Protein AF-0000000067003344 (afdb_homodimer)

Nearest PDB structures (foldseek):
  9b94-assembly1_A  TM=2.337E-01  e=9.274E+00  Homo sapiens

Structure (mmCIF, N/CA/C/O backbone):
data_AF-0000000067003344-model_v1
#
loop_
_entity.id
_entity.type
_entity.pdbx_description
1 polymer 'BTB domain-containing protein'
#
loop_
_atom_site.group_PDB
_atom_site.id
_atom_site.type_symbol
_atom_site.label_atom_id
_atom_site.label_alt_id
_atom_site.label_comp_id
_atom_site.label_asym_id
_atom_site.label_entity_id
_atom_site.label_seq_id
_atom_site.pdbx_PDB_ins_code
_atom_site.Cartn_x
_atom_site.Cartn_y
_atom_site.Cartn_z
_atom_site.occupancy
_atom_site.B_iso_or_equiv
_atom_site.auth_seq_id
_atom_site.auth_comp_id
_atom_site.auth_asym_id
_atom_site.auth_atom_id
_atom_site.pdbx_PDB_model_num
ATOM 1 N N . MET A 1 1 ? -31.719 34.531 49.625 1 26.67 1 MET A N 1
ATOM 2 C CA . MET A 1 1 ? -30.469 35.062 49.125 1 26.67 1 MET A CA 1
ATOM 3 C C . MET A 1 1 ? -30.703 36.25 48.219 1 26.67 1 MET A C 1
ATOM 5 O O . MET A 1 1 ? -31.469 36.188 47.25 1 26.67 1 MET A O 1
ATOM 9 N N . GLU A 1 2 ? -30.688 37.406 48.656 1 32.84 2 GLU A N 1
ATOM 10 C CA . GLU A 1 2 ? -31.078 38.656 48.062 1 32.84 2 GLU A CA 1
ATOM 11 C C . GLU A 1 2 ? -30.266 38.938 46.781 1 32.84 2 GLU A C 1
ATOM 13 O O . GLU A 1 2 ? -29.031 38.875 46.812 1 32.84 2 GLU A O 1
ATOM 18 N N . ASN A 1 3 ? -30.703 38.625 45.625 1 39.97 3 ASN A N 1
ATOM 19 C CA . ASN A 1 3 ? -30.141 39 44.312 1 39.97 3 ASN A CA 1
ATOM 20 C C . ASN A 1 3 ? -29.562 40.406 44.344 1 39.97 3 ASN A C 1
ATOM 22 O O . ASN A 1 3 ? -30.312 41.375 44.5 1 39.97 3 ASN A O 1
ATOM 26 N N . VAL A 1 4 ? -28.484 40.656 45 1 44.31 4 VAL A N 1
ATOM 27 C CA . VAL A 1 4 ? -27.844 41.969 45.031 1 44.31 4 VAL A CA 1
ATOM 28 C C . VAL A 1 4 ? -27.734 42.531 43.625 1 44.31 4 VAL A C 1
ATOM 30 O O . VAL A 1 4 ? -27.062 41.969 42.781 1 44.31 4 VAL A O 1
ATOM 33 N N . LEU A 1 5 ? -28.797 43.25 43.125 1 54.25 5 LEU A N 1
ATOM 34 C CA . LEU A 1 5 ? -28.859 44.031 41.906 1 54.25 5 LEU A CA 1
ATOM 35 C C . LEU A 1 5 ? -27.828 45.156 41.938 1 54.25 5 LEU A C 1
ATOM 37 O O . LEU A 1 5 ? -27.844 46 42.812 1 54.25 5 LEU A O 1
ATOM 41 N N . VAL A 1 6 ? -26.625 44.969 41.562 1 64.06 6 VAL A N 1
ATOM 42 C CA . VAL A 1 6 ? -25.688 46.062 41.375 1 64.06 6 VAL A CA 1
ATOM 43 C C . VAL A 1 6 ? -26.109 46.906 40.188 1 64.06 6 VAL A C 1
ATOM 45 O O . VAL A 1 6 ? -26.578 46.375 39.188 1 64.06 6 VAL A O 1
ATOM 48 N N . ASN A 1 7 ? -26.375 48.219 40.375 1 76.81 7 ASN A N 1
ATOM 49 C CA . ASN A 1 7 ? -26.859 49.125 39.344 1 76.81 7 ASN A CA 1
ATOM 50 C C . ASN A 1 7 ? -25.797 50.125 38.906 1 76.81 7 ASN A C 1
ATOM 52 O O . ASN A 1 7 ? -25.078 50.656 39.75 1 76.81 7 ASN A O 1
ATOM 56 N N . THR A 1 8 ? -25.531 50.156 37.656 1 87.19 8 THR A N 1
ATOM 57 C CA . THR A 1 8 ? -24.672 51.219 37.062 1 87.19 8 THR A CA 1
ATOM 58 C C . THR A 1 8 ? -25.469 52.156 36.219 1 87.19 8 THR A C 1
ATOM 60 O O . THR A 1 8 ? -26.312 51.719 35.406 1 87.19 8 THR A O 1
ATOM 63 N N . ILE A 1 9 ? -25.266 53.5 36.4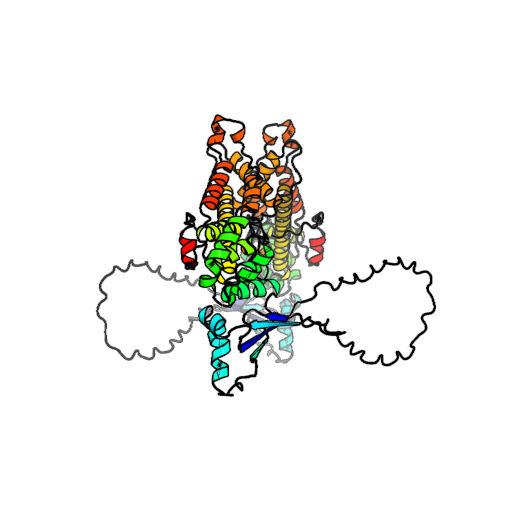38 1 92.5 9 ILE A N 1
ATOM 64 C CA . ILE A 1 9 ? -25.984 54.5 35.688 1 92.5 9 ILE A CA 1
ATOM 65 C C . ILE A 1 9 ? -25.016 55.219 34.719 1 92.5 9 ILE A C 1
ATOM 67 O O . ILE A 1 9 ? -24.109 55.906 35.188 1 92.5 9 ILE A O 1
ATOM 71 N N . TYR A 1 10 ? -25.281 55.094 33.5 1 94.19 10 TYR A N 1
ATOM 72 C CA . TYR A 1 10 ? -24.469 55.781 32.5 1 94.19 10 TYR A CA 1
ATOM 73 C C . TYR A 1 10 ? -25.156 57.062 32 1 94.19 10 TYR A C 1
ATOM 75 O O . TYR A 1 10 ? -24.5 58.031 31.656 1 94.19 10 TYR A O 1
ATOM 83 N N . ASP A 1 11 ? -26.406 56.969 31.922 1 92.62 11 ASP A N 1
ATOM 84 C CA . ASP A 1 11 ? -27.25 58.125 31.625 1 92.62 11 ASP A CA 1
ATOM 85 C C . ASP A 1 11 ? -28.406 58.219 32.625 1 92.62 11 ASP A C 1
ATOM 87 O O . ASP A 1 11 ? -29.344 57.406 32.594 1 92.62 11 ASP A O 1
ATOM 91 N N . PRO A 1 12 ? -28.281 59.156 33.5 1 90.5 12 PRO A N 1
ATOM 92 C CA . PRO A 1 12 ? -29.328 59.281 34.5 1 90.5 12 PRO A CA 1
ATOM 93 C C . PRO A 1 12 ? -30.719 59.469 33.906 1 90.5 12 PRO A C 1
ATOM 95 O O . PRO A 1 12 ? -31.719 59.094 34.531 1 90.5 12 PRO A O 1
ATOM 98 N N . SER A 1 13 ? -30.703 60.031 32.75 1 90.38 13 SER A N 1
ATOM 99 C CA . SER A 1 13 ? -31.969 60.219 32.094 1 90.38 13 SER A CA 1
ATOM 100 C C . SER A 1 13 ? -32.219 59.125 31.047 1 90.38 13 SER A C 1
ATOM 102 O O . SER A 1 13 ? -33.094 59.25 30.203 1 90.38 13 SER A O 1
ATOM 104 N N . GLY A 1 14 ? -31.5 58.094 31.219 1 91.94 14 GLY A N 1
ATOM 105 C CA . GLY A 1 14 ? -31.609 57 30.25 1 91.94 14 GLY A CA 1
ATOM 106 C C . GLY A 1 14 ? -32.969 56.375 30.219 1 91.94 14 GLY A C 1
ATOM 107 O O . GLY A 1 14 ? -33.688 56.312 31.234 1 91.94 14 GLY A O 1
ATOM 108 N N . ASP A 1 15 ? -33.344 55.75 29.016 1 92.56 15 ASP A N 1
ATOM 109 C CA . ASP A 1 15 ? -34.656 55.188 28.812 1 92.56 15 ASP A CA 1
ATOM 110 C C . ASP A 1 15 ? -34.594 53.656 28.656 1 92.56 15 ASP A C 1
ATOM 112 O O . ASP A 1 15 ? -35.625 53 28.453 1 92.56 15 ASP A O 1
ATOM 116 N N . VAL A 1 16 ? -33.438 53.188 28.844 1 93.44 16 VAL A N 1
ATOM 117 C CA . VAL A 1 16 ? -33.281 51.75 28.688 1 93.44 16 VAL A CA 1
ATOM 118 C C . VAL A 1 16 ? -32.5 51.188 29.891 1 93.44 16 VAL A C 1
ATOM 120 O O . VAL A 1 16 ? -31.578 51.812 30.391 1 93.44 16 VAL A O 1
ATOM 123 N N . LEU A 1 17 ? -32.938 50.094 30.312 1 93.62 17 LEU A N 1
ATOM 124 C CA . LEU A 1 17 ? -32.219 49.312 31.328 1 93.62 17 LEU A CA 1
ATOM 125 C C . LEU A 1 17 ? -31.688 48.031 30.75 1 93.62 17 LEU A C 1
ATOM 127 O O . LEU A 1 17 ? -32.469 47.094 30.5 1 93.62 17 LEU A O 1
ATOM 131 N N . LEU A 1 18 ? -30.391 47.969 30.594 1 93.81 18 LEU A N 1
ATOM 132 C CA . LEU A 1 18 ? -29.766 46.719 30.141 1 93.81 18 LEU A CA 1
ATOM 133 C C . LEU A 1 18 ? -29.516 45.781 31.328 1 93.81 18 LEU A C 1
ATOM 135 O O . LEU A 1 18 ? -29 46.188 32.344 1 93.81 18 LEU A O 1
ATOM 139 N N . VAL A 1 19 ? -29.938 44.562 31.109 1 93.25 19 VAL A N 1
ATOM 140 C CA . VAL A 1 19 ? -29.781 43.594 32.156 1 93.25 19 VAL A CA 1
ATOM 141 C C . VAL A 1 19 ? -28.703 42.562 31.781 1 93.25 19 VAL A C 1
ATOM 143 O O . VAL A 1 19 ? -28.875 41.844 30.797 1 93.25 19 VAL A O 1
ATOM 146 N N . LEU A 1 20 ? -27.656 42.594 32.594 1 92.56 20 LEU A N 1
ATOM 147 C CA . LEU A 1 20 ? -26.516 41.719 32.344 1 92.56 20 LEU A CA 1
ATOM 148 C C . LEU A 1 20 ? -26.375 40.656 33.438 1 92.56 20 LEU A C 1
ATOM 150 O O . LEU A 1 20 ? -26.906 40.844 34.531 1 92.56 20 LEU A O 1
ATOM 154 N N . SER A 1 21 ? -25.781 39.5 33.031 1 86.62 21 SER A N 1
ATOM 155 C CA . SER A 1 21 ? -25.609 38.438 33.969 1 86.62 21 SER A CA 1
ATOM 156 C C . SER A 1 21 ? -24.141 38.094 34.188 1 86.62 21 SER A C 1
ATOM 158 O O . SER A 1 21 ? -23.344 38.188 33.25 1 86.62 21 SER A O 1
ATOM 160 N N . LYS A 1 22 ? -23.703 38.062 35.406 1 77.88 22 LYS A N 1
ATOM 161 C CA . LYS A 1 22 ? -22.359 37.562 35.719 1 77.88 22 LYS A CA 1
ATOM 162 C C . LYS A 1 22 ? -22.406 36.094 36.125 1 77.88 22 LYS A C 1
ATOM 164 O O . LYS A 1 22 ? -23.141 35.75 37.031 1 77.88 22 LYS A O 1
ATOM 169 N N . LYS A 1 23 ? -21.844 35.25 35.281 1 61.12 23 LYS A N 1
ATOM 170 C CA . LYS A 1 23 ? -21.766 33.844 35.719 1 61.12 23 LYS A CA 1
ATOM 171 C C . LYS A 1 23 ? -20.75 33.688 36.844 1 61.12 23 LYS A C 1
ATOM 173 O O . LYS A 1 23 ? -19.656 34.25 36.781 1 61.12 23 LYS A O 1
ATOM 178 N N . ASP A 1 24 ? -21.203 33.562 38.156 1 52.09 24 ASP A N 1
ATOM 179 C CA . ASP A 1 24 ? -20.297 33.312 39.281 1 52.09 24 ASP A CA 1
ATOM 180 C C . ASP A 1 24 ? -19.438 32.062 39 1 52.09 24 ASP A C 1
ATOM 182 O O . ASP A 1 24 ? -19.969 30.938 38.938 1 52.09 24 ASP A O 1
ATOM 186 N N . ASP A 1 25 ? -18.453 32.25 38.375 1 50.78 25 ASP A N 1
ATOM 187 C CA . ASP A 1 25 ? -17.562 31.109 38.25 1 50.78 25 ASP A CA 1
ATOM 188 C C . ASP A 1 25 ? -17.047 30.656 39.625 1 50.78 25 ASP A C 1
ATOM 190 O O . ASP A 1 25 ? -16.141 29.844 39.719 1 50.78 25 ASP A O 1
ATOM 194 N N . SER A 1 26 ? -17.453 31.25 40.812 1 41.69 26 SER A N 1
ATOM 195 C CA . SER A 1 26 ? -16.797 30.75 42 1 41.69 26 SER A CA 1
ATOM 196 C C . SER A 1 26 ? -17.312 29.359 42.375 1 41.69 26 SER A C 1
ATOM 198 O O . SER A 1 26 ? -17.109 28.891 43.5 1 41.69 26 SER A O 1
ATOM 200 N N . ALA A 1 27 ? -18.297 28.766 41.688 1 42.06 27 ALA A N 1
ATOM 201 C CA . ALA A 1 27 ? -18.5 27.484 42.344 1 42.06 27 ALA A CA 1
ATOM 202 C C . ALA A 1 27 ? -17.219 26.641 42.312 1 42.06 27 ALA A C 1
ATOM 204 O O . ALA A 1 27 ? -16.641 26.438 41.25 1 42.06 27 ALA A O 1
ATOM 205 N N . PRO A 1 28 ? -16.469 26.438 43.531 1 33.03 28 PRO A N 1
ATOM 206 C CA . PRO A 1 28 ? -15.414 25.422 43.5 1 33.03 28 PRO A CA 1
ATOM 207 C C . PRO A 1 28 ? -15.852 24.125 42.812 1 33.03 28 PRO A C 1
ATOM 209 O O . PRO A 1 28 ? -17.016 23.719 42.938 1 33.03 28 PRO A O 1
ATOM 212 N N . ALA A 1 29 ? -15.391 23.812 41.719 1 38.28 29 ALA A N 1
ATOM 213 C CA . ALA A 1 29 ? -15.555 22.406 41.344 1 38.28 29 ALA A CA 1
ATOM 214 C C . ALA A 1 29 ? -15.414 21.5 42.562 1 38.28 29 ALA A C 1
ATOM 216 O O . ALA A 1 29 ? -14.375 21.5 43.219 1 38.28 29 ALA A O 1
ATOM 217 N N . THR A 1 30 ? -16.438 21.234 43.438 1 34.09 30 THR A N 1
ATOM 218 C CA . THR A 1 30 ? -16.297 20.094 44.344 1 34.09 30 THR A CA 1
ATOM 219 C C . THR A 1 30 ? -15.672 18.906 43.625 1 34.09 30 THR A C 1
ATOM 221 O O . THR A 1 30 ? -16.219 18.391 42.656 1 34.09 30 THR A O 1
ATOM 224 N N . ASN A 1 31 ? -14.336 18.891 43.656 1 33.19 31 ASN A N 1
ATOM 225 C CA . ASN A 1 31 ? -13.656 17.656 43.281 1 33.19 31 ASN A CA 1
ATOM 226 C C . ASN A 1 31 ? -14.297 16.438 43.938 1 33.19 31 ASN A C 1
ATOM 228 O O . ASN A 1 31 ? -14.461 16.406 45.156 1 33.19 31 ASN A O 1
ATOM 232 N N . PRO A 1 32 ? -15.164 15.781 43.25 1 35.28 32 PRO A N 1
ATOM 233 C CA . PRO A 1 32 ? -15.602 14.562 43.938 1 35.28 32 PRO A CA 1
ATOM 234 C C . PRO A 1 32 ? -14.445 13.82 44.594 1 35.28 32 PRO A C 1
ATOM 236 O O . PRO A 1 32 ? -13.297 13.93 44.156 1 35.28 32 PRO A O 1
ATOM 239 N N . PRO A 1 33 ? -14.477 13.664 45.906 1 33 33 PRO A N 1
ATOM 240 C CA . PRO A 1 33 ? -13.422 12.891 46.562 1 33 33 PRO A CA 1
ATOM 241 C C . PRO A 1 33 ? -12.984 11.68 45.75 1 33 33 PRO A C 1
ATOM 243 O O . PRO A 1 33 ? -13.766 11.141 44.938 1 33 33 PRO A O 1
ATOM 246 N N . GLY A 1 34 ? -11.727 11.695 45.406 1 26.52 34 GLY A N 1
ATOM 247 C CA . GLY A 1 34 ? -11.016 10.578 44.812 1 26.52 34 GLY A CA 1
ATOM 248 C C . GLY A 1 34 ? -11.375 9.234 45.438 1 26.52 34 GLY A C 1
ATOM 249 O O . GLY A 1 34 ? -11.258 9.055 46.625 1 26.52 34 GLY A O 1
ATOM 250 N N . LYS A 1 35 ? -12.375 8.586 44.875 1 27.47 35 LYS A N 1
ATOM 251 C CA . LYS A 1 35 ? -12.688 7.207 45.25 1 27.47 35 LYS A CA 1
ATOM 252 C C . LYS A 1 35 ? -11.414 6.383 45.438 1 27.47 35 LYS A C 1
ATOM 254 O O . LYS A 1 35 ? -10.594 6.277 44.5 1 27.47 35 LYS A O 1
ATOM 259 N N . VAL A 1 36 ? -10.742 6.398 46.656 1 24.78 36 VAL A N 1
ATOM 260 C CA . VAL A 1 36 ? -9.773 5.391 47.062 1 24.78 36 VAL A CA 1
ATOM 261 C C . VAL A 1 36 ? -10.227 4.012 46.594 1 24.78 36 VAL A C 1
ATOM 263 O O . VAL A 1 36 ? -11.391 3.648 46.75 1 24.78 36 VAL A O 1
ATOM 266 N N . ASN A 1 37 ? -9.531 3.588 45.531 1 25.06 37 ASN A N 1
ATOM 267 C CA . ASN A 1 37 ? -9.656 2.221 45.031 1 25.06 37 ASN A CA 1
ATOM 268 C C . ASN A 1 37 ? -9.422 1.2 46.156 1 25.06 37 ASN A C 1
ATOM 270 O O . ASN A 1 37 ? -8.312 1.093 46.688 1 25.06 37 ASN A O 1
ATOM 274 N N . LYS A 1 38 ? -10.25 1.185 47.25 1 23.97 38 LYS A N 1
ATOM 275 C CA . LYS A 1 38 ? -10.102 0.069 48.156 1 23.97 38 LYS A CA 1
ATOM 276 C C . LYS A 1 38 ? -9.828 -1.234 47.438 1 23.97 38 LYS A C 1
ATOM 278 O O . LYS A 1 38 ? -10.523 -1.575 46.469 1 23.97 38 LYS A O 1
ATOM 283 N N . VAL A 1 39 ? -8.555 -1.602 47.406 1 27.44 39 VAL A N 1
ATOM 284 C CA . VAL A 1 39 ? -8.07 -2.969 47.219 1 27.44 39 VAL A CA 1
ATOM 285 C C . VAL A 1 39 ? -8.938 -3.928 48.031 1 27.44 39 VAL A C 1
ATOM 287 O O . VAL A 1 39 ? -8.914 -3.914 49.281 1 27.44 39 VAL A O 1
ATOM 290 N N . SER A 1 40 ? -10.344 -3.939 47.688 1 26.12 40 SER A N 1
ATOM 291 C CA . SER A 1 40 ? -11.188 -4.859 48.469 1 26.12 40 SER A CA 1
ATOM 292 C C . SER A 1 40 ? -10.547 -6.242 48.562 1 26.12 40 SER A C 1
ATOM 294 O O . SER A 1 40 ? -10.195 -6.844 47.531 1 26.12 40 SER A O 1
ATOM 296 N N . GLN A 1 41 ? -9.547 -6.34 49.469 1 25.22 41 GLN A N 1
ATOM 297 C CA . GLN A 1 41 ? -9.289 -7.684 50 1 25.22 41 GLN A CA 1
ATOM 298 C C . GLN A 1 41 ? -10.586 -8.484 50.094 1 25.22 41 GLN A C 1
ATOM 300 O O . GLN A 1 41 ? -11.539 -8.039 50.75 1 25.22 41 GLN A O 1
ATOM 305 N N . ASN A 1 42 ? -10.906 -9.219 49.031 1 26.42 42 ASN A N 1
ATOM 306 C CA . ASN A 1 42 ? -12.109 -10.039 48.906 1 26.42 42 ASN A CA 1
ATOM 307 C C . ASN A 1 42 ? -12.305 -10.914 50.156 1 26.42 42 ASN A C 1
ATOM 309 O O . ASN A 1 42 ? -12.539 -12.117 50.031 1 26.42 42 ASN A O 1
ATOM 313 N N . ASP A 1 43 ? -11.789 -10.5 51.281 1 24.45 43 ASP A N 1
ATOM 314 C CA . ASP A 1 43 ? -12.07 -11.617 52.188 1 24.45 43 ASP A CA 1
ATOM 315 C C . ASP A 1 43 ? -13.57 -11.906 52.25 1 24.45 43 ASP A C 1
ATOM 317 O O . ASP A 1 43 ? -13.977 -13.039 52.5 1 24.45 43 ASP A O 1
ATOM 321 N N . GLU A 1 44 ? -14.391 -10.633 52.406 1 24.67 44 GLU A N 1
ATOM 322 C CA . GLU A 1 44 ? -15.312 -11.133 53.438 1 24.67 44 GLU A CA 1
ATOM 323 C C . GLU A 1 44 ? -15.969 -12.438 52.969 1 24.67 44 GLU A C 1
ATOM 325 O O . GLU A 1 44 ? -16.188 -13.336 53.812 1 24.67 44 GLU A O 1
ATOM 330 N N . HIS A 1 45 ? -16.25 -12.539 52.094 1 23.03 45 HIS A N 1
ATOM 331 C CA . HIS A 1 45 ? -16.562 -11.125 52.281 1 23.03 45 HIS A CA 1
ATOM 332 C C . HIS A 1 45 ? -18.062 -10.891 52.312 1 23.03 45 HIS A C 1
ATOM 334 O O . HIS A 1 45 ? -18.781 -11.305 51.375 1 23.03 45 HIS A O 1
ATOM 340 N N . GLU A 1 46 ? -18.719 -10.32 53.219 1 22.27 46 GLU A N 1
ATOM 341 C CA . GLU A 1 46 ? -19.891 -10.508 54.062 1 22.27 46 GLU A CA 1
ATOM 342 C C . GLU A 1 46 ? -21.109 -10.891 53.219 1 22.27 46 GLU A C 1
ATOM 344 O O . GLU A 1 46 ? -21.062 -10.844 52 1 22.27 46 GLU A O 1
ATOM 349 N N . GLU A 1 47 ? -22.266 -10.492 53.688 1 23.3 47 GLU A N 1
ATOM 350 C CA . GLU A 1 47 ? -23.594 -10.781 54.188 1 23.3 47 GLU A CA 1
ATOM 351 C C . GLU A 1 47 ? -24.656 -10.508 53.156 1 23.3 47 GLU A C 1
ATOM 353 O O . GLU A 1 47 ? -25.234 -9.414 53.094 1 23.3 47 GLU A O 1
ATOM 358 N N . LEU A 1 48 ? -24.531 -11 51.938 1 23.72 48 LEU A N 1
ATOM 359 C CA . LEU A 1 48 ? -25.141 -10.273 50.812 1 23.72 48 LEU A CA 1
ATOM 360 C C . LEU A 1 48 ? -26.672 -10.266 50.969 1 23.72 48 LEU A C 1
ATOM 362 O O . LEU A 1 48 ? -27.297 -11.32 50.906 1 23.72 48 LEU A O 1
ATOM 366 N N . GLY A 1 49 ? -27.078 -9.461 52 1 20.84 49 GLY A N 1
ATOM 367 C CA . GLY A 1 49 ? -28.469 -9.219 52.375 1 20.84 49 GLY A CA 1
ATOM 368 C C . GLY A 1 49 ? -29.344 -8.906 51.156 1 20.84 49 GLY A C 1
ATOM 369 O O . GLY A 1 49 ? -28.984 -8.086 50.312 1 20.84 49 GLY A O 1
ATOM 370 N N . VAL A 1 50 ? -29.891 -9.945 50.719 1 23.33 50 VAL A N 1
ATOM 371 C CA . VAL A 1 50 ? -30.719 -10.016 49.531 1 23.33 50 VAL A CA 1
ATOM 372 C C . VAL A 1 50 ? -31.531 -8.734 49.375 1 23.33 50 VAL A C 1
ATOM 374 O O . VAL A 1 50 ? -31.609 -7.934 50.312 1 23.33 50 VAL A O 1
ATOM 377 N N . ASP A 1 51 ? -32.656 -8.836 48.906 1 24.02 51 ASP A N 1
ATOM 378 C CA . ASP A 1 51 ? -33.438 -8.203 47.875 1 24.02 51 ASP A CA 1
ATOM 379 C C . ASP A 1 51 ? -34.25 -7.027 48.406 1 24.02 51 ASP A C 1
ATOM 381 O O . ASP A 1 51 ? -35.438 -7.148 48.656 1 24.02 51 ASP A O 1
ATOM 385 N N . ASP A 1 52 ? -33.594 -6.359 49.5 1 24.5 52 ASP A N 1
ATOM 386 C CA . ASP A 1 52 ? -34.594 -5.477 50.094 1 24.5 52 ASP A CA 1
ATOM 387 C C . ASP A 1 52 ? -35.25 -4.594 49.031 1 24.5 52 ASP A C 1
ATOM 389 O O . ASP A 1 52 ? -34.625 -4.281 48 1 24.5 52 ASP A O 1
ATOM 393 N N . PRO A 1 53 ? -36.594 -4.516 49.125 1 28.75 53 PRO A N 1
ATOM 394 C CA . PRO A 1 53 ? -37.5 -3.781 48.25 1 28.75 53 PRO A CA 1
ATOM 395 C C . PRO A 1 53 ? -37.062 -2.348 48 1 28.75 53 PRO A C 1
ATOM 397 O O . PRO A 1 53 ? -36.844 -1.583 48.938 1 28.75 53 PRO A O 1
ATOM 400 N N . GLN A 1 54 ? -36 -2.305 47.156 1 24.64 54 GLN A N 1
ATOM 401 C CA . GLN A 1 54 ? -35.438 -0.971 47 1 24.64 54 GLN A CA 1
ATOM 402 C C . GLN A 1 54 ? -36.531 0.081 46.844 1 24.64 54 GLN A C 1
ATOM 404 O O . GLN A 1 54 ? -37.438 -0.065 46.031 1 24.64 54 GLN A O 1
ATOM 409 N N . PRO A 1 55 ? -36.75 0.751 48.031 1 27.36 55 PRO A N 1
ATOM 410 C CA . PRO A 1 55 ? -37.781 1.786 48.031 1 27.36 55 PRO A CA 1
ATOM 411 C C . PRO A 1 55 ? -37.688 2.703 46.812 1 27.36 55 PRO A C 1
ATOM 413 O O . PRO A 1 55 ? -36.625 2.809 46.188 1 27.36 55 PRO A O 1
ATOM 416 N N . THR A 1 56 ? -38.812 2.924 46.188 1 26.78 56 THR A N 1
ATOM 417 C CA . THR A 1 56 ? -39.125 3.832 45.094 1 26.78 56 THR A CA 1
ATOM 418 C C . THR A 1 56 ? -38.438 5.184 45.281 1 26.78 56 THR A C 1
ATOM 420 O O . THR A 1 56 ? -38.719 5.895 46.25 1 26.78 56 THR A O 1
ATOM 423 N N . GLN A 1 57 ? -37.062 5.117 45.219 1 27.52 57 GLN A N 1
ATOM 424 C CA . GLN A 1 57 ? -36.469 6.422 45.5 1 27.52 57 GLN A CA 1
ATOM 425 C C . GLN A 1 57 ? -37.188 7.523 44.75 1 27.52 57 GLN A C 1
ATOM 427 O O . GLN A 1 57 ? -37.531 7.359 43.562 1 27.52 57 GLN A O 1
ATOM 432 N N . PRO A 1 58 ? -37.875 8.352 45.531 1 29.34 58 PRO A N 1
ATOM 433 C CA . PRO A 1 58 ? -38.562 9.492 44.906 1 29.34 58 PRO A CA 1
ATOM 434 C C . PRO A 1 58 ? -37.656 10.227 43.906 1 29.34 58 PRO A C 1
ATOM 436 O O . PRO A 1 58 ? -36.438 10.156 43.969 1 29.34 58 PRO A O 1
ATOM 439 N N . ASP A 1 59 ? -38.156 10.305 42.688 1 28.62 59 ASP A N 1
ATOM 440 C CA . ASP A 1 59 ? -37.656 11.156 41.594 1 28.62 59 ASP A CA 1
ATOM 441 C C . ASP A 1 59 ? -37.031 12.438 42.125 1 28.62 59 ASP A C 1
ATOM 443 O O . ASP A 1 59 ? -37.719 13.312 42.625 1 28.62 59 ASP A O 1
ATOM 447 N N . ALA A 1 60 ? -35.938 12.242 42.969 1 30.64 60 ALA A N 1
ATOM 448 C CA . ALA A 1 60 ? -35.281 13.469 43.438 1 30.64 60 ALA A CA 1
ATOM 449 C C . ALA A 1 60 ? -35.062 14.43 42.25 1 30.64 60 ALA A C 1
ATOM 451 O O . ALA A 1 60 ? -34.219 14.203 41.406 1 30.64 60 ALA A O 1
ATOM 452 N N . SER A 1 61 ? -36.156 14.875 41.719 1 30.78 61 SER A N 1
ATOM 453 C CA . SER A 1 61 ? -36.031 16.078 40.906 1 30.78 61 SER A CA 1
ATOM 454 C C . SER A 1 61 ? -35.062 17.078 41.531 1 30.78 61 SER A C 1
ATOM 456 O O . SER A 1 61 ? -35.406 17.781 42.469 1 30.78 61 SER A O 1
ATOM 458 N N . ASN A 1 62 ? -33.875 16.594 41.906 1 33.78 62 ASN A N 1
ATOM 459 C CA . ASN A 1 62 ? -32.938 17.641 42.375 1 33.78 62 ASN A CA 1
ATOM 460 C C . ASN A 1 62 ? -33.062 18.906 41.531 1 33.78 62 ASN A C 1
ATOM 462 O O . ASN A 1 62 ? -32.812 18.875 40.344 1 33.78 62 ASN A O 1
ATOM 466 N N . PRO A 1 63 ? -33.844 19.75 41.875 1 35.25 63 PRO A N 1
ATOM 467 C CA . PRO A 1 63 ? -33.812 21.047 41.188 1 35.25 63 PRO A CA 1
ATOM 468 C C . PRO A 1 63 ? -32.375 21.531 40.969 1 35.25 63 PRO A C 1
ATOM 470 O O . PRO A 1 63 ? -31.547 21.469 41.875 1 35.25 63 PRO A O 1
ATOM 473 N N . GLN A 1 64 ? -31.703 21.078 39.938 1 35.97 64 GLN A N 1
ATOM 474 C CA . GLN A 1 64 ? -30.516 21.828 39.531 1 35.97 64 GLN A CA 1
ATOM 475 C C . GLN A 1 64 ? -30.562 23.25 40.094 1 35.97 64 GLN A C 1
ATOM 477 O O . GLN A 1 64 ? -31.484 24.016 39.75 1 35.97 64 GLN A O 1
ATOM 482 N N . THR A 1 65 ? -30.391 23.406 41.344 1 38.44 65 THR A N 1
ATOM 483 C CA . THR A 1 65 ? -30.203 24.734 41.875 1 38.44 65 THR A CA 1
ATOM 484 C C . THR A 1 65 ? -29.484 25.641 40.875 1 38.44 65 THR A C 1
ATOM 486 O O . THR A 1 65 ? -28.344 25.375 40.531 1 38.44 65 THR A O 1
ATOM 489 N N . SER A 1 66 ? -30.156 26.156 39.875 1 43.19 66 SER A N 1
ATOM 490 C CA . SER A 1 66 ? -29.688 27.25 39.031 1 43.19 66 SER A CA 1
ATOM 491 C C . SER A 1 66 ? -28.844 28.234 39.844 1 43.19 66 SER A C 1
ATOM 493 O O . SER A 1 66 ? -29.266 28.75 40.875 1 43.19 66 SER A O 1
ATOM 495 N N . GLN A 1 67 ? -27.625 28 40.125 1 48.88 67 GLN A N 1
ATOM 496 C CA . GLN A 1 67 ? -26.75 28.984 40.75 1 48.88 67 GLN A CA 1
ATOM 497 C C . GLN A 1 67 ? -27.25 30.406 40.5 1 48.88 67 GLN A C 1
ATOM 499 O O . GLN A 1 67 ? -27.703 30.719 39.375 1 48.88 67 GLN A O 1
ATOM 504 N N . PRO A 1 68 ? -27.641 31.094 41.438 1 54.56 68 PRO A N 1
ATOM 505 C CA . PRO A 1 68 ? -28.203 32.438 41.312 1 54.56 68 PRO A CA 1
ATOM 506 C C . PRO A 1 68 ? -27.344 33.344 40.438 1 54.56 68 PRO A C 1
ATOM 508 O O . PRO A 1 68 ? -26.125 33.406 40.594 1 54.56 68 PRO A O 1
ATOM 511 N N . VAL A 1 69 ? -27.562 33.469 39.219 1 63.06 69 VAL A N 1
ATOM 512 C CA . VAL A 1 69 ? -27 34.469 38.281 1 63.06 69 VAL A CA 1
ATOM 513 C C . VAL A 1 69 ? -27.281 35.875 38.781 1 63.06 69 VAL A C 1
ATOM 515 O O . VAL A 1 69 ? -28.438 36.219 39.062 1 63.06 69 VAL A O 1
ATOM 518 N N . LYS A 1 70 ? -26.141 36.438 39.375 1 76.25 70 LYS A N 1
ATOM 519 C CA . LYS A 1 70 ? -26.312 37.844 39.781 1 76.25 70 LYS A CA 1
ATOM 520 C C . LYS A 1 70 ? -26.531 38.75 38.594 1 76.25 70 LYS A C 1
ATOM 522 O O . LYS A 1 70 ? -25.781 38.656 37.625 1 76.25 70 LYS A O 1
ATOM 527 N N . GLU A 1 71 ? -27.719 39.375 38.562 1 84.12 71 GLU A N 1
ATOM 528 C CA . GLU A 1 71 ? -28.062 40.281 37.5 1 84.12 71 GLU A CA 1
ATOM 529 C C . GLU A 1 71 ? -27.5 41.688 37.75 1 84.12 71 GLU A C 1
ATOM 531 O O . GLU A 1 71 ? -27.438 42.125 38.906 1 84.12 71 GLU A O 1
ATOM 536 N N . HIS A 1 72 ? -26.969 42.312 36.75 1 91.19 72 HIS A N 1
ATOM 537 C CA . HIS A 1 72 ? -26.484 43.688 36.781 1 91.19 72 HIS A CA 1
ATOM 538 C C . HIS A 1 72 ? -27.266 44.562 35.812 1 91.19 72 HIS A C 1
ATOM 540 O O . HIS A 1 72 ? -27.391 44.25 34.625 1 91.19 72 HIS A O 1
ATOM 546 N N . GLU A 1 73 ? -27.828 45.594 36.406 1 92.62 73 GLU A N 1
ATOM 547 C CA . GLU A 1 73 ? -28.625 46.5 35.562 1 92.62 73 GLU A CA 1
ATOM 548 C C . GLU A 1 73 ? -27.875 47.781 35.219 1 92.62 73 GLU A C 1
ATOM 550 O O . GLU A 1 73 ? -27.219 48.375 36.094 1 92.62 73 GLU A O 1
ATOM 555 N N . CYS A 1 74 ? -27.953 48.156 34 1 94.62 74 CYS A N 1
ATOM 556 C CA . CYS A 1 74 ? -27.312 49.375 33.531 1 94.62 74 CYS A CA 1
ATOM 557 C C . CYS A 1 74 ? -28.344 50.312 32.875 1 94.62 74 CYS A C 1
ATOM 559 O O . CYS A 1 74 ? -29 49.938 31.922 1 94.62 74 CYS A O 1
ATOM 561 N N . ARG A 1 75 ? -28.453 51.438 33.469 1 94.69 75 ARG A N 1
ATOM 562 C CA . ARG A 1 75 ? -29.328 52.438 32.844 1 94.69 75 ARG A CA 1
ATOM 563 C C . ARG A 1 75 ? -28.594 53.219 31.75 1 94.69 75 ARG A C 1
ATOM 565 O O . ARG A 1 75 ? -27.562 53.844 32.031 1 94.69 75 ARG A O 1
ATOM 572 N N . VAL A 1 76 ? -29.203 53.188 30.562 1 95.88 76 VAL A N 1
ATOM 573 C CA . VAL A 1 76 ? -28.484 53.719 29.406 1 95.88 76 VAL A CA 1
ATOM 574 C C . VAL A 1 76 ? -29.453 54.5 28.516 1 95.88 76 VAL A C 1
ATOM 576 O O . VAL A 1 76 ? -30.672 54.438 28.703 1 95.88 76 VAL A O 1
ATOM 579 N N . SER A 1 77 ? -28.812 55.281 27.594 1 95 77 SER A N 1
ATOM 580 C CA . SER A 1 77 ? -29.562 56.062 26.609 1 95 77 SER A CA 1
ATOM 581 C C . SER A 1 77 ? -29.766 55.25 25.328 1 95 77 SER A C 1
ATOM 583 O O . SER A 1 77 ? -28.812 54.844 24.672 1 95 77 SER A O 1
ATOM 585 N N . SER A 1 78 ? -31.016 55.094 24.969 1 94.31 78 SER A N 1
ATOM 586 C CA . SER A 1 78 ? -31.312 54.406 23.703 1 94.31 78 SER A CA 1
ATOM 587 C C . SER A 1 78 ? -30.719 55.188 22.531 1 94.31 78 SER A C 1
ATOM 589 O O . SER A 1 78 ? -30.281 54.594 21.547 1 94.31 78 SER A O 1
ATOM 591 N N . ARG A 1 79 ? -30.656 56.438 22.641 1 94.62 79 ARG A N 1
ATOM 592 C CA . ARG A 1 79 ? -30.109 57.281 21.578 1 94.62 79 ARG A CA 1
ATOM 593 C C . ARG A 1 79 ? -28.625 57.031 21.391 1 94.62 79 ARG A C 1
ATOM 595 O O . ARG A 1 79 ? -28.156 56.875 20.266 1 94.62 79 ARG A O 1
ATOM 602 N N . ASN A 1 80 ? -27.875 57.062 22.5 1 96.31 80 ASN A N 1
ATOM 603 C CA . ASN A 1 80 ? -26.438 56.781 22.438 1 96.31 80 ASN A CA 1
ATOM 604 C C . ASN A 1 80 ? -26.141 55.406 21.875 1 96.31 80 ASN A C 1
ATOM 606 O O . ASN A 1 80 ? -25.25 55.25 21.031 1 96.31 80 ASN A O 1
ATOM 610 N N . LEU A 1 81 ? -26.938 54.5 22.312 1 96.56 81 LEU A N 1
ATOM 611 C CA . LEU A 1 81 ? -26.75 53.125 21.844 1 96.56 81 LEU A CA 1
ATOM 612 C C . LEU A 1 81 ? -27.016 53.031 20.344 1 96.56 81 LEU A C 1
ATOM 614 O O . LEU A 1 81 ? -26.203 52.469 19.609 1 96.56 81 LEU A O 1
ATOM 618 N N . ALA A 1 82 ? -28.109 53.594 19.906 1 95.19 82 ALA A N 1
ATOM 619 C CA . ALA A 1 82 ? -28.531 53.5 18.516 1 95.19 82 ALA A CA 1
ATOM 620 C C . ALA A 1 82 ? -27.562 54.25 17.609 1 95.19 82 ALA A C 1
ATOM 622 O O . ALA A 1 82 ? -27.328 53.844 16.469 1 95.19 82 ALA A O 1
ATOM 623 N N . LEU A 1 83 ? -27.016 55.281 18.078 1 95.75 83 LEU A N 1
ATOM 624 C CA . LEU A 1 83 ? -26.062 56.062 17.281 1 95.75 83 LEU A CA 1
ATOM 625 C C . LEU A 1 83 ? -24.75 55.281 17.109 1 95.75 83 LEU A C 1
ATOM 627 O O . LEU A 1 83 ? -24.125 55.344 16.062 1 95.75 83 LEU A O 1
ATOM 631 N N . ALA A 1 84 ? -24.344 54.625 18.156 1 96.56 84 ALA A N 1
ATOM 632 C CA . ALA A 1 84 ? -23.047 53.938 18.188 1 96.56 84 ALA A CA 1
ATOM 633 C C . ALA A 1 84 ? -23.125 52.594 17.453 1 96.56 84 ALA A C 1
ATOM 635 O O . ALA A 1 84 ? -22.109 52.125 16.922 1 96.56 84 ALA A O 1
ATOM 636 N N . SER A 1 85 ? -24.297 51.938 17.375 1 97.06 85 SER A N 1
ATOM 637 C CA . SER A 1 85 ? -24.406 50.562 16.906 1 97.06 85 SER A CA 1
ATOM 638 C C . SER A 1 85 ? -25.656 50.375 16.078 1 97.06 85 SER A C 1
ATOM 640 O O . SER A 1 85 ? -26.781 50.562 16.562 1 97.06 85 SER A O 1
ATOM 642 N N . PRO A 1 86 ? -25.5 49.938 14.82 1 96.06 86 PRO A N 1
ATOM 643 C CA . PRO A 1 86 ? -26.703 49.562 14.039 1 96.06 86 PRO A CA 1
ATOM 644 C C . PRO A 1 86 ? -27.469 48.406 14.648 1 96.06 86 PRO A C 1
ATOM 646 O O . PRO A 1 86 ? -28.703 48.344 14.5 1 96.06 86 PRO A O 1
ATOM 649 N N . VAL A 1 87 ? -26.766 47.562 15.352 1 95.81 87 VAL A N 1
ATOM 650 C CA . VAL A 1 87 ? -27.406 46.438 15.984 1 95.81 87 VAL A CA 1
ATOM 651 C C . VAL A 1 87 ? -28.281 46.875 17.141 1 95.81 87 VAL A C 1
ATOM 653 O O . VAL A 1 87 ? -29.438 46.469 17.266 1 95.81 87 VAL A O 1
ATOM 656 N N . PHE A 1 88 ? -27.75 47.719 17.969 1 94.5 88 PHE A N 1
ATOM 657 C CA . PHE A 1 88 ? -28.547 48.312 19.047 1 94.5 88 PHE A CA 1
ATOM 658 C C . PHE A 1 88 ? -29.719 49.094 18.484 1 94.5 88 PHE A C 1
ATOM 660 O O . PHE A 1 88 ? -30.812 49.062 19.047 1 94.5 88 PHE A O 1
ATOM 667 N N . ARG A 1 89 ? -29.438 49.781 17.406 1 94.75 89 ARG A N 1
ATOM 668 C CA . ARG A 1 89 ? -30.516 50.531 16.766 1 94.75 89 ARG A CA 1
ATOM 669 C C . ARG A 1 89 ? -31.656 49.625 16.359 1 94.75 89 ARG A C 1
ATOM 671 O O . ARG A 1 89 ? -32.812 49.906 16.641 1 94.75 89 ARG A O 1
ATOM 678 N N . ALA A 1 90 ? -31.328 48.562 15.758 1 93.12 90 ALA A N 1
ATOM 679 C CA . ALA A 1 90 ? -32.344 47.625 15.305 1 93.12 90 ALA A CA 1
ATOM 680 C C . ALA A 1 90 ? -33.062 46.969 16.484 1 93.12 90 ALA A C 1
ATOM 682 O O . ALA A 1 90 ? -34.281 46.75 16.438 1 93.12 90 ALA A O 1
ATOM 683 N N . MET A 1 91 ? -32.344 46.656 17.531 1 90.94 91 MET A N 1
ATOM 684 C CA . MET A 1 91 ? -32.875 46 18.703 1 90.94 91 MET A CA 1
ATOM 685 C C . MET A 1 91 ? -33.875 46.906 19.422 1 90.94 91 MET A C 1
ATOM 687 O O . MET A 1 91 ? -34.875 46.438 19.984 1 90.94 91 MET A O 1
ATOM 691 N N . LEU A 1 92 ? -33.656 48.188 19.328 1 88.44 92 LEU A N 1
ATOM 692 C CA . LEU A 1 92 ? -34.438 49.125 20.125 1 88.44 92 LEU A CA 1
ATOM 693 C C . LEU A 1 92 ? -35.562 49.75 19.281 1 88.44 92 LEU A C 1
ATOM 695 O O . LEU A 1 92 ? -36.531 50.281 19.828 1 88.44 92 LEU A O 1
ATOM 699 N N . ASP A 1 93 ? -35.375 49.75 17.875 1 78.06 93 ASP A N 1
ATOM 700 C CA . ASP A 1 93 ? -36.375 50.281 16.969 1 78.06 93 ASP A CA 1
ATOM 701 C C . ASP A 1 93 ? -37.531 49.281 16.812 1 78.06 93 ASP A C 1
ATOM 703 O O . ASP A 1 93 ? -38.688 49.688 16.609 1 78.06 93 ASP A O 1
ATOM 707 N N . GLY A 1 94 ? -37.344 47.969 16.469 1 60.03 94 GLY A N 1
ATOM 708 C CA . GLY A 1 94 ? -38.406 47.031 16.172 1 60.03 94 GLY A CA 1
ATOM 709 C C . GLY A 1 94 ? -39.5 47.031 17.219 1 60.03 94 GLY A C 1
ATOM 710 O O . GLY A 1 94 ? -40.656 46.75 16.922 1 60.03 94 GLY A O 1
ATOM 711 N N . GLY A 1 95 ? -39.156 47.062 18.469 1 50.84 95 GLY A N 1
ATOM 712 C CA . GLY A 1 95 ? -40.219 47.094 19.438 1 50.84 95 GLY A CA 1
ATOM 713 C C . GLY A 1 95 ? -41 48.375 19.438 1 50.84 95 GLY A C 1
ATOM 714 O O . GLY A 1 95 ? -41.938 48.531 20.234 1 50.84 95 GLY A O 1
ATOM 715 N N . PHE A 1 96 ? -40.406 49.312 18.75 1 45.22 96 PHE A N 1
ATOM 716 C CA . PHE A 1 96 ? -41.125 50.594 18.75 1 45.22 96 PHE A CA 1
ATOM 717 C C . PHE A 1 96 ? -42.375 50.469 17.891 1 45.22 96 PHE A C 1
ATOM 719 O O . PHE A 1 96 ? -43.188 51.438 17.812 1 45.22 96 PHE A O 1
ATOM 726 N N . GLN A 1 97 ? -42.5 49.531 17.094 1 41.47 97 GLN A N 1
ATOM 727 C CA . GLN A 1 97 ? -43.812 49.625 16.438 1 41.47 97 GLN A CA 1
ATOM 728 C C . GLN A 1 97 ? -44.938 49.656 17.453 1 41.47 97 GLN A C 1
ATOM 730 O O . GLN A 1 97 ? -46 50.188 17.172 1 41.47 97 GLN A O 1
ATOM 735 N N . GLU A 1 98 ? -45.094 48.531 18.234 1 37.66 98 GLU A N 1
ATOM 736 C CA . GLU A 1 98 ? -46.25 48.781 19.094 1 37.66 98 GLU A CA 1
ATOM 737 C C . GLU A 1 98 ? -46.031 50.031 19.953 1 37.66 98 GLU A C 1
ATOM 739 O O . GLU A 1 98 ? -45.031 50.125 20.672 1 37.66 98 GLU A O 1
ATOM 744 N N . GLY A 1 99 ? -46.125 51.219 19.438 1 39.22 99 GLY A N 1
ATOM 745 C CA . GLY A 1 99 ? -46.312 52.5 20.109 1 39.22 99 GLY A CA 1
ATOM 746 C C . GLY A 1 99 ? -46.594 52.375 21.594 1 39.22 99 GLY A C 1
ATOM 747 O O . GLY A 1 99 ? -47.719 52.656 22.047 1 39.22 99 GLY A O 1
ATOM 748 N N . VAL A 1 100 ? -46.406 51.25 22.047 1 39.22 100 VAL A N 1
ATOM 749 C CA . VAL A 1 100 ? -46.688 51.375 23.484 1 39.22 100 VAL A CA 1
ATOM 750 C C . VAL A 1 100 ? -45.938 52.594 24.031 1 39.22 100 VAL A C 1
ATOM 752 O O . VAL A 1 100 ? -44.719 52.656 23.953 1 39.22 100 VAL A O 1
ATOM 755 N N . GLU A 1 101 ? -46.438 53.781 23.734 1 41.19 101 GLU A N 1
ATOM 756 C CA . GLU A 1 101 ? -46.094 54.938 24.562 1 41.19 101 GLU A CA 1
ATOM 757 C C . GLU A 1 101 ? -45.438 54.469 25.859 1 41.19 101 GLU A C 1
ATOM 759 O O . GLU A 1 101 ? -46.062 53.875 26.719 1 41.19 101 GLU A O 1
ATOM 764 N N . LEU A 1 102 ? -44.219 53.906 25.859 1 43.22 102 LEU A N 1
ATOM 765 C CA . LEU A 1 102 ? -43.594 53.875 27.172 1 43.22 102 LEU A CA 1
ATOM 766 C C . LEU A 1 102 ? -44.094 55.062 28.016 1 43.22 102 LEU A C 1
ATOM 768 O O . LEU A 1 102 ? -44.031 56.219 27.562 1 43.22 102 LEU A O 1
ATOM 772 N N . SER A 1 103 ? -45.062 54.938 28.594 1 45.34 103 SER A N 1
ATOM 773 C CA . SER A 1 103 ? -45.375 56.062 29.484 1 45.34 103 SER A CA 1
ATOM 774 C C . SER A 1 103 ? -44.125 56.781 29.922 1 45.34 103 SER A C 1
ATOM 776 O O . SER A 1 103 ? -43.062 56.156 30.141 1 45.34 103 SER A O 1
ATOM 778 N N . ARG A 1 104 ? -43.812 58.062 29.516 1 50.56 104 ARG A N 1
ATOM 779 C CA . ARG A 1 104 ? -42.75 59 29.797 1 50.56 104 ARG A CA 1
ATOM 780 C C . ARG A 1 104 ? -41.906 58.562 30.984 1 50.56 104 ARG A C 1
ATOM 782 O O . ARG A 1 104 ? -40.719 58.906 31.094 1 50.56 104 ARG A O 1
ATOM 789 N N . GLY A 1 105 ? -42.375 57.469 31.766 1 59.06 105 GLY A N 1
ATOM 790 C CA . GLY A 1 105 ? -41.719 57.094 33 1 59.06 105 GLY A CA 1
ATOM 791 C C . GLY A 1 105 ? -41.219 55.656 32.969 1 59.06 105 GLY A C 1
ATOM 792 O O . GLY A 1 105 ? -40.469 55.25 33.875 1 59.06 105 GLY A O 1
ATOM 793 N N . GLN A 1 106 ? -41.531 54.844 31.969 1 72.25 106 GLN A N 1
ATOM 794 C CA . GLN A 1 106 ? -41.188 53.438 32.156 1 72.25 106 GLN A CA 1
ATOM 795 C C . GLN A 1 106 ? -39.938 53.031 31.375 1 72.25 106 GLN A C 1
ATOM 797 O O . GLN A 1 106 ? -39.812 53.375 30.188 1 72.25 106 GLN A O 1
ATOM 802 N N . LEU A 1 107 ? -38.875 52.594 32 1 84.44 107 LEU A N 1
ATOM 803 C CA . LEU A 1 107 ? -37.625 52.094 31.453 1 84.44 107 LEU A CA 1
ATOM 804 C C . LEU A 1 107 ? -37.812 50.812 30.688 1 84.44 107 LEU A C 1
ATOM 806 O O . LEU A 1 107 ? -38.531 49.906 31.125 1 84.44 107 LEU A O 1
ATOM 810 N N . LYS A 1 108 ? -37.406 50.75 29.391 1 88.5 108 LYS A N 1
ATOM 811 C CA . LYS A 1 108 ? -37.375 49.5 28.625 1 88.5 108 LYS A CA 1
ATOM 812 C C . LYS A 1 108 ? -36.281 48.594 29.156 1 88.5 108 LYS A C 1
ATOM 814 O O . LYS A 1 108 ? -35.094 48.969 29.219 1 88.5 108 LYS A O 1
ATOM 819 N N . ARG A 1 109 ? -36.625 47.406 29.484 1 89.62 109 ARG A N 1
ATOM 820 C CA . ARG A 1 109 ? -35.688 46.438 29.984 1 89.62 109 ARG A CA 1
ATOM 821 C C . ARG A 1 109 ? -35.219 45.5 28.875 1 89.62 109 ARG A C 1
ATOM 823 O O . ARG A 1 109 ? -36.031 44.906 28.172 1 89.62 109 ARG A O 1
ATOM 830 N N . VAL A 1 110 ? -33.969 45.406 28.609 1 91.75 110 VAL A N 1
ATOM 831 C CA . VAL A 1 110 ? -33.406 44.594 27.562 1 91.75 110 VAL A CA 1
ATOM 832 C C . VAL A 1 110 ? -32.406 43.594 28.172 1 91.75 110 VAL A C 1
ATOM 834 O O . VAL A 1 110 ? -31.312 44 28.594 1 91.75 110 VAL A O 1
ATOM 837 N N . PRO A 1 111 ? -32.656 42.375 28.188 1 92.25 111 PRO A N 1
ATOM 838 C CA . PRO A 1 111 ? -31.719 41.375 28.719 1 92.25 111 PRO A CA 1
ATOM 839 C C . PRO A 1 111 ? -30.609 41 27.719 1 92.25 111 PRO A C 1
ATOM 841 O O . PRO A 1 111 ? -30.875 40.844 26.531 1 92.25 111 PRO A O 1
ATOM 844 N N . LEU A 1 112 ? -29.422 40.969 28.156 1 92.75 112 LEU A N 1
ATOM 845 C CA . LEU A 1 112 ? -28.25 40.5 27.391 1 92.75 112 LEU A CA 1
ATOM 846 C C . LEU A 1 112 ? -27.469 39.469 28.156 1 92.75 112 LEU A C 1
ATOM 848 O O . LEU A 1 112 ? -26.312 39.688 28.531 1 92.75 112 LEU A O 1
ATOM 852 N N . PRO A 1 113 ? -27.922 38.281 28.219 1 90 113 PRO A N 1
ATOM 853 C CA . PRO A 1 113 ? -27.359 37.281 29.109 1 90 113 PRO A CA 1
ATOM 854 C C . PRO A 1 113 ? -26.031 36.719 28.609 1 90 113 PRO A C 1
ATOM 856 O O . PRO A 1 113 ? -25.219 36.25 29.391 1 90 113 PRO A O 1
ATOM 859 N N . ASP A 1 114 ? -25.703 36.781 27.375 1 90.06 114 ASP A N 1
ATOM 860 C CA . ASP A 1 114 ? -24.547 36.125 26.797 1 90.06 114 ASP A CA 1
ATOM 861 C C . ASP A 1 114 ? -23.328 37.031 26.781 1 90.06 114 ASP A C 1
ATOM 863 O O . ASP A 1 114 ? -22.219 36.594 26.484 1 90.06 114 ASP A O 1
ATOM 867 N N . ASP A 1 115 ? -23.578 38.312 27.125 1 94.56 115 ASP A N 1
ATOM 868 C CA . ASP A 1 115 ? -22.5 39.281 27 1 94.56 115 ASP A CA 1
ATOM 869 C C . ASP A 1 115 ? -21.672 39.375 28.297 1 94.56 115 ASP A C 1
ATOM 871 O O . ASP A 1 115 ? -22.234 39.344 29.391 1 94.56 115 ASP A O 1
ATOM 875 N N . ASN A 1 116 ? -20.375 39.375 28.156 1 94.88 116 ASN A N 1
ATOM 876 C CA . ASN A 1 116 ? -19.5 39.531 29.312 1 94.88 116 ASN A CA 1
ATOM 877 C C . ASN A 1 116 ? -19.75 40.844 30.047 1 94.88 116 ASN A C 1
ATOM 879 O O . ASN A 1 116 ? -19.688 41.906 29.438 1 94.88 116 ASN A O 1
ATOM 883 N N . LEU A 1 117 ? -19.938 40.781 31.297 1 95.06 117 LEU A N 1
ATOM 884 C CA . LEU A 1 117 ? -20.328 41.938 32.094 1 95.06 117 LEU A CA 1
ATOM 885 C C . LEU A 1 117 ? -19.234 43 32.125 1 95.06 117 LEU A C 1
ATOM 887 O O . LEU A 1 117 ? -19.484 44.156 31.797 1 95.06 117 LEU A O 1
ATOM 891 N N . ASP A 1 118 ? -18.062 42.562 32.469 1 95.19 118 ASP A N 1
ATOM 892 C CA . ASP A 1 118 ? -16.953 43.531 32.594 1 95.19 118 ASP A CA 1
ATOM 893 C C . ASP A 1 118 ? -16.672 44.219 31.281 1 95.19 118 ASP A C 1
ATOM 895 O O . ASP A 1 118 ? -16.453 45.438 31.25 1 95.19 118 ASP A O 1
ATOM 899 N N . ALA A 1 119 ? -16.719 43.531 30.203 1 97.5 119 ALA A N 1
ATOM 900 C CA . ALA A 1 119 ? -16.516 44.094 28.875 1 97.5 119 ALA A CA 1
ATOM 901 C C . ALA A 1 119 ? -17.641 45.062 28.5 1 97.5 119 ALA A C 1
ATOM 903 O O . ALA A 1 119 ? -17.375 46.156 27.984 1 97.5 119 ALA A O 1
ATOM 904 N N . MET A 1 120 ? -18.797 44.719 28.828 1 97.06 120 MET A N 1
ATOM 905 C CA . MET A 1 120 ? -19.953 45.531 28.469 1 97.06 120 MET A CA 1
ATOM 906 C C . MET A 1 120 ? -19.938 46.875 29.234 1 97.06 120 MET A C 1
ATOM 908 O O . MET A 1 120 ? -20.266 47.906 28.672 1 97.06 120 MET A O 1
ATOM 912 N N . LEU A 1 121 ? -19.531 46.75 30.438 1 96.56 121 LEU A N 1
ATOM 913 C CA . LEU A 1 121 ? -19.469 48 31.234 1 96.56 121 LEU A CA 1
ATOM 914 C C . LEU A 1 121 ? -18.5 49 30.594 1 96.56 121 LEU A C 1
ATOM 916 O O . LEU A 1 121 ? -18.797 50.188 30.531 1 96.56 121 LEU A O 1
ATOM 920 N N . LEU A 1 122 ? -17.5 48.469 30.109 1 97.19 122 LEU A N 1
ATOM 921 C CA . LEU A 1 122 ? -16.531 49.344 29.453 1 97.19 122 LEU A CA 1
ATOM 922 C C . LEU A 1 122 ? -17.047 49.844 28.109 1 97.19 122 LEU A C 1
ATOM 924 O O . LEU A 1 122 ? -16.875 51.031 27.766 1 97.19 122 LEU A O 1
ATOM 928 N N . VAL A 1 123 ? -17.734 49.031 27.375 1 97.69 123 VAL A N 1
ATOM 929 C CA . VAL A 1 123 ? -18.328 49.375 26.094 1 97.69 123 VAL A CA 1
ATOM 930 C C . VAL A 1 123 ? -19.375 50.469 26.297 1 97.69 123 VAL A C 1
ATOM 932 O O . VAL A 1 123 ? -19.406 51.469 25.547 1 97.69 123 VAL A O 1
ATOM 935 N N . LEU A 1 124 ? -20.125 50.312 27.344 1 97.44 124 LEU A N 1
ATOM 936 C CA . LEU A 1 124 ? -21.156 51.312 27.641 1 97.44 124 LEU A CA 1
ATOM 937 C C . LEU A 1 124 ? -20.516 52.625 28.062 1 97.44 124 LEU A C 1
ATOM 939 O O . LEU A 1 124 ? -21.031 53.719 27.734 1 97.44 124 LEU A O 1
ATOM 943 N N . ALA A 1 125 ? -19.438 52.5 28.797 1 97.12 125 ALA A N 1
ATOM 944 C CA . ALA A 1 125 ? -18.719 53.719 29.172 1 97.12 125 ALA A CA 1
ATOM 945 C C . ALA A 1 125 ? -18.203 54.438 27.938 1 97.12 125 ALA A C 1
ATOM 947 O O . ALA A 1 125 ? -18.297 55.688 27.859 1 97.12 125 ALA A O 1
ATOM 948 N N . ILE A 1 126 ? -17.766 53.719 26.969 1 97.25 126 ILE A N 1
ATOM 949 C CA . ILE A 1 126 ? -17.25 54.281 25.719 1 97.25 126 ILE A CA 1
ATOM 950 C C . ILE A 1 126 ? -18.391 54.938 24.953 1 97.25 126 ILE A C 1
ATOM 952 O O . ILE A 1 126 ? -18.281 56.094 24.531 1 97.25 126 ILE A O 1
ATOM 956 N N . ILE A 1 127 ? -19.5 54.312 24.828 1 97.31 127 ILE A N 1
ATOM 957 C CA . ILE A 1 127 ? -20.641 54.781 24.062 1 97.31 127 ILE A CA 1
ATOM 958 C C . ILE A 1 127 ? -21.188 56.062 24.688 1 97.31 127 ILE A C 1
ATOM 960 O O . ILE A 1 127 ? -21.625 56.969 23.969 1 97.31 127 ILE A O 1
ATOM 964 N N . HIS A 1 128 ? -21.109 56.156 26.016 1 97 128 HIS A N 1
ATOM 965 C CA . HIS A 1 128 ? -21.703 57.281 26.719 1 97 128 HIS A CA 1
ATOM 966 C C . HIS A 1 128 ? -20.656 58.312 27.062 1 97 128 HIS A C 1
ATOM 968 O O . HIS A 1 128 ? -20.953 59.281 27.797 1 97 128 HIS A O 1
ATOM 974 N N . GLY A 1 129 ? -19.406 58.125 26.672 1 94.81 129 GLY A N 1
ATOM 975 C CA . GLY A 1 129 ? -18.359 59.125 26.828 1 94.81 129 GLY A CA 1
ATOM 976 C C . GLY A 1 129 ? -17.859 59.219 28.25 1 94.81 129 GLY A C 1
ATOM 977 O O . GLY A 1 129 ? -17.469 60.312 28.703 1 94.81 129 GLY A O 1
ATOM 978 N N . ARG A 1 130 ? -17.953 58.156 28.984 1 93.88 130 ARG A N 1
ATOM 979 C CA . ARG A 1 130 ? -17.438 58.156 30.344 1 93.88 130 ARG A CA 1
ATOM 980 C C . ARG A 1 130 ? -15.953 57.844 30.375 1 93.88 130 ARG A C 1
ATOM 982 O O . ARG A 1 130 ? -15.547 56.781 30.891 1 93.88 130 ARG A O 1
ATOM 989 N N . THR A 1 131 ? -15.148 58.688 30.016 1 92.06 131 THR A N 1
ATOM 990 C CA . THR A 1 131 ? -13.734 58.469 29.734 1 92.06 131 THR A CA 1
ATOM 991 C C . THR A 1 131 ? -12.961 58.188 31.016 1 92.06 131 THR A C 1
ATOM 993 O O . THR A 1 131 ? -11.984 57.438 31.016 1 92.06 131 THR A O 1
ATOM 996 N N . ARG A 1 132 ? -13.375 58.75 32.094 1 92.94 132 ARG A N 1
ATOM 997 C CA . ARG A 1 132 ? -12.68 58.594 33.375 1 92.94 132 ARG A CA 1
ATOM 998 C C . ARG A 1 132 ? -12.836 57.156 33.875 1 92.94 132 ARG A C 1
ATOM 1000 O O . ARG A 1 132 ? -12.008 56.688 34.656 1 92.94 132 ARG A O 1
ATOM 1007 N N . ALA A 1 133 ? -13.844 56.562 33.406 1 91.94 133 ALA A N 1
ATOM 1008 C CA . ALA A 1 133 ? -14.148 55.188 33.844 1 91.94 133 ALA A CA 1
ATOM 1009 C C . ALA A 1 133 ? -13.422 54.156 33 1 91.94 133 ALA A C 1
ATOM 1011 O O . ALA A 1 133 ? -13.438 52.969 33.312 1 91.94 133 ALA A O 1
ATOM 1012 N N . ILE A 1 134 ? -12.727 54.625 32 1 95.12 134 ILE A N 1
ATOM 1013 C CA . ILE A 1 134 ? -12.102 53.688 31.062 1 95.12 134 ILE A CA 1
ATOM 1014 C C . ILE A 1 134 ? -10.617 53.562 31.391 1 95.12 134 ILE A C 1
ATOM 1016 O O . ILE A 1 134 ? -9.859 54.5 31.266 1 95.12 134 ILE A O 1
ATOM 1020 N N . PRO A 1 135 ? -10.266 52.406 31.781 1 96.56 135 PRO A N 1
ATOM 1021 C CA . PRO A 1 135 ? -8.852 52.219 32.125 1 96.56 135 PRO A CA 1
ATOM 1022 C C . PRO A 1 135 ? -7.941 52.344 30.906 1 96.56 135 PRO A C 1
ATOM 1024 O O . PRO A 1 135 ? -8.305 51.906 29.812 1 96.56 135 PRO A O 1
ATOM 1027 N N . ARG A 1 136 ? -6.742 52.812 31.141 1 94.88 136 ARG A N 1
ATOM 1028 C CA . ARG A 1 136 ? -5.758 52.969 30.062 1 94.88 136 ARG A CA 1
ATOM 1029 C C . ARG A 1 136 ? -5.086 51.625 29.766 1 94.88 136 ARG A C 1
ATOM 1031 O O . ARG A 1 136 ? -4.594 51.438 28.641 1 94.88 136 ARG A O 1
ATOM 1038 N N . LYS A 1 137 ? -5.059 50.844 30.766 1 95.12 137 LYS A N 1
ATOM 1039 C CA . LYS A 1 137 ? -4.504 49.5 30.609 1 95.12 137 LYS A CA 1
ATOM 1040 C C . LYS A 1 137 ? -5.52 48.438 31.016 1 95.12 137 LYS A C 1
ATOM 1042 O O . LYS A 1 137 ? -6.25 48.594 31.984 1 95.12 137 LYS A O 1
ATOM 1047 N N . ILE A 1 138 ? -5.559 47.406 30.109 1 96.19 138 ILE A N 1
ATOM 1048 C CA . ILE A 1 138 ? -6.418 46.281 30.438 1 96.19 138 ILE A CA 1
ATOM 1049 C C . ILE A 1 138 ? -5.676 44.969 30.156 1 96.19 138 ILE A C 1
ATOM 1051 O O . ILE A 1 138 ? -4.609 44.969 29.547 1 96.19 138 ILE A O 1
ATOM 1055 N N . GLY A 1 139 ? -6.223 43.906 30.734 1 95.25 139 GLY A N 1
ATOM 1056 C CA . GLY A 1 139 ? -5.664 42.594 30.422 1 95.25 139 GLY A CA 1
ATOM 1057 C C . GLY A 1 139 ? -6.086 42.062 29.078 1 95.25 139 GLY A C 1
ATOM 1058 O O . GLY A 1 139 ? -7.035 42.562 28.469 1 95.25 139 GLY A O 1
ATOM 1059 N N . LYS A 1 140 ? -5.344 41.062 28.641 1 94.06 140 LYS A N 1
ATOM 1060 C CA . LYS A 1 140 ? -5.594 40.469 27.328 1 94.06 140 LYS A CA 1
ATOM 1061 C C . LYS A 1 140 ? -6.988 39.875 27.266 1 94.06 140 LYS A C 1
ATOM 1063 O O . LYS A 1 140 ? -7.703 40.031 26.266 1 94.06 140 LYS A O 1
ATOM 1068 N N . GLU A 1 141 ? -7.395 39.125 28.25 1 94.25 141 GLU A N 1
ATOM 1069 C CA . GLU A 1 141 ? -8.68 38.438 28.266 1 94.25 141 GLU A CA 1
ATOM 1070 C C . GLU A 1 141 ? -9.836 39.438 28.141 1 94.25 141 GLU A C 1
ATOM 1072 O O . GLU A 1 141 ? -10.758 39.219 27.344 1 94.25 141 GLU A O 1
ATOM 1077 N N . LEU A 1 142 ? -9.734 40.438 28.875 1 96.94 142 LEU A N 1
ATOM 1078 C CA . LEU A 1 142 ? -10.766 41.469 28.828 1 96.94 142 LEU A CA 1
ATOM 1079 C C . LEU A 1 142 ? -10.797 42.125 27.453 1 96.94 142 LEU A C 1
ATOM 1081 O O . LEU A 1 142 ? -11.875 42.438 26.922 1 96.94 142 LEU A O 1
ATOM 1085 N N . PHE A 1 143 ? -9.625 42.406 26.938 1 97.44 143 PHE A N 1
ATOM 1086 C CA . PHE A 1 143 ? -9.531 43.031 25.625 1 97.44 143 PHE A CA 1
ATOM 1087 C C . PHE A 1 143 ? -10.234 42.156 24.578 1 97.44 143 PHE A C 1
ATOM 1089 O O . PHE A 1 143 ? -10.969 42.688 23.734 1 97.44 143 PHE A O 1
ATOM 1096 N N . VAL A 1 144 ? -10 40.875 24.625 1 96.44 144 VAL A N 1
ATOM 1097 C CA . VAL A 1 144 ? -10.648 39.938 23.703 1 96.44 144 VAL A CA 1
ATOM 1098 C C . VAL A 1 144 ? -12.164 40 23.891 1 96.44 144 VAL A C 1
ATOM 1100 O O . VAL A 1 144 ? -12.914 40.031 22.922 1 96.44 144 VAL A O 1
ATOM 1103 N N . ASP A 1 145 ? -12.609 40.031 25.047 1 97.19 145 ASP A N 1
ATOM 1104 C CA . ASP A 1 145 ? -14.039 40.094 25.344 1 97.19 145 ASP A CA 1
ATOM 1105 C C . ASP A 1 145 ? -14.648 41.375 24.781 1 97.19 145 ASP A C 1
ATOM 1107 O O . ASP A 1 145 ? -15.773 41.375 24.297 1 97.19 145 ASP A O 1
ATOM 1111 N N . ILE A 1 146 ? -13.914 42.406 24.953 1 98.12 146 ILE A N 1
ATOM 1112 C CA . ILE A 1 146 ? -14.375 43.688 24.406 1 98.12 146 ILE A CA 1
ATOM 1113 C C . ILE A 1 146 ? -14.469 43.594 22.875 1 98.12 146 ILE A C 1
ATOM 1115 O O . ILE A 1 146 ? -15.445 44.062 22.281 1 98.12 146 ILE A O 1
ATOM 1119 N N . ALA A 1 147 ? -13.438 43 22.312 1 97.94 147 ALA A N 1
ATOM 1120 C CA . ALA A 1 147 ? -13.438 42.812 20.859 1 97.94 147 ALA A CA 1
ATOM 1121 C C . ALA A 1 147 ? -14.648 42 20.406 1 97.94 147 ALA A C 1
ATOM 1123 O O . ALA A 1 147 ? -15.227 42.281 19.359 1 97.94 147 ALA A O 1
ATOM 1124 N N . VAL A 1 148 ? -15.047 41 21.125 1 97.94 148 VAL A N 1
ATOM 1125 C CA . VAL A 1 148 ? -16.234 40.219 20.812 1 97.94 148 VAL A CA 1
ATOM 1126 C C . VAL A 1 148 ? -17.453 41.125 20.75 1 97.94 148 VAL A C 1
ATOM 1128 O O . VAL A 1 148 ? -18.266 41.031 19.828 1 97.94 148 VAL A O 1
ATOM 1131 N N . LEU A 1 149 ? -17.609 42 21.656 1 97.94 149 LEU A N 1
ATOM 1132 C CA . LEU A 1 149 ? -18.75 42.906 21.719 1 97.94 149 LEU A CA 1
ATOM 1133 C C . LEU A 1 149 ? -18.688 43.906 20.578 1 97.94 149 LEU A C 1
ATOM 1135 O O . LEU A 1 149 ? -19.719 44.281 20.016 1 97.94 149 LEU A O 1
ATOM 1139 N N . ILE A 1 150 ? -17.516 44.375 20.344 1 97.75 150 ILE A N 1
ATOM 1140 C CA . ILE A 1 150 ? -17.328 45.312 19.25 1 97.75 150 ILE A CA 1
ATOM 1141 C C . ILE A 1 150 ? -17.812 44.688 17.938 1 97.75 150 ILE A C 1
ATOM 1143 O O . ILE A 1 150 ? -18.516 45.344 17.156 1 97.75 150 ILE A O 1
ATOM 1147 N N . ASP A 1 151 ? -17.391 43.5 17.734 1 96.75 151 ASP A N 1
ATOM 1148 C CA . ASP A 1 151 ? -17.797 42.781 16.531 1 96.75 151 ASP A CA 1
ATOM 1149 C C . ASP A 1 151 ? -19.297 42.5 16.547 1 96.75 151 ASP A C 1
ATOM 1151 O O . ASP A 1 151 ? -19.984 42.75 15.547 1 96.75 151 ASP A O 1
ATOM 1155 N N . LYS A 1 152 ? -19.844 42.062 17.609 1 96.75 152 LYS A N 1
ATOM 1156 C CA . LYS A 1 152 ? -21.25 41.688 17.766 1 96.75 152 LYS A CA 1
ATOM 1157 C C . LYS A 1 152 ? -22.156 42.906 17.531 1 96.75 152 LYS A C 1
ATOM 1159 O O . LYS A 1 152 ? -23.172 42.812 16.828 1 96.75 152 LYS A O 1
ATOM 1164 N N . TYR A 1 153 ? -21.75 44.031 18.109 1 96.88 153 TYR A N 1
ATOM 1165 C CA . TYR A 1 153 ? -22.625 45.219 18.094 1 96.88 153 TYR A CA 1
ATOM 1166 C C . TYR A 1 153 ? 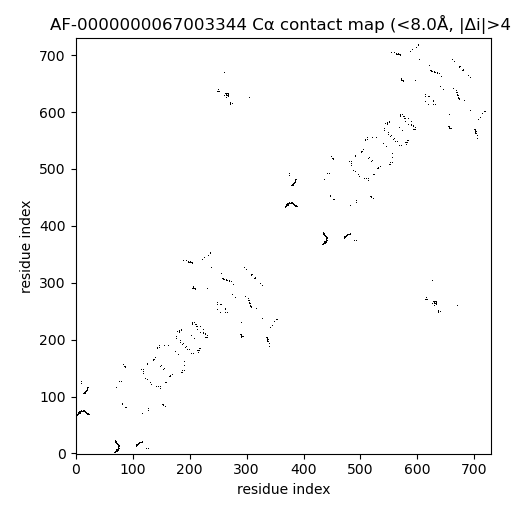-22.156 46.219 17.062 1 96.88 153 TYR A C 1
ATOM 1168 O O . TYR A 1 153 ? -22.734 47.312 16.938 1 96.88 153 TYR A O 1
ATOM 1176 N N . GLU A 1 154 ? -21.078 45.844 16.344 1 96.88 154 GLU A N 1
ATOM 1177 C CA . GLU A 1 154 ? -20.547 46.688 15.266 1 96.88 154 GLU A CA 1
ATOM 1178 C C . GLU A 1 154 ? -20.281 48.094 15.75 1 96.88 154 GLU A C 1
ATOM 1180 O O . GLU A 1 154 ? -20.75 49.094 15.156 1 96.88 154 GLU A O 1
ATOM 1185 N N . ILE A 1 155 ? -19.5 48.25 16.75 1 97.31 155 ILE A N 1
ATOM 1186 C CA . ILE A 1 155 ? -19.219 49.562 17.344 1 97.31 155 ILE A CA 1
ATOM 1187 C C . ILE A 1 155 ? -17.75 49.906 17.156 1 97.31 155 ILE A C 1
ATOM 1189 O O . ILE A 1 155 ? -17.125 50.5 18.031 1 97.31 155 ILE A O 1
ATOM 1193 N N . ASN A 1 156 ? -17.172 49.5 16.125 1 95.31 156 ASN A N 1
ATOM 1194 C CA . ASN A 1 156 ? -15.758 49.719 15.844 1 95.31 156 ASN A CA 1
ATOM 1195 C C . ASN A 1 156 ? -15.398 51.188 15.852 1 95.31 156 ASN A C 1
ATOM 1197 O O . ASN A 1 156 ? -14.383 51.594 16.438 1 95.31 156 ASN A O 1
ATOM 1201 N N . GLU A 1 157 ? -16.203 52 15.305 1 94.31 157 GLU A N 1
ATOM 1202 C CA . GLU A 1 157 ? -15.883 53.406 15.125 1 94.31 157 GLU A CA 1
ATOM 1203 C C . GLU A 1 157 ? -15.734 54.125 16.469 1 94.31 157 GLU A C 1
ATOM 1205 O O . GLU A 1 157 ? -14.75 54.844 16.688 1 94.31 157 GLU A O 1
ATOM 1210 N N . CYS A 1 158 ? -16.672 53.938 17.375 1 94.38 158 CYS A N 1
ATOM 1211 C CA . CYS A 1 158 ? -16.641 54.656 18.625 1 94.38 158 CYS A CA 1
ATOM 1212 C C . CYS A 1 158 ? -15.594 54.094 19.578 1 94.38 158 CYS A C 1
ATOM 1214 O O . CYS A 1 158 ? -15.141 54.781 20.5 1 94.38 158 CYS A O 1
ATOM 1216 N N . ALA A 1 159 ? -15.203 52.906 19.312 1 96.44 159 ALA A N 1
ATOM 1217 C CA . ALA A 1 159 ? -14.281 52.25 20.219 1 96.44 159 ALA A CA 1
ATOM 1218 C C . ALA A 1 159 ? -12.844 52.375 19.734 1 96.44 159 ALA A C 1
ATOM 1220 O O . ALA A 1 159 ? -11.906 51.969 20.422 1 96.44 159 ALA A O 1
ATOM 1221 N N . GLU A 1 160 ? -12.578 52.875 18.656 1 96.56 160 GLU A N 1
ATOM 1222 C CA . GLU A 1 160 ? -11.328 52.781 17.906 1 96.56 160 GLU A CA 1
ATOM 1223 C C . GLU A 1 160 ? -10.156 53.344 18.703 1 96.56 160 GLU A C 1
ATOM 1225 O O . GLU A 1 160 ? -9.086 52.75 18.781 1 96.56 160 GLU A O 1
ATOM 1230 N N . VAL A 1 161 ? -10.281 54.562 19.281 1 96.19 161 VAL A N 1
ATOM 1231 C CA . VAL A 1 161 ? -9.203 55.219 20 1 96.19 161 VAL A CA 1
ATOM 1232 C C . VAL A 1 161 ? -8.734 54.344 21.156 1 96.19 161 VAL A C 1
ATOM 1234 O O . VAL A 1 161 ? -7.535 54.219 21.406 1 96.19 161 VAL A O 1
ATOM 1237 N N . TYR A 1 162 ? -9.672 53.781 21.875 1 97 162 TYR A N 1
ATOM 1238 C CA . TYR A 1 162 ? -9.352 52.969 23.031 1 97 162 TYR A CA 1
ATOM 1239 C C . TYR A 1 162 ? -8.758 51.625 22.609 1 97 162 TYR A C 1
ATOM 1241 O O . TYR A 1 162 ? -7.801 51.125 23.219 1 97 162 TYR A O 1
ATOM 1249 N N . THR A 1 163 ? -9.305 51.031 21.547 1 97.19 163 THR A N 1
ATOM 1250 C CA . THR A 1 163 ? -8.789 49.75 21.078 1 97.19 163 THR A CA 1
ATOM 1251 C C . THR A 1 163 ? -7.375 49.906 20.531 1 97.19 163 THR A C 1
ATOM 1253 O O . THR A 1 163 ? -6.531 49.031 20.703 1 97.19 163 THR A O 1
ATOM 1256 N N . ASP A 1 164 ? -7.117 51.031 19.875 1 96.81 164 ASP A N 1
ATOM 1257 C CA . ASP A 1 164 ? -5.77 51.281 19.391 1 96.81 164 ASP A CA 1
ATOM 1258 C C . ASP A 1 164 ? -4.781 51.406 20.547 1 96.81 164 ASP A C 1
ATOM 1260 O O . ASP A 1 164 ? -3.67 50.875 20.484 1 96.81 164 ASP A O 1
ATOM 1264 N N . MET A 1 165 ? -5.227 52.094 21.578 1 96.88 165 MET A N 1
ATOM 1265 C CA . MET A 1 165 ? -4.398 52.281 22.766 1 96.88 165 MET A CA 1
ATOM 1266 C C . MET A 1 165 ? -4.121 50.938 23.422 1 96.88 165 MET A C 1
ATOM 1268 O O . MET A 1 165 ? -2.971 50.594 23.719 1 96.88 165 MET A O 1
ATOM 1272 N N . TRP A 1 166 ? -5.137 50.156 23.656 1 97.62 166 TRP A N 1
ATOM 1273 C CA . TRP A 1 166 ? -4.988 48.844 24.297 1 97.62 166 TRP A CA 1
ATOM 1274 C C . TRP A 1 166 ? -4.168 47.906 23.422 1 97.62 166 TRP A C 1
ATOM 1276 O O . TRP A 1 166 ? -3.334 47.156 23.938 1 97.62 166 TRP A O 1
ATOM 1286 N N . PHE A 1 167 ? -4.371 47.969 22.109 1 97 167 PHE A N 1
ATOM 1287 C CA . PHE A 1 167 ? -3.648 47.125 21.172 1 97 167 PHE A CA 1
ATOM 1288 C C . PHE A 1 167 ? -2.158 47.469 21.188 1 97 167 PHE A C 1
ATOM 1290 O O . PHE A 1 167 ? -1.324 46.562 21.234 1 97 167 PHE A O 1
ATOM 1297 N N . ALA A 1 168 ? -1.831 48.656 21.172 1 96.12 168 ALA A N 1
ATOM 1298 C CA . ALA A 1 168 ? -0.435 49.094 21.188 1 96.12 168 ALA A CA 1
ATOM 1299 C C . ALA A 1 168 ? 0.28 48.625 22.438 1 96.12 168 ALA A C 1
ATOM 1301 O O . ALA A 1 168 ? 1.468 48.281 22.391 1 96.12 168 ALA A O 1
ATOM 1302 N N . ALA A 1 169 ? -0.427 48.562 23.5 1 95.62 169 ALA A N 1
ATOM 1303 C CA . ALA A 1 169 ? 0.155 48.156 24.781 1 95.62 169 ALA A CA 1
ATOM 1304 C C . ALA A 1 169 ? 0.302 46.625 24.859 1 95.62 169 ALA A C 1
ATOM 1306 O O . ALA A 1 169 ? 1.283 46.125 25.406 1 95.62 169 ALA A O 1
ATOM 1307 N N . LEU A 1 170 ? -0.612 45.906 24.297 1 95 170 LEU A N 1
ATOM 1308 C CA . LEU A 1 170 ? -0.696 44.469 24.516 1 95 170 LEU A CA 1
ATOM 1309 C C . LEU A 1 170 ? -0.032 43.719 23.391 1 95 170 LEU A C 1
ATOM 1311 O O . LEU A 1 170 ? 0.428 42.594 23.578 1 95 170 LEU A O 1
ATOM 1315 N N . TRP A 1 171 ? 0.086 44.281 22.266 1 93.56 171 TRP A N 1
ATOM 1316 C CA . TRP A 1 171 ? 0.539 43.594 21.062 1 93.56 171 TRP A CA 1
ATOM 1317 C C . TRP A 1 171 ? 1.984 43.125 21.219 1 93.56 171 TRP A C 1
ATOM 1319 O O . TRP A 1 171 ? 2.314 42 20.891 1 93.56 171 TRP A O 1
ATOM 1329 N N . PRO A 1 172 ? 2.85 44 21.75 1 93.06 172 PRO A N 1
ATOM 1330 C CA . PRO A 1 172 ? 4.23 43.531 21.922 1 93.06 172 PRO A CA 1
ATOM 1331 C C . PRO A 1 172 ? 4.352 42.375 22.922 1 93.06 172 PRO A C 1
ATOM 1333 O O . PRO A 1 172 ? 5.328 41.625 22.891 1 93.06 172 PRO A O 1
ATOM 1336 N N . LEU A 1 173 ? 3.346 42.188 23.766 1 90.88 173 LEU A N 1
ATOM 1337 C CA . LEU A 1 173 ? 3.373 41.188 24.812 1 90.88 173 LEU A CA 1
ATOM 1338 C C . LEU A 1 173 ? 2.621 39.906 24.375 1 90.88 173 LEU A C 1
ATOM 1340 O O . LEU A 1 173 ? 2.516 38.969 25.141 1 90.88 173 LEU A O 1
ATOM 1344 N N . ARG A 1 174 ? 2.279 39.875 23.109 1 87 174 ARG A N 1
ATOM 1345 C CA . ARG A 1 174 ? 1.411 38.781 22.641 1 87 174 ARG A CA 1
ATOM 1346 C C . ARG A 1 174 ? 2.146 37.469 22.641 1 87 174 ARG A C 1
ATOM 1348 O O . ARG A 1 174 ? 3.367 37.406 22.484 1 87 174 ARG A O 1
ATOM 1355 N N . GLN A 1 175 ? 1.329 36.438 22.891 1 83.12 175 GLN A N 1
ATOM 1356 C CA . GLN A 1 175 ? 1.828 35.094 22.719 1 83.12 175 GLN A CA 1
ATOM 1357 C C . GLN A 1 175 ? 1.514 34.531 21.328 1 83.12 175 GLN A C 1
ATOM 1359 O O . GLN A 1 175 ? 0.346 34.406 20.953 1 83.12 175 GLN A O 1
ATOM 1364 N N . ASP A 1 176 ? 2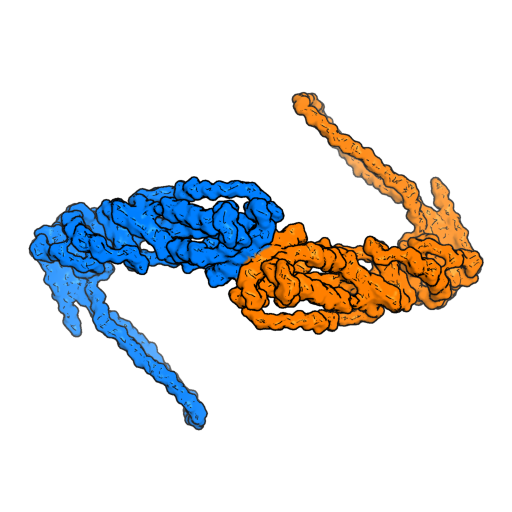.643 34.312 20.609 1 81.88 176 ASP A N 1
ATOM 1365 C CA . ASP A 1 176 ? 2.484 33.969 19.203 1 81.88 176 ASP A CA 1
ATOM 1366 C C . ASP A 1 176 ? 2.631 32.469 18.984 1 81.88 176 ASP A C 1
ATOM 1368 O O . ASP A 1 176 ? 3.457 32.031 18.188 1 81.88 176 ASP A O 1
ATOM 1372 N N . SER A 1 177 ? 2.133 31.75 19.859 1 81.62 177 SER A N 1
ATOM 1373 C CA . SER A 1 177 ? 2.162 30.297 19.703 1 81.62 177 SER A CA 1
ATOM 1374 C C . SER A 1 177 ? 0.806 29.672 20.016 1 81.62 177 SER A C 1
ATOM 1376 O O . SER A 1 177 ? 0.009 30.266 20.75 1 81.62 177 SER A O 1
ATOM 1378 N N . PRO A 1 178 ? 0.515 28.547 19.297 1 72.81 178 PRO A N 1
ATOM 1379 C CA . PRO A 1 178 ? -0.706 27.844 19.688 1 72.81 178 PRO A CA 1
ATOM 1380 C C . PRO A 1 178 ? -0.729 27.5 21.172 1 72.81 178 PRO A C 1
ATOM 1382 O O . PRO A 1 178 ? 0.301 27.125 21.75 1 72.81 178 PRO A O 1
ATOM 1385 N N . PRO A 1 179 ? -1.899 27.797 21.859 1 75.94 179 PRO A N 1
ATOM 1386 C CA . PRO A 1 179 ? -3.279 28.016 21.438 1 75.94 179 PRO A CA 1
ATOM 1387 C C . PRO A 1 179 ? -3.654 29.5 21.422 1 75.94 179 PRO A C 1
ATOM 1389 O O . PRO A 1 179 ? -4.82 29.844 21.219 1 75.94 179 PRO A O 1
ATOM 1392 N N . HIS A 1 180 ? -2.672 30.312 21.516 1 80.31 180 HIS A N 1
ATOM 1393 C CA . HIS A 1 180 ? -2.979 31.734 21.719 1 80.31 180 HIS A CA 1
ATOM 1394 C C . HIS A 1 180 ? -3.125 32.469 20.391 1 80.31 180 HIS A C 1
ATOM 1396 O O . HIS A 1 180 ? -3.502 33.625 20.375 1 80.31 180 HIS A O 1
ATOM 1402 N N . LEU A 1 181 ? -2.967 31.719 19.359 1 91.81 181 LEU A N 1
ATOM 1403 C CA . LEU A 1 181 ? -2.98 32.344 18.047 1 91.81 181 LEU A CA 1
ATOM 1404 C C . LEU A 1 181 ? -4.379 32.844 17.688 1 91.81 181 LEU A C 1
ATOM 1406 O O . LEU A 1 181 ? -4.535 33.906 17.078 1 91.81 181 LEU A O 1
ATOM 1410 N N . ALA A 1 182 ? -5.352 32.156 18.203 1 93.38 182 ALA A N 1
ATOM 1411 C CA . ALA A 1 182 ? -6.734 32.469 17.875 1 93.38 182 ALA A CA 1
ATOM 1412 C C . ALA A 1 182 ? -7.129 33.844 18.391 1 93.38 182 ALA A C 1
ATOM 1414 O O . ALA A 1 182 ? -7.773 34.625 17.688 1 93.38 182 ALA A O 1
ATOM 1415 N N . ASP A 1 183 ? -6.699 34.156 19.609 1 94.12 183 ASP A N 1
ATOM 1416 C CA . ASP A 1 183 ? -7.016 35.438 20.219 1 94.12 183 ASP A CA 1
ATOM 1417 C C . ASP A 1 183 ? -6.434 36.594 19.391 1 94.12 183 ASP A C 1
ATOM 1419 O O . ASP A 1 183 ? -7.121 37.562 19.109 1 94.12 183 ASP A O 1
ATOM 1423 N N . GLY A 1 184 ? -5.164 36.406 19.062 1 94.81 184 GLY A N 1
ATOM 1424 C CA . GLY A 1 184 ? -4.504 37.438 18.266 1 94.81 184 GLY A CA 1
ATOM 1425 C C . GLY A 1 184 ? -5.117 37.594 16.891 1 94.81 184 GLY A C 1
ATOM 1426 O O . GLY A 1 184 ? -5.301 38.719 16.422 1 94.81 184 GLY A O 1
ATOM 1427 N N . ILE A 1 185 ? -5.496 36.469 16.281 1 95.94 185 ILE A N 1
ATOM 1428 C CA . ILE A 1 185 ? -6.113 36.5 14.961 1 95.94 185 ILE A CA 1
ATOM 1429 C C . ILE A 1 185 ? -7.461 37.219 15.047 1 95.94 185 ILE A C 1
ATOM 1431 O O . ILE A 1 185 ? -7.766 38.062 14.211 1 95.94 185 ILE A O 1
ATOM 1435 N N . PHE A 1 186 ? -8.18 36.938 16 1 95.88 186 PHE A N 1
ATOM 1436 C CA . PHE A 1 186 ? -9.5 37.531 16.188 1 95.88 186 PHE A CA 1
ATOM 1437 C C . PHE A 1 186 ? -9.391 39.031 16.422 1 95.88 186 PHE A C 1
ATOM 1439 O O . PHE A 1 186 ? -10.117 39.812 15.805 1 95.88 186 PHE A O 1
ATOM 1446 N N . LEU A 1 187 ? -8.5 39.406 17.312 1 96.31 187 LEU A N 1
ATOM 1447 C CA . LEU A 1 187 ? -8.289 40.844 17.578 1 96.31 187 LEU A CA 1
ATOM 1448 C C . LEU A 1 187 ? -7.91 41.562 16.312 1 96.31 187 LEU A C 1
ATOM 1450 O O . LEU A 1 187 ? -8.484 42.625 16 1 96.31 187 LEU A O 1
ATOM 1454 N N . CYS A 1 188 ? -7.008 41 15.562 1 96.25 188 CYS A N 1
ATOM 1455 C CA . CYS A 1 188 ? -6.57 41.625 14.328 1 96.25 188 CYS A CA 1
ATOM 1456 C C . CYS A 1 188 ? -7.703 41.688 13.312 1 96.25 188 CYS A C 1
ATOM 1458 O O . CYS A 1 188 ? -7.816 42.656 12.562 1 96.25 188 CYS A O 1
ATOM 1460 N N . TRP A 1 189 ? -8.531 40.719 13.328 1 96.31 189 TRP A N 1
ATOM 1461 C CA . TRP A 1 189 ? -9.672 40.656 12.414 1 96.31 189 TRP A CA 1
ATOM 1462 C C . TRP A 1 189 ? -10.695 41.719 12.742 1 96.31 189 TRP A C 1
ATOM 1464 O O . TRP A 1 189 ? -11.078 42.5 11.875 1 96.31 189 TRP A O 1
ATOM 1474 N N . VAL A 1 190 ? -11.07 41.812 13.969 1 96.88 190 VAL A N 1
ATOM 1475 C CA . VAL A 1 190 ? -12.117 42.719 14.414 1 96.88 190 VAL A CA 1
ATOM 1476 C C . VAL A 1 190 ? -11.617 44.156 14.312 1 96.88 190 VAL A C 1
ATOM 1478 O O . VAL A 1 190 ? -12.359 45.031 13.891 1 96.88 190 VAL A O 1
ATOM 1481 N N . LEU A 1 191 ? -10.352 44.375 14.688 1 97 191 LEU A N 1
ATOM 1482 C CA . LEU A 1 191 ? -9.797 45.719 14.75 1 97 191 LEU A CA 1
ATOM 1483 C C . LEU A 1 191 ? -9.18 46.094 13.414 1 97 191 LEU A C 1
ATOM 1485 O O . LEU A 1 191 ? -8.609 47.188 13.289 1 97 191 LEU A O 1
ATOM 1489 N N . LYS A 1 192 ? -9.156 45.281 12.469 1 95.38 192 LYS A N 1
ATOM 1490 C CA . LYS A 1 192 ? -8.703 45.5 11.094 1 95.38 192 LYS A CA 1
ATOM 1491 C C . LYS A 1 192 ? -7.219 45.844 11.055 1 95.38 192 LYS A C 1
ATOM 1493 O O . LYS A 1 192 ? -6.816 46.812 10.398 1 95.38 192 LYS A O 1
ATOM 1498 N N . LYS A 1 193 ? -6.477 45.062 11.844 1 96.38 193 LYS A N 1
ATOM 1499 C CA . LYS A 1 193 ? -5.02 45.125 11.797 1 96.38 193 LYS A CA 1
ATOM 1500 C C . LYS A 1 193 ? -4.449 44.156 10.758 1 96.38 193 LYS A C 1
ATOM 1502 O O . LYS A 1 193 ? -4.164 43 11.07 1 96.38 193 LYS A O 1
ATOM 1507 N N . ALA A 1 194 ? -4.172 44.656 9.625 1 95.69 194 ALA A N 1
ATOM 1508 C CA . ALA A 1 194 ? -3.857 43.812 8.469 1 95.69 194 ALA A CA 1
ATOM 1509 C C . ALA A 1 194 ? -2.525 43.094 8.656 1 95.69 194 ALA A C 1
ATOM 1511 O O . ALA A 1 194 ? -2.416 41.906 8.375 1 95.69 194 ALA A O 1
ATOM 1512 N N . THR A 1 195 ? -1.522 43.844 9.039 1 95.62 195 THR A N 1
ATOM 1513 C CA . THR A 1 195 ? -0.188 43.25 9.18 1 95.62 195 THR A CA 1
ATOM 1514 C C . THR A 1 195 ? -0.186 42.156 10.227 1 95.62 195 THR A C 1
ATOM 1516 O O . THR A 1 195 ? 0.359 41.062 9.992 1 95.62 195 THR A O 1
ATOM 1519 N N . GLY A 1 196 ? -0.842 42.406 11.398 1 95.5 196 GLY A N 1
ATOM 1520 C CA . GLY A 1 196 ? -0.934 41.375 12.445 1 95.5 196 GLY A CA 1
ATOM 1521 C C . GLY A 1 196 ? -1.727 40.156 12.023 1 95.5 196 GLY A C 1
ATOM 1522 O O . GLY A 1 196 ? -1.336 39.031 12.312 1 95.5 196 GLY A O 1
ATOM 1523 N N . PHE A 1 197 ? -2.779 40.406 11.289 1 95.94 197 PHE A N 1
ATOM 1524 C CA . PHE A 1 197 ? -3.639 39.344 10.797 1 95.94 197 PHE A CA 1
ATOM 1525 C C . PHE A 1 197 ? -2.869 38.406 9.875 1 95.94 197 PHE A C 1
ATOM 1527 O O . PHE A 1 197 ? -2.9 37.188 10.047 1 95.94 197 PHE A O 1
ATOM 1534 N N . LYS A 1 198 ? -2.145 39 8.969 1 95.19 198 LYS A N 1
ATOM 1535 C CA . LYS A 1 198 ? -1.357 38.219 8.008 1 95.19 198 LYS A CA 1
ATOM 1536 C C . LYS A 1 198 ? -0.272 37.406 8.703 1 95.19 198 LYS A C 1
ATOM 1538 O O . LYS A 1 198 ? -0.097 36.219 8.422 1 95.19 198 LYS A O 1
ATOM 1543 N N . GLU A 1 199 ? 0.408 38.031 9.578 1 94.69 199 GLU A N 1
ATOM 1544 C CA . GLU A 1 199 ? 1.507 37.375 10.289 1 94.69 199 GLU A CA 1
ATOM 1545 C C . GLU A 1 199 ? 1.002 36.219 11.141 1 94.69 199 GLU A C 1
ATOM 1547 O O . GLU A 1 199 ? 1.58 35.125 11.125 1 94.69 199 GLU A O 1
ATOM 1552 N N . LEU A 1 200 ? -0.1 36.438 11.852 1 95.12 200 LEU A N 1
ATOM 1553 C CA . LEU A 1 200 ? -0.594 35.406 12.781 1 95.12 200 LEU A CA 1
ATOM 1554 C C . LEU A 1 200 ? -1.247 34.25 12.031 1 95.12 200 LEU A C 1
ATOM 1556 O O . LEU A 1 200 ? -1.148 33.094 12.461 1 95.12 200 LEU A O 1
ATOM 1560 N N . THR A 1 201 ? -1.9 34.531 10.938 1 94.56 201 THR A N 1
ATOM 1561 C CA . THR A 1 201 ? -2.486 33.438 10.156 1 94.56 201 THR A CA 1
ATOM 1562 C C . THR A 1 201 ? -1.396 32.594 9.5 1 94.56 201 THR A C 1
ATOM 1564 O O . THR A 1 201 ? -1.536 31.391 9.375 1 94.56 201 THR A O 1
ATOM 1567 N N . LYS A 1 202 ? -0.352 33.25 9.039 1 94.31 202 LYS A N 1
ATOM 1568 C CA . LYS A 1 202 ? 0.795 32.5 8.523 1 94.31 202 LYS A CA 1
ATOM 1569 C C . LYS A 1 202 ? 1.348 31.547 9.57 1 94.31 202 LYS A C 1
ATOM 1571 O O . LYS A 1 202 ? 1.596 30.375 9.273 1 94.31 202 LYS A O 1
ATOM 1576 N N . LYS A 1 203 ? 1.53 32.125 10.758 1 95.06 203 LYS A N 1
ATOM 1577 C CA . LYS A 1 203 ? 2.031 31.297 11.852 1 95.06 203 LYS A CA 1
ATOM 1578 C C . LYS A 1 203 ? 1.072 30.156 12.164 1 95.06 203 LYS A C 1
ATOM 1580 O O . LYS A 1 203 ? 1.505 29.031 12.461 1 95.06 203 LYS A O 1
ATOM 1585 N N . ALA A 1 204 ? -0.206 30.453 12.117 1 94.38 204 ALA A N 1
ATOM 1586 C CA . ALA A 1 204 ? -1.217 29.438 12.375 1 94.38 204 ALA A CA 1
ATOM 1587 C C . ALA A 1 204 ? -1.139 28.312 11.352 1 94.38 204 ALA A C 1
ATOM 1589 O O . ALA A 1 204 ? -1.219 27.141 11.711 1 94.38 204 ALA A O 1
ATOM 1590 N N . ILE A 1 205 ? -0.934 28.641 10.133 1 93.75 205 ILE A N 1
ATOM 1591 C CA . ILE A 1 205 ? -0.806 27.641 9.07 1 93.75 205 ILE A CA 1
ATOM 1592 C C . ILE A 1 205 ? 0.412 26.766 9.328 1 93.75 205 ILE A C 1
ATOM 1594 O O . ILE A 1 205 ? 0.33 25.531 9.234 1 93.75 205 ILE A O 1
ATOM 1598 N N . PHE A 1 206 ? 1.477 27.359 9.711 1 94 206 PHE A N 1
ATOM 1599 C CA . PHE A 1 206 ? 2.779 26.719 9.805 1 94 206 PHE A CA 1
ATOM 1600 C C . PHE A 1 206 ? 2.896 25.906 11.094 1 94 206 PHE A C 1
ATOM 1602 O O . PHE A 1 206 ? 3.553 24.875 11.133 1 94 206 PHE A O 1
ATOM 1609 N N . GLU A 1 207 ? 2.174 26.375 12.172 1 93.62 207 GLU A N 1
ATOM 1610 C CA . GLU A 1 207 ? 2.471 25.812 13.484 1 93.62 207 GLU A CA 1
ATOM 1611 C C . GLU A 1 207 ? 1.273 25.047 14.047 1 93.62 207 GLU A C 1
ATOM 1613 O O . GLU A 1 207 ? 1.394 24.359 15.055 1 93.62 207 GLU A O 1
ATOM 1618 N N . SER A 1 208 ? 0.163 25.156 13.398 1 91.19 208 SER A N 1
ATOM 1619 C CA . SER A 1 208 ? -1.003 24.453 13.906 1 91.19 208 SER A CA 1
ATOM 1620 C C . SER A 1 208 ? -1.033 23 13.406 1 91.19 208 SER A C 1
ATOM 1622 O O . SER A 1 208 ? -0.57 22.719 12.305 1 91.19 208 SER A O 1
ATOM 1624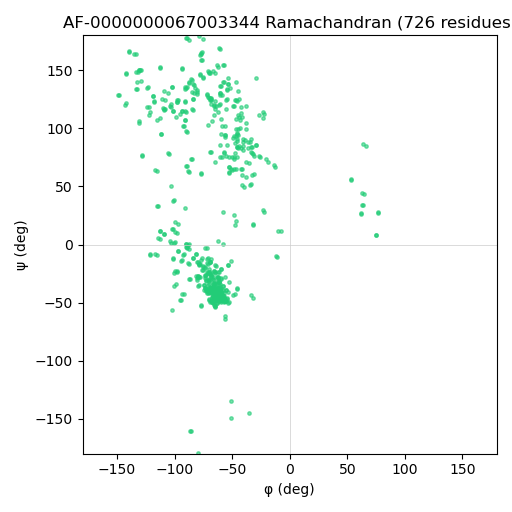 N N . ALA A 1 209 ? -1.476 22.156 14.344 1 90.19 209 ALA A N 1
ATOM 1625 C CA . ALA A 1 209 ? -1.755 20.781 13.938 1 90.19 209 ALA A CA 1
ATOM 1626 C C . ALA A 1 209 ? -3.174 20.641 13.398 1 90.19 209 ALA A C 1
ATOM 1628 O O . ALA A 1 209 ? -3.768 21.625 12.938 1 90.19 209 ALA A O 1
ATOM 1629 N N . LEU A 1 210 ? -3.676 19.422 13.383 1 85.56 210 LEU A N 1
ATOM 1630 C CA . LEU A 1 210 ? -5.02 19.172 12.867 1 85.56 210 LEU A CA 1
ATOM 1631 C C . LEU A 1 210 ? -6.059 19.938 13.68 1 85.56 210 LEU A C 1
ATOM 1633 O O . LEU A 1 210 ? -5.977 20 14.906 1 85.56 210 LEU A O 1
ATOM 1637 N N . ASN A 1 211 ? -6.969 20.531 13.008 1 81.94 211 ASN A N 1
ATOM 1638 C CA . ASN A 1 211 ? -8.102 21.234 13.586 1 81.94 211 ASN A CA 1
ATOM 1639 C C . ASN A 1 211 ? -7.652 22.469 14.367 1 81.94 211 ASN A C 1
ATOM 1641 O O . ASN A 1 211 ? -7.5 22.406 15.594 1 81.94 211 ASN A O 1
ATOM 1645 N N . PHE A 1 212 ? -7.465 23.578 13.734 1 86.44 212 PHE A N 1
ATOM 1646 C CA . PHE A 1 212 ? -7.148 24.859 14.352 1 86.44 212 PHE A CA 1
ATOM 1647 C C . PHE A 1 212 ? -8.188 25.219 15.406 1 86.44 212 PHE A C 1
ATOM 1649 O O . PHE A 1 212 ? -9.391 25.203 15.133 1 86.44 212 PHE A O 1
ATOM 1656 N N . ASP A 1 213 ? -7.719 25.469 16.594 1 86 213 ASP A N 1
ATOM 1657 C CA . ASP A 1 213 ? -8.586 25.844 17.703 1 86 213 ASP A CA 1
ATOM 1658 C C . ASP A 1 213 ? -8.875 27.344 17.688 1 86 213 ASP A C 1
ATOM 1660 O O . ASP A 1 213 ? -7.973 28.156 17.922 1 86 213 ASP A O 1
ATOM 1664 N N . ASP A 1 214 ? -10.094 27.656 17.5 1 88.75 214 ASP A N 1
ATOM 1665 C CA . ASP A 1 214 ? -10.469 29.078 17.469 1 88.75 214 ASP A CA 1
ATOM 1666 C C . ASP A 1 214 ? -10.781 29.594 18.875 1 88.75 214 ASP A C 1
ATOM 1668 O O . ASP A 1 214 ? -11.141 30.75 19.047 1 88.75 214 ASP A O 1
ATOM 1672 N N . ASN A 1 215 ? -10.672 28.719 19.953 1 87.44 215 ASN A N 1
ATOM 1673 C CA . ASN A 1 215 ? -10.891 29.078 21.344 1 87.44 215 ASN A CA 1
ATOM 1674 C C . ASN A 1 215 ? -12.32 29.562 21.578 1 87.44 215 ASN A C 1
ATOM 1676 O O . ASN A 1 215 ? -12.555 30.438 22.422 1 87.44 215 ASN A O 1
ATOM 1680 N N . GLY A 1 216 ? -13.281 29.141 20.781 1 89.25 216 GLY A N 1
ATOM 1681 C CA . GLY A 1 216 ? -14.68 29.516 20.938 1 89.25 216 GLY A CA 1
ATOM 1682 C C . GLY A 1 216 ? -14.969 30.938 20.484 1 89.25 216 GLY A C 1
ATOM 1683 O O . GLY A 1 216 ? -16.062 31.438 20.703 1 89.25 216 GLY A O 1
ATOM 1684 N N . LEU A 1 217 ? -14.039 31.562 19.891 1 93.62 217 LEU A N 1
ATOM 1685 C CA . LEU A 1 217 ? -14.211 32.938 19.422 1 93.62 217 LEU A CA 1
ATOM 1686 C C . LEU A 1 217 ? -15.008 32.969 18.125 1 93.62 217 LEU A C 1
ATOM 1688 O O . LEU A 1 217 ? -14.977 32 17.344 1 93.62 217 LEU A O 1
ATOM 1692 N N . PRO A 1 218 ? -15.789 34 17.969 1 94.5 218 PRO A N 1
ATOM 1693 C CA . PRO A 1 218 ? -16.609 34.094 16.766 1 94.5 218 PRO A CA 1
ATOM 1694 C C . PRO A 1 218 ? -15.805 34.531 15.531 1 94.5 218 PRO A C 1
ATOM 1696 O O . PRO A 1 218 ? -16.125 35.531 14.891 1 94.5 218 PRO A O 1
ATOM 1699 N N . LEU A 1 219 ? -14.828 33.719 15.164 1 92.19 219 LEU A N 1
ATOM 1700 C CA . LEU A 1 219 ? -14.078 33.938 13.93 1 92.19 219 LEU A CA 1
ATOM 1701 C C . LEU A 1 219 ? -14.914 33.531 12.719 1 92.19 219 LEU A C 1
ATOM 1703 O O . LEU A 1 219 ? -15.672 32.531 12.781 1 92.19 219 LEU A O 1
ATOM 1707 N N . PRO A 1 220 ? -14.711 34.344 11.656 1 91.38 220 PRO A N 1
ATOM 1708 C CA . PRO A 1 220 ? -15.312 33.812 10.422 1 91.38 220 PRO A CA 1
ATOM 1709 C C . PRO A 1 220 ? -14.875 32.375 10.109 1 91.38 220 PRO A C 1
ATOM 1711 O O . PRO A 1 220 ? -13.695 32.062 10.242 1 91.38 220 PRO A O 1
ATOM 1714 N N . GLN A 1 221 ? -15.805 31.594 9.688 1 89.25 221 GLN A N 1
ATOM 1715 C CA . GLN A 1 221 ? -15.578 30.156 9.5 1 89.25 221 GLN A CA 1
ATOM 1716 C C . GLN A 1 221 ? -14.484 29.906 8.461 1 89.25 221 GLN A C 1
ATOM 1718 O O . GLN A 1 221 ? -13.727 28.938 8.578 1 89.25 221 GLN A O 1
ATOM 1723 N N . TRP A 1 222 ? -14.383 30.75 7.512 1 89.38 222 TRP A N 1
ATOM 1724 C CA . TRP A 1 222 ? -13.438 30.516 6.422 1 89.38 222 TRP A CA 1
ATOM 1725 C C . TRP A 1 222 ? -12 30.625 6.91 1 89.38 222 TRP A C 1
ATOM 1727 O O . TRP A 1 222 ? -11.086 30.031 6.324 1 89.38 222 TRP A O 1
ATOM 1737 N N . ILE A 1 223 ? -11.773 31.391 7.961 1 92.56 223 ILE A N 1
ATOM 1738 C CA . ILE A 1 223 ? -10.422 31.578 8.453 1 92.56 223 ILE A CA 1
ATOM 1739 C C . ILE A 1 223 ? -9.859 30.25 8.969 1 92.56 223 ILE A C 1
ATOM 1741 O O . ILE A 1 223 ? -8.789 29.812 8.547 1 92.56 223 ILE A O 1
ATOM 1745 N N . ALA A 1 224 ? -10.633 29.641 9.852 1 90.31 224 ALA A N 1
ATOM 1746 C CA . ALA A 1 224 ? -10.203 28.344 10.383 1 90.31 224 ALA A CA 1
ATOM 1747 C C . ALA A 1 224 ? -10.117 27.297 9.281 1 90.31 224 ALA A C 1
ATOM 1749 O O . ALA A 1 224 ? -9.164 26.516 9.234 1 90.31 224 ALA A O 1
ATOM 1750 N N . SER A 1 225 ? -11.102 27.297 8.453 1 89.75 225 SER A N 1
ATOM 1751 C CA . SER A 1 225 ? -11.141 26.328 7.359 1 89.75 225 SER A CA 1
ATOM 1752 C C . SER A 1 225 ? -9.961 26.516 6.41 1 89.75 225 SER A C 1
ATOM 1754 O O . SER A 1 225 ? -9.344 25.547 5.98 1 89.75 225 SER A O 1
ATOM 1756 N N . ASP A 1 226 ? -9.641 27.75 6.117 1 91.38 226 ASP A N 1
ATOM 1757 C CA . ASP A 1 226 ? -8.547 28.016 5.188 1 91.38 226 ASP A CA 1
ATOM 1758 C C . ASP A 1 226 ? -7.191 27.703 5.824 1 91.38 226 ASP A C 1
ATOM 1760 O O . ASP A 1 226 ? -6.262 27.281 5.137 1 91.38 226 ASP A O 1
ATOM 1764 N N . ILE A 1 227 ? -7.043 28 7.074 1 92.62 227 ILE A N 1
ATOM 1765 C CA . ILE A 1 227 ? -5.816 27.625 7.773 1 92.62 227 ILE A CA 1
ATOM 1766 C C . ILE A 1 227 ? -5.57 26.125 7.629 1 92.62 227 ILE A C 1
ATOM 1768 O O . ILE A 1 227 ? -4.469 25.703 7.277 1 92.62 227 ILE A O 1
ATOM 1772 N N . GLU A 1 228 ? -6.641 25.375 7.855 1 91.69 228 GLU A N 1
ATOM 1773 C CA . GLU A 1 228 ? -6.539 23.922 7.738 1 91.69 228 GLU A CA 1
ATOM 1774 C C . GLU A 1 228 ? -6.254 23.516 6.297 1 91.69 228 GLU A C 1
ATOM 1776 O O . GLU A 1 228 ? -5.43 22.625 6.051 1 91.69 228 GLU A O 1
ATOM 1781 N N . GLN A 1 229 ? -6.914 24.094 5.41 1 91.25 229 GLN A N 1
ATOM 1782 C CA . GLN A 1 229 ? -6.742 23.734 4.008 1 91.25 229 GLN A CA 1
ATOM 1783 C C . GLN A 1 229 ? -5.32 24.047 3.535 1 91.25 229 GLN A C 1
ATOM 1785 O O . GLN A 1 229 ? -4.727 23.266 2.795 1 91.25 229 GLN A O 1
ATOM 1790 N N . HIS A 1 230 ? -4.781 25.172 3.924 1 91.88 230 HIS A N 1
ATOM 1791 C CA . HIS A 1 230 ? -3.412 25.516 3.57 1 91.88 230 HIS A CA 1
ATOM 1792 C C . HIS A 1 230 ? -2.416 24.562 4.219 1 91.88 230 HIS A C 1
ATOM 1794 O O . HIS A 1 230 ? -1.477 24.094 3.566 1 91.88 230 HIS A O 1
ATOM 1800 N N . ARG A 1 231 ? -2.623 24.328 5.453 1 93.81 231 ARG A N 1
ATOM 1801 C CA . ARG A 1 231 ? -1.773 23.344 6.133 1 93.81 231 ARG A CA 1
ATOM 1802 C C . ARG A 1 231 ? -1.751 22.016 5.383 1 93.81 231 ARG A C 1
ATOM 1804 O O . ARG A 1 231 ? -0.68 21.469 5.109 1 93.81 231 ARG A O 1
ATOM 1811 N N . LEU A 1 232 ? -2.938 21.547 5.066 1 93.25 232 LEU A N 1
ATOM 1812 C CA . LEU A 1 232 ? -3.066 20.25 4.387 1 93.25 232 LEU A CA 1
ATOM 1813 C C . LEU A 1 232 ? -2.377 20.281 3.029 1 93.25 232 LEU A C 1
ATOM 1815 O O . LEU A 1 232 ? -1.712 19.312 2.645 1 93.25 232 LEU A O 1
ATOM 1819 N N . SER A 1 233 ? -2.545 21.328 2.355 1 92.44 233 SER A N 1
ATOM 1820 C CA . SER A 1 233 ? -1.935 21.453 1.036 1 92.44 233 SER A CA 1
ATOM 1821 C C . SER A 1 233 ? -0.412 21.406 1.124 1 92.44 233 SER A C 1
ATOM 1823 O O . SER A 1 233 ? 0.245 20.797 0.283 1 92.44 233 SER A O 1
ATOM 1825 N N . TYR A 1 234 ? 0.109 22.062 2.102 1 93.31 234 TYR A N 1
ATOM 1826 C CA . TYR A 1 234 ? 1.555 22.078 2.293 1 93.31 234 TYR A CA 1
ATOM 1827 C C . TYR A 1 234 ? 2.062 20.688 2.662 1 93.31 234 TYR A C 1
ATOM 1829 O O . TYR A 1 234 ? 3.068 20.219 2.121 1 93.31 234 TYR A O 1
ATOM 1837 N N . ILE A 1 235 ? 1.421 20.047 3.498 1 95.19 235 ILE A N 1
ATOM 1838 C CA . ILE A 1 235 ? 1.799 18.703 3.914 1 95.19 235 ILE A CA 1
ATOM 1839 C C . ILE A 1 235 ? 1.72 17.75 2.721 1 95.19 235 ILE A C 1
ATOM 1841 O O . ILE A 1 235 ? 2.596 16.906 2.535 1 95.19 235 ILE A O 1
ATOM 1845 N N . GLN A 1 236 ? 0.672 17.938 1.989 1 95.31 236 GLN A N 1
ATOM 1846 C CA . GLN A 1 236 ? 0.531 17.141 0.78 1 95.31 236 GLN A CA 1
ATOM 1847 C C . GLN A 1 236 ? 1.717 17.344 -0.158 1 95.31 236 GLN A C 1
ATOM 1849 O O . GLN A 1 236 ? 2.223 16.391 -0.747 1 95.31 236 GLN A O 1
ATOM 1854 N N . ALA A 1 237 ? 2.094 18.547 -0.309 1 94.31 237 ALA A N 1
ATOM 1855 C CA . ALA A 1 237 ? 3.236 18.859 -1.167 1 94.31 237 ALA A CA 1
ATOM 1856 C C . ALA A 1 237 ? 4.496 18.156 -0.673 1 94.31 237 ALA A C 1
ATOM 1858 O O . ALA A 1 237 ? 5.281 17.641 -1.474 1 94.31 237 ALA A O 1
ATOM 1859 N N . ILE A 1 238 ? 4.691 18.156 0.576 1 95.81 238 ILE A N 1
ATOM 1860 C CA . ILE A 1 238 ? 5.863 17.516 1.161 1 95.81 238 ILE A CA 1
ATOM 1861 C C . ILE A 1 238 ? 5.797 16 0.914 1 95.81 238 ILE A C 1
ATOM 1863 O O . ILE A 1 238 ? 6.785 15.398 0.498 1 95.81 238 ILE A O 1
ATOM 1867 N N . VAL A 1 239 ? 4.648 15.406 1.137 1 96.25 239 VAL A N 1
ATOM 1868 C CA . VAL A 1 239 ? 4.457 13.969 0.942 1 96.25 239 VAL A CA 1
ATOM 1869 C C . VAL A 1 239 ? 4.695 13.609 -0.523 1 96.25 239 VAL A C 1
ATOM 1871 O O . VAL A 1 239 ? 5.34 12.602 -0.826 1 96.25 239 VAL A O 1
ATOM 1874 N N . ASP A 1 240 ? 4.191 14.453 -1.37 1 94.56 240 ASP A N 1
ATOM 1875 C CA . ASP A 1 240 ? 4.391 14.234 -2.799 1 94.56 240 ASP A CA 1
ATOM 1876 C C . ASP A 1 240 ? 5.871 14.289 -3.162 1 94.56 240 ASP A C 1
ATOM 1878 O O . ASP A 1 240 ? 6.348 13.492 -3.971 1 94.56 240 ASP A O 1
ATOM 1882 N N . TYR A 1 241 ? 6.539 15.203 -2.646 1 94.56 241 TYR A N 1
ATOM 1883 C CA . TYR A 1 241 ? 7.973 15.297 -2.891 1 94.56 241 TYR A CA 1
ATOM 1884 C C . TYR A 1 241 ? 8.695 14.039 -2.432 1 94.56 241 TYR A C 1
ATOM 1886 O O . TYR A 1 241 ? 9.539 13.5 -3.152 1 94.56 241 TYR A O 1
ATOM 1894 N N . LEU A 1 242 ? 8.375 13.602 -1.226 1 95.88 242 LEU A N 1
ATOM 1895 C CA . LEU A 1 242 ? 9 12.398 -0.682 1 95.88 242 LEU A CA 1
ATOM 1896 C C . LEU A 1 242 ? 8.688 11.188 -1.555 1 95.88 242 LEU A C 1
ATOM 1898 O O . LEU A 1 242 ? 9.562 10.352 -1.791 1 95.88 242 LEU A O 1
ATOM 1902 N N . ARG A 1 243 ? 7.422 11.125 -1.923 1 95.94 243 ARG A N 1
ATOM 1903 C CA . ARG A 1 243 ? 7.023 10.047 -2.82 1 95.94 243 ARG A CA 1
ATOM 1904 C C . ARG A 1 243 ? 7.859 10.055 -4.094 1 95.94 243 ARG A C 1
ATOM 1906 O O . ARG A 1 243 ? 8.344 9.008 -4.527 1 95.94 243 ARG A O 1
ATOM 1913 N N . ASN A 1 244 ? 7.996 11.172 -4.691 1 94.44 244 ASN A N 1
ATOM 1914 C CA . ASN A 1 244 ? 8.797 11.312 -5.902 1 94.44 244 ASN A CA 1
ATOM 1915 C C . ASN A 1 244 ? 10.258 10.945 -5.652 1 94.44 244 ASN A C 1
ATOM 1917 O O . ASN A 1 244 ? 10.891 10.289 -6.488 1 94.44 244 ASN A O 1
ATOM 1921 N N . LEU A 1 245 ? 10.773 11.43 -4.578 1 93.81 245 LEU A N 1
ATOM 1922 C CA . LEU A 1 245 ? 12.156 11.125 -4.211 1 93.81 245 LEU A CA 1
ATOM 1923 C C . LEU A 1 245 ? 12.359 9.625 -4.066 1 93.81 245 LEU A C 1
ATOM 1925 O O . LEU A 1 245 ? 13.312 9.062 -4.617 1 93.81 245 LEU A O 1
ATOM 1929 N N . LEU A 1 246 ? 11.477 8.961 -3.357 1 95.81 246 LEU A N 1
ATOM 1930 C CA . LEU A 1 246 ? 11.531 7.512 -3.186 1 95.81 246 LEU A CA 1
ATOM 1931 C C . LEU A 1 246 ? 11.484 6.801 -4.535 1 95.81 246 LEU A C 1
ATOM 1933 O O . LEU A 1 246 ? 12.305 5.918 -4.809 1 95.81 246 LEU A O 1
ATOM 1937 N N . ASN A 1 247 ? 10.586 7.23 -5.344 1 94.44 247 ASN A N 1
ATOM 1938 C CA . ASN A 1 247 ? 10.422 6.605 -6.652 1 94.44 247 ASN A CA 1
ATOM 1939 C C . ASN A 1 247 ? 11.672 6.766 -7.512 1 94.44 247 ASN A C 1
ATOM 1941 O O . ASN A 1 247 ? 12.039 5.852 -8.258 1 94.44 247 ASN A O 1
ATOM 1945 N N . ARG A 1 248 ? 12.25 7.91 -7.441 1 93.38 248 ARG A N 1
ATOM 1946 C CA . ARG A 1 248 ? 13.469 8.156 -8.195 1 93.38 248 ARG A CA 1
ATOM 1947 C C . ARG A 1 248 ? 14.57 7.18 -7.789 1 93.38 248 ARG A C 1
ATOM 1949 O O . ARG A 1 248 ? 15.234 6.59 -8.648 1 93.38 248 ARG A O 1
ATOM 1956 N N . TYR A 1 249 ? 14.703 6.965 -6.527 1 94.38 249 TYR A N 1
ATOM 1957 C CA . TYR A 1 249 ? 15.781 6.105 -6.047 1 94.38 249 TYR A CA 1
ATOM 1958 C C . TYR A 1 249 ? 15.422 4.637 -6.219 1 94.38 249 TYR A C 1
ATOM 1960 O O . TYR A 1 249 ? 16.312 3.783 -6.332 1 94.38 249 TYR A O 1
ATOM 1968 N N . ILE A 1 250 ? 14.133 4.324 -6.188 1 95.56 250 ILE A N 1
ATOM 1969 C CA . ILE A 1 250 ? 13.688 2.951 -6.391 1 95.56 250 ILE A CA 1
ATOM 1970 C C . ILE A 1 250 ? 13.852 2.568 -7.859 1 95.56 250 ILE A C 1
ATOM 1972 O O . ILE A 1 250 ? 14.125 1.407 -8.18 1 95.56 250 ILE A O 1
ATOM 1976 N N . SER A 1 251 ? 13.719 3.484 -8.695 1 92.31 251 SER A N 1
ATOM 1977 C CA . SER A 1 251 ? 13.781 3.244 -10.133 1 92.31 251 SER A CA 1
ATOM 1978 C C . SER A 1 251 ? 15.133 2.67 -10.547 1 92.31 251 SER A C 1
ATOM 1980 O O . SER A 1 251 ? 16.078 2.674 -9.758 1 92.31 251 SER A O 1
ATOM 1982 N N . GLU A 1 252 ? 15.266 2.184 -11.758 1 89 252 GLU A N 1
ATOM 1983 C CA . GLU A 1 252 ? 16.484 1.562 -12.266 1 89 252 GLU A CA 1
ATOM 1984 C C . GLU A 1 252 ? 17.516 2.613 -12.672 1 89 252 GLU A C 1
ATOM 1986 O O . GLU A 1 252 ? 18.688 2.305 -12.82 1 89 252 GLU A O 1
ATOM 1991 N N . GLN A 1 253 ? 17.062 3.766 -12.828 1 90.75 253 GLN A N 1
ATOM 1992 C CA . GLN A 1 253 ? 17.969 4.836 -13.203 1 90.75 253 GLN A CA 1
ATOM 1993 C C . GLN A 1 253 ? 18.906 5.199 -12.047 1 90.75 253 GLN A C 1
ATOM 1995 O O . GLN A 1 253 ? 18.438 5.457 -10.938 1 90.75 253 GLN A O 1
ATOM 2000 N N . GLN A 1 254 ? 20.125 5.152 -12.383 1 91.69 254 GLN A N 1
ATOM 2001 C CA . GLN A 1 254 ? 21.109 5.504 -11.367 1 91.69 254 GLN A CA 1
ATOM 2002 C C . GLN A 1 254 ? 21.094 7 -11.078 1 91.69 254 GLN A C 1
ATOM 2004 O O . GLN A 1 254 ? 21.156 7.82 -11.992 1 91.69 254 GLN A O 1
ATOM 2009 N N . GLN A 1 255 ? 21 7.375 -9.82 1 90.25 255 GLN A N 1
ATOM 2010 C CA . GLN A 1 255 ? 20.938 8.773 -9.398 1 90.25 255 GLN A CA 1
ATOM 2011 C C . GLN A 1 255 ? 22.328 9.32 -9.094 1 90.25 255 GLN A C 1
ATOM 2013 O O . GLN A 1 255 ? 22.656 10.453 -9.453 1 90.25 255 GLN A O 1
ATOM 2018 N N . CYS A 1 256 ? 23.094 8.461 -8.414 1 89.75 256 CYS A N 1
ATOM 2019 C CA . CYS A 1 256 ? 24.469 8.852 -8.141 1 89.75 256 CYS A CA 1
ATOM 2020 C C . CYS A 1 256 ? 25.359 8.609 -9.359 1 89.75 256 CYS A C 1
ATOM 2022 O O . CYS A 1 256 ? 25.375 7.504 -9.906 1 89.75 256 CYS A O 1
ATOM 2024 N N . ARG A 1 257 ? 26.109 9.508 -9.789 1 84.62 257 ARG A N 1
ATOM 2025 C CA . ARG A 1 257 ? 26.938 9.398 -10.984 1 84.62 257 ARG A CA 1
ATOM 2026 C C . ARG A 1 257 ? 28.156 8.531 -10.727 1 84.62 257 ARG A C 1
ATOM 2028 O O . ARG A 1 257 ? 28.75 7.984 -11.664 1 84.62 257 ARG A O 1
ATOM 2035 N N . ASN A 1 258 ? 28.453 8.367 -9.5 1 84.88 258 ASN A N 1
ATOM 2036 C CA . ASN A 1 258 ? 29.719 7.719 -9.156 1 84.88 258 ASN A CA 1
ATOM 2037 C C . ASN A 1 258 ? 29.531 6.223 -8.922 1 84.88 258 ASN A C 1
ATOM 2039 O O . ASN A 1 258 ? 30.328 5.414 -9.414 1 84.88 258 ASN A O 1
ATOM 2043 N N . ASP A 1 259 ? 28.516 5.914 -8.125 1 87.94 259 ASP A N 1
ATOM 2044 C CA . ASP A 1 259 ? 28.406 4.535 -7.66 1 87.94 259 ASP A CA 1
ATOM 2045 C C . ASP A 1 259 ? 26.938 4.141 -7.461 1 87.94 259 ASP A C 1
ATOM 2047 O O . ASP A 1 259 ? 26.203 4.812 -6.734 1 87.94 259 ASP A O 1
ATOM 2051 N N . LYS A 1 260 ? 26.594 3.021 -8.062 1 88.5 260 LYS A N 1
ATOM 2052 C CA . LYS A 1 260 ? 25.234 2.531 -7.91 1 88.5 260 LYS A CA 1
ATOM 2053 C C . LYS A 1 260 ? 24.938 2.141 -6.465 1 88.5 260 LYS A C 1
ATOM 2055 O O . LYS A 1 260 ? 23.797 2.174 -6.02 1 88.5 260 LYS A O 1
ATOM 2060 N N . ARG A 1 261 ? 25.984 1.82 -5.723 1 92.5 261 ARG A N 1
ATOM 2061 C CA . ARG A 1 261 ? 25.828 1.451 -4.32 1 92.5 261 ARG A CA 1
ATOM 2062 C C . ARG A 1 261 ? 25.422 2.656 -3.48 1 92.5 261 ARG A C 1
ATOM 2064 O O . ARG A 1 261 ? 24.812 2.5 -2.422 1 92.5 261 ARG A O 1
ATOM 2071 N N . CYS A 1 262 ? 25.75 3.752 -3.932 1 92.38 262 CYS A N 1
ATOM 2072 C CA . CYS A 1 262 ? 25.375 4.988 -3.25 1 92.38 262 CYS A CA 1
ATOM 2073 C C . CYS A 1 262 ? 23.859 5.188 -3.264 1 92.38 262 CYS A C 1
ATOM 2075 O O . CYS A 1 262 ? 23.266 5.566 -2.252 1 92.38 262 CYS A O 1
ATOM 2077 N N . ASP A 1 263 ? 23.219 4.781 -4.422 1 93.38 263 ASP A N 1
ATOM 2078 C CA . ASP A 1 263 ? 21.781 4.891 -4.559 1 93.38 263 ASP A CA 1
ATOM 2079 C C . ASP A 1 263 ? 21.062 3.957 -3.582 1 93.38 263 ASP A C 1
ATOM 2081 O O . ASP A 1 263 ? 20.062 4.34 -2.963 1 93.38 263 ASP A O 1
ATOM 2085 N N . ALA A 1 264 ? 21.641 2.805 -3.5 1 95.19 264 ALA A N 1
ATOM 2086 C CA . ALA A 1 264 ? 21.047 1.822 -2.602 1 95.19 264 ALA A CA 1
ATOM 2087 C C . ALA A 1 264 ? 21.125 2.287 -1.149 1 95.19 264 ALA A C 1
ATOM 2089 O O . ALA A 1 264 ? 20.141 2.213 -0.412 1 95.19 264 ALA A O 1
ATOM 2090 N N . MET A 1 265 ? 22.25 2.762 -0.791 1 94.25 265 MET A N 1
ATOM 2091 C CA . MET A 1 265 ? 22.438 3.225 0.58 1 94.25 265 MET A CA 1
ATOM 2092 C C . MET A 1 265 ? 21.531 4.41 0.889 1 94.25 265 MET A C 1
ATOM 2094 O O . MET A 1 265 ? 20.922 4.461 1.954 1 94.25 265 MET A O 1
ATOM 2098 N N . THR A 1 266 ? 21.438 5.328 -0.044 1 94.81 266 THR A N 1
ATOM 2099 C CA . THR A 1 266 ? 20.609 6.508 0.125 1 94.81 266 THR A CA 1
ATOM 2100 C C . THR A 1 266 ? 19.141 6.109 0.283 1 94.81 266 THR A C 1
ATOM 2102 O O . THR A 1 266 ? 18.453 6.578 1.194 1 94.81 266 THR A O 1
ATOM 2105 N N . LEU A 1 267 ? 18.703 5.191 -0.618 1 96.19 267 LEU A N 1
ATOM 2106 C CA . LEU A 1 267 ? 17.328 4.723 -0.563 1 96.19 267 LEU A CA 1
ATOM 2107 C C . LEU A 1 267 ? 17.031 4.043 0.771 1 96.19 267 LEU A C 1
ATOM 2109 O O . LEU A 1 267 ? 16.031 4.352 1.424 1 96.19 267 LEU A O 1
ATOM 2113 N N . GLY A 1 268 ? 17.906 3.168 1.167 1 96.81 268 GLY A N 1
ATOM 2114 C CA . GLY A 1 268 ? 17.719 2.467 2.428 1 96.81 268 GLY A CA 1
ATOM 2115 C C . GLY A 1 268 ? 17.688 3.395 3.627 1 96.81 268 GLY A C 1
ATOM 2116 O O . GLY A 1 268 ? 16.844 3.256 4.508 1 96.81 268 GLY A O 1
ATOM 2117 N N . SER A 1 269 ? 18.594 4.32 3.668 1 95.81 269 SER A N 1
ATOM 2118 C CA . SER A 1 269 ? 18.625 5.262 4.785 1 95.81 269 SER A CA 1
ATOM 2119 C C . SER A 1 269 ? 17.391 6.145 4.809 1 95.81 269 SER A C 1
ATOM 2121 O O . SER A 1 269 ? 16.891 6.488 5.879 1 95.81 269 SER A O 1
ATOM 2123 N N . LEU A 1 270 ? 16.953 6.547 3.613 1 95.94 270 LEU A N 1
ATOM 2124 C CA . LEU A 1 270 ? 15.742 7.348 3.514 1 95.94 270 LEU A CA 1
ATOM 2125 C C . LEU A 1 270 ? 14.547 6.594 4.086 1 95.94 270 LEU A C 1
ATOM 2127 O O . LEU A 1 270 ? 13.812 7.133 4.918 1 95.94 270 LEU A O 1
ATOM 2131 N N . ILE A 1 271 ? 14.406 5.344 3.688 1 97.25 271 ILE A N 1
ATOM 2132 C CA . ILE A 1 271 ? 13.273 4.527 4.113 1 97.25 271 ILE A CA 1
ATOM 2133 C C . ILE A 1 271 ? 13.352 4.277 5.617 1 97.25 271 ILE A C 1
ATOM 2135 O O . ILE A 1 271 ? 12.367 4.434 6.336 1 97.25 271 ILE A O 1
ATOM 2139 N N . LYS A 1 272 ? 14.477 3.941 6.125 1 96.25 272 LYS A N 1
ATOM 2140 C CA . LYS A 1 272 ? 14.664 3.721 7.559 1 96.25 272 LYS A CA 1
ATOM 2141 C C . LYS A 1 272 ? 14.375 4.988 8.352 1 96.25 272 LYS A C 1
ATOM 2143 O O . LYS A 1 272 ? 13.711 4.941 9.391 1 96.25 272 LYS A O 1
ATOM 2148 N N . GLY A 1 273 ? 14.844 6.113 7.883 1 95.81 273 GLY A N 1
ATOM 2149 C CA . GLY A 1 273 ? 14.602 7.391 8.531 1 95.81 273 GLY A CA 1
ATOM 2150 C C . GLY A 1 273 ? 13.133 7.766 8.586 1 95.81 273 GLY A C 1
ATOM 2151 O O . GLY A 1 273 ? 12.648 8.242 9.609 1 95.81 273 GLY A O 1
ATOM 2152 N N . LEU A 1 274 ? 12.477 7.559 7.465 1 96.75 274 LEU A N 1
ATOM 2153 C CA . LEU A 1 274 ? 11.047 7.852 7.406 1 96.75 274 LEU A CA 1
ATOM 2154 C C . LEU A 1 274 ? 10.266 6.918 8.32 1 96.75 274 LEU A C 1
ATOM 2156 O O . LEU A 1 274 ? 9.336 7.352 9.008 1 96.75 274 LEU A O 1
ATOM 2160 N N . ASN A 1 275 ? 10.68 5.672 8.289 1 96.25 275 ASN A N 1
ATOM 2161 C CA . ASN A 1 275 ? 10 4.699 9.141 1 96.25 275 ASN A CA 1
ATOM 2162 C C . ASN A 1 275 ? 10.148 5.051 10.617 1 96.25 275 ASN A C 1
ATOM 2164 O O . ASN A 1 275 ? 9.18 4.969 11.375 1 96.25 275 ASN A O 1
ATOM 2168 N N . ALA A 1 276 ? 11.273 5.434 11.039 1 94.94 276 ALA A N 1
ATOM 2169 C CA . ALA A 1 276 ? 11.539 5.801 12.43 1 94.94 276 ALA A CA 1
ATOM 2170 C C . ALA A 1 276 ? 10.656 6.965 12.867 1 94.94 276 ALA A C 1
ATOM 2172 O O . ALA A 1 276 ? 10.438 7.168 14.062 1 94.94 276 ALA A O 1
ATOM 2173 N N . ARG A 1 277 ? 10.125 7.738 11.961 1 94.94 277 ARG A N 1
ATOM 2174 C CA . ARG A 1 277 ? 9.312 8.922 12.234 1 94.94 277 ARG A CA 1
ATOM 2175 C C . ARG A 1 277 ? 7.852 8.672 11.875 1 94.94 277 ARG A C 1
ATOM 2177 O O . ARG A 1 277 ? 7.066 9.609 11.758 1 94.94 277 ARG A O 1
ATOM 2184 N N . ASN A 1 278 ? 7.559 7.383 11.578 1 94.06 278 ASN A N 1
ATOM 2185 C CA . ASN A 1 278 ? 6.215 6.938 11.234 1 94.06 278 ASN A CA 1
ATOM 2186 C C . ASN A 1 278 ? 5.719 7.59 9.953 1 94.06 278 ASN A C 1
ATOM 2188 O O . ASN A 1 278 ? 4.543 7.941 9.836 1 94.06 278 ASN A O 1
ATOM 2192 N N . LEU A 1 279 ? 6.656 7.797 9.094 1 95.88 279 LEU A N 1
ATOM 2193 C CA . LEU A 1 279 ? 6.328 8.414 7.812 1 95.88 279 LEU A CA 1
ATOM 2194 C C . LEU A 1 279 ? 6.52 7.434 6.664 1 95.88 279 LEU A C 1
ATOM 2196 O O . LEU A 1 279 ? 6.617 7.84 5.504 1 95.88 279 LEU A O 1
ATOM 2200 N N . PHE A 1 280 ? 6.715 6.141 6.984 1 94.69 280 PHE A N 1
ATOM 2201 C CA . PHE A 1 280 ? 6.82 5.098 5.973 1 94.69 280 PHE A CA 1
ATOM 2202 C C . PHE A 1 280 ? 5.953 3.898 6.336 1 94.69 280 PHE A C 1
ATOM 2204 O O . PHE A 1 280 ? 6.004 3.41 7.465 1 94.69 280 PHE A O 1
ATOM 2211 N N . PRO A 1 281 ? 5.195 3.326 5.504 1 93.19 281 PRO A N 1
ATOM 2212 C CA . PRO A 1 281 ? 4.902 3.875 4.18 1 93.19 281 PRO A CA 1
ATOM 2213 C C . PRO A 1 281 ? 4.297 5.273 4.238 1 93.19 281 PRO A C 1
ATOM 2215 O O . PRO A 1 281 ? 3.754 5.672 5.273 1 93.19 281 PRO A O 1
ATOM 2218 N N . LEU A 1 282 ? 4.473 6.051 3.191 1 95.62 282 LEU A N 1
ATOM 2219 C CA . LEU A 1 282 ? 4.023 7.441 3.207 1 95.62 282 LEU A CA 1
ATOM 2220 C C . LEU A 1 282 ? 2.516 7.523 3.418 1 95.62 282 LEU A C 1
ATOM 2222 O O . LEU A 1 282 ? 1.744 6.957 2.639 1 95.62 282 LEU A O 1
ATOM 2226 N N . PRO A 1 283 ? 2.141 8.195 4.492 1 94.31 283 PRO A N 1
ATOM 2227 C CA . PRO A 1 283 ? 0.704 8.367 4.719 1 94.31 283 PRO A CA 1
ATOM 2228 C C . PRO A 1 283 ? 0.091 9.438 3.82 1 94.31 283 PRO A C 1
ATOM 2230 O O . PRO A 1 283 ? 0.817 10.195 3.168 1 94.31 283 PRO A O 1
ATOM 2233 N N . GLU A 1 284 ? -1.301 9.32 3.84 1 94.31 284 GLU A N 1
ATOM 2234 C CA . GLU A 1 284 ? -2.004 10.453 3.236 1 94.31 284 GLU A CA 1
ATOM 2235 C C . GLU A 1 284 ? -1.871 11.711 4.09 1 94.31 284 GLU A C 1
ATOM 2237 O O . GLU A 1 284 ? -1.803 11.625 5.32 1 94.31 284 GLU A O 1
ATOM 2242 N N . ALA A 1 285 ? -1.843 12.805 3.422 1 93.38 285 ALA A N 1
ATOM 2243 C CA . ALA A 1 285 ? -1.671 14.078 4.121 1 93.38 285 ALA A CA 1
ATOM 2244 C C . ALA A 1 285 ? -2.736 14.258 5.199 1 93.38 285 ALA A C 1
ATOM 2246 O O . ALA A 1 285 ? -2.443 14.734 6.297 1 93.38 285 ALA A O 1
ATOM 2247 N N . GLU A 1 286 ? -3.949 13.852 4.895 1 93.06 286 GLU A N 1
ATOM 2248 C CA . GLU A 1 286 ? -5.086 14.023 5.797 1 93.06 286 GLU A CA 1
ATOM 2249 C C . GLU A 1 286 ? -4.918 13.195 7.066 1 93.06 286 GLU A C 1
ATOM 2251 O O . GLU A 1 286 ? -5.52 13.5 8.094 1 93.06 286 GLU A O 1
ATOM 2256 N N . ALA A 1 287 ? -4.145 12.211 6.949 1 93.44 287 ALA A N 1
ATOM 2257 C CA . ALA A 1 287 ? -3.957 11.305 8.078 1 93.44 287 ALA A CA 1
ATOM 2258 C C . ALA A 1 287 ? -2.895 11.836 9.039 1 93.44 287 ALA A C 1
ATOM 2260 O O . ALA A 1 287 ? -2.748 11.328 10.148 1 93.44 287 ALA A O 1
ATOM 2261 N N . LEU A 1 288 ? -2.172 12.82 8.648 1 94 288 LEU A N 1
ATOM 2262 C CA . LEU A 1 288 ? -1.07 13.344 9.445 1 94 288 LEU A CA 1
ATOM 2263 C C . LEU A 1 288 ? -1.549 14.469 10.359 1 94 288 LEU A C 1
ATOM 2265 O O . LEU A 1 288 ? -1.922 15.547 9.883 1 94 288 LEU A O 1
ATOM 2269 N N . ASP A 1 289 ? -1.635 14.18 11.648 1 93.44 289 ASP A N 1
ATOM 2270 C CA . ASP A 1 289 ? -1.933 15.188 12.664 1 93.44 289 ASP A CA 1
ATOM 2271 C C . ASP A 1 289 ? -0.652 15.828 13.188 1 93.44 289 ASP A C 1
ATOM 2273 O O . ASP A 1 289 ? -0.267 15.609 14.336 1 93.44 289 ASP A O 1
ATOM 2277 N N . ILE A 1 290 ? -0.013 16.547 12.383 1 95 290 ILE A N 1
ATOM 2278 C CA . ILE A 1 290 ? 1.27 17.188 12.672 1 95 290 ILE A CA 1
ATOM 2279 C C . ILE A 1 290 ? 1.319 18.562 12.039 1 95 290 ILE A C 1
ATOM 2281 O O . ILE A 1 290 ? 0.647 18.828 11.031 1 95 290 ILE A O 1
ATOM 2285 N N . SER A 1 291 ? 1.969 19.5 12.617 1 94.88 291 SER A N 1
ATOM 2286 C CA . SER A 1 291 ? 2.164 20.828 12.023 1 94.88 291 SER A CA 1
ATOM 2287 C C . SER A 1 291 ? 3.236 20.797 10.938 1 94.88 291 SER A C 1
ATOM 2289 O O . SER A 1 291 ? 4.055 19.859 10.898 1 94.88 291 SER A O 1
ATOM 2291 N N . ILE A 1 292 ? 3.219 21.734 10.07 1 95 292 ILE A N 1
ATOM 2292 C CA . ILE A 1 292 ? 4.238 21.844 9.031 1 95 292 ILE A CA 1
ATOM 2293 C C . ILE A 1 292 ? 5.613 22 9.672 1 95 292 ILE A C 1
ATOM 2295 O O . ILE A 1 292 ? 6.578 21.359 9.258 1 95 292 ILE A O 1
ATOM 2299 N N . LYS A 1 293 ? 5.688 22.828 10.68 1 94.88 293 LYS A N 1
ATOM 2300 C CA . LYS A 1 293 ? 6.938 23.094 11.391 1 94.88 293 LYS A CA 1
ATOM 2301 C C . LYS A 1 293 ? 7.547 21.797 11.93 1 94.88 293 LYS A C 1
ATOM 2303 O O . LYS A 1 293 ? 8.734 21.547 11.742 1 94.88 293 LYS A O 1
ATOM 2308 N N . GLU A 1 294 ? 6.73 21.062 12.555 1 95.69 294 GLU A N 1
ATOM 2309 C CA . GLU A 1 294 ? 7.207 19.812 13.133 1 95.69 294 GLU A CA 1
ATOM 2310 C C . GLU A 1 294 ? 7.633 18.828 12.047 1 95.69 294 GLU A C 1
ATOM 2312 O O . GLU A 1 294 ? 8.664 18.172 12.164 1 95.69 294 GLU A O 1
ATOM 2317 N N . LEU A 1 295 ? 6.828 18.641 11.039 1 96.5 295 LEU A N 1
ATOM 2318 C CA . LEU A 1 295 ? 7.145 17.734 9.938 1 96.5 295 LEU A CA 1
ATOM 2319 C C . LEU A 1 295 ? 8.469 18.125 9.289 1 96.5 295 LEU A C 1
ATOM 2321 O O . LEU A 1 295 ? 9.32 17.25 9.062 1 96.5 295 LEU A O 1
ATOM 2325 N N . VAL A 1 296 ? 8.641 19.406 9.023 1 96.56 296 VAL A N 1
ATOM 2326 C CA . VAL A 1 296 ? 9.867 19.891 8.398 1 96.56 296 VAL A CA 1
ATOM 2327 C C . VAL A 1 296 ? 11.055 19.609 9.32 1 96.56 296 VAL A C 1
ATOM 2329 O O . VAL A 1 296 ? 12.117 19.188 8.852 1 96.56 296 VAL A O 1
ATOM 2332 N N . SER A 1 297 ? 10.859 19.859 10.555 1 95.88 297 SER A N 1
ATOM 2333 C CA . SER A 1 297 ? 11.922 19.609 11.516 1 95.88 297 SER A CA 1
ATOM 2334 C C . SER A 1 297 ? 12.32 18.141 11.531 1 95.88 297 SER A C 1
ATOM 2336 O O . SER A 1 297 ? 13.508 17.812 11.57 1 95.88 297 SER A O 1
ATOM 2338 N N . GLN A 1 298 ? 11.359 17.266 11.508 1 96.19 298 GLN A N 1
ATOM 2339 C CA . GLN A 1 298 ? 11.617 15.828 11.477 1 96.19 298 GLN A CA 1
ATOM 2340 C C . GLN A 1 298 ? 12.391 15.445 10.219 1 96.19 298 GLN A C 1
ATOM 2342 O O . GLN A 1 298 ? 13.328 14.641 10.281 1 96.19 298 GLN A O 1
ATOM 2347 N N . LEU A 1 299 ? 12.008 15.992 9.117 1 96.56 299 LEU A N 1
ATOM 2348 C CA . LEU A 1 299 ? 12.633 15.648 7.848 1 96.56 299 LEU A CA 1
ATOM 2349 C C . LEU A 1 299 ? 14.055 16.203 7.77 1 96.56 299 LEU A C 1
ATOM 2351 O O . LEU A 1 299 ? 14.938 15.578 7.195 1 96.56 299 LEU A O 1
ATOM 2355 N N . ARG A 1 300 ? 14.234 17.344 8.352 1 94.75 300 ARG A N 1
ATOM 2356 C CA . ARG A 1 300 ? 15.57 17.906 8.391 1 94.75 300 ARG A CA 1
ATOM 2357 C C . ARG A 1 300 ? 16.5 17.078 9.258 1 94.75 300 ARG A C 1
ATOM 2359 O O . ARG A 1 300 ? 17.719 17.031 9.023 1 94.75 300 ARG A O 1
ATOM 2366 N N . ALA A 1 301 ? 15.969 16.422 10.203 1 94.06 301 ALA A N 1
ATOM 2367 C CA . ALA A 1 301 ? 16.75 15.602 11.125 1 94.06 301 ALA A CA 1
ATOM 2368 C C . ALA A 1 301 ? 17.078 14.242 10.516 1 94.06 301 ALA A C 1
ATOM 2370 O O . ALA A 1 301 ? 17.844 13.469 11.086 1 94.06 301 ALA A O 1
ATOM 2371 N N . LEU A 1 302 ? 16.5 13.938 9.367 1 92.75 302 LEU A N 1
ATOM 2372 C CA . LEU A 1 302 ? 16.781 12.68 8.688 1 92.75 302 LEU A CA 1
ATOM 2373 C C . LEU A 1 302 ? 18.25 12.562 8.336 1 92.75 302 LEU A C 1
ATOM 2375 O O . LEU A 1 302 ? 18.859 13.523 7.844 1 92.75 302 LEU A O 1
ATOM 2379 N N . GLU A 1 303 ? 18.812 11.461 8.68 1 88.69 303 GLU A N 1
ATOM 2380 C CA . GLU A 1 303 ? 20.172 11.172 8.273 1 88.69 303 GLU A CA 1
ATOM 2381 C C . GLU A 1 303 ? 20.203 10.391 6.961 1 88.69 303 GLU A C 1
ATOM 2383 O O . GLU A 1 303 ? 19.906 9.195 6.938 1 88.69 303 GLU A O 1
ATOM 2388 N N . LEU A 1 304 ? 20.484 11.047 5.906 1 91.25 304 LEU A N 1
ATOM 2389 C CA . LEU A 1 304 ? 20.641 10.391 4.609 1 91.25 304 LEU A CA 1
ATOM 2390 C C . LEU A 1 304 ? 22.094 9.977 4.375 1 91.25 304 LEU A C 1
ATOM 2392 O O . LEU A 1 304 ? 22.969 10.836 4.258 1 91.25 304 LEU A O 1
ATOM 2396 N N . MET A 1 305 ? 22.297 8.734 4.32 1 90.81 305 MET A N 1
ATOM 2397 C CA . MET A 1 305 ? 23.641 8.188 4.164 1 90.81 305 MET A CA 1
ATOM 2398 C C . MET A 1 305 ? 23.984 8 2.689 1 90.81 305 MET A C 1
ATOM 2400 O O . MET A 1 305 ? 23.125 7.594 1.895 1 90.81 305 MET A O 1
ATOM 2404 N N . THR A 1 306 ? 25.188 8.398 2.299 1 89.75 306 THR A N 1
ATOM 2405 C CA . THR A 1 306 ? 25.703 8.203 0.95 1 89.75 306 THR A CA 1
ATOM 2406 C C . THR A 1 306 ? 27.109 7.59 0.991 1 89.75 306 THR A C 1
ATOM 2408 O O . THR A 1 306 ? 27.812 7.707 1.996 1 89.75 306 THR A O 1
ATOM 2411 N N . LEU A 1 307 ? 27.406 6.863 0.008 1 86.75 307 LEU A N 1
ATOM 2412 C CA . LEU A 1 307 ? 28.75 6.301 -0.101 1 86.75 307 LEU A CA 1
ATOM 2413 C C . LEU A 1 307 ? 29.766 7.375 -0.483 1 86.75 307 LEU A C 1
ATOM 2415 O O . LEU A 1 307 ? 30.953 7.277 -0.138 1 86.75 307 LEU A O 1
ATOM 2419 N N . CYS A 1 308 ? 29.312 8.383 -1.128 1 81.75 308 CYS A N 1
ATOM 2420 C CA . CYS A 1 308 ? 30.172 9.438 -1.649 1 81.75 308 CYS A CA 1
ATOM 2421 C C . CYS A 1 308 ? 30.562 10.422 -0.55 1 81.75 308 CYS A C 1
ATOM 2423 O O . CYS A 1 308 ? 31.453 11.25 -0.733 1 81.75 308 CYS A O 1
ATOM 2425 N N . GLN A 1 309 ? 29.938 10.484 0.625 1 68.56 309 GLN A N 1
ATOM 2426 C CA . GLN A 1 309 ? 30.234 11.438 1.693 1 68.56 309 GLN A CA 1
ATOM 2427 C C . GLN A 1 309 ? 31.688 11.328 2.143 1 68.56 309 GLN A C 1
ATOM 2429 O O . GLN A 1 309 ? 32.281 12.32 2.549 1 68.56 309 GLN A O 1
ATOM 2434 N N . LYS A 1 310 ? 32.281 10.148 2.172 1 60.06 310 LYS A N 1
ATOM 2435 C CA . LYS A 1 310 ? 33.656 10.039 2.684 1 60.06 310 LYS A CA 1
ATOM 2436 C C . LYS A 1 310 ? 34.656 10.711 1.739 1 60.06 310 LYS A C 1
ATOM 2438 O O . LYS A 1 310 ? 35.781 11.008 2.131 1 60.06 310 LYS A O 1
ATOM 2443 N N . ASN A 1 311 ? 34.188 10.969 0.567 1 56.62 311 ASN A N 1
ATOM 2444 C CA . ASN A 1 311 ? 35.125 11.664 -0.313 1 56.62 311 ASN A CA 1
ATOM 2445 C C . ASN A 1 311 ? 34.688 13.094 -0.6 1 56.62 311 ASN A C 1
ATOM 2447 O O . ASN A 1 311 ? 33.656 13.297 -1.247 1 56.62 311 ASN A O 1
ATOM 2451 N N . ALA A 1 312 ? 35.188 14.062 0.147 1 54.94 312 ALA A N 1
ATOM 2452 C CA . ALA A 1 312 ? 34.906 15.5 0.111 1 54.94 312 ALA A CA 1
ATOM 2453 C C . ALA A 1 312 ? 34.625 15.969 -1.313 1 54.94 312 ALA A C 1
ATOM 2455 O O . ALA A 1 312 ? 33.688 16.75 -1.543 1 54.94 312 ALA A O 1
ATOM 2456 N N . TYR A 1 313 ? 35.406 15.523 -2.24 1 52.53 313 TYR A N 1
ATOM 2457 C CA . TYR A 1 313 ? 35.312 15.969 -3.627 1 52.53 313 TYR A CA 1
ATOM 2458 C C . TYR A 1 313 ? 34.062 15.438 -4.293 1 52.53 313 TYR A C 1
ATOM 2460 O O . TYR A 1 313 ? 33.469 16.094 -5.172 1 52.53 313 TYR A O 1
ATOM 2468 N N . MET A 1 314 ? 33.531 14.281 -3.77 1 54.72 314 MET A N 1
ATOM 2469 C CA . MET A 1 314 ? 32.406 13.617 -4.438 1 54.72 314 MET A CA 1
ATOM 2470 C C . MET A 1 314 ? 31.094 13.93 -3.738 1 54.72 314 MET A C 1
ATOM 2472 O O . MET A 1 314 ? 30.016 13.625 -4.266 1 54.72 314 MET A O 1
ATOM 2476 N N . ALA A 1 315 ? 31.266 14.508 -2.553 1 55.41 315 ALA A N 1
ATOM 2477 C CA . ALA A 1 315 ? 30.125 14.742 -1.679 1 55.41 315 ALA A CA 1
ATOM 2478 C C . ALA A 1 315 ? 29.141 15.711 -2.32 1 55.41 315 ALA A C 1
ATOM 2480 O O . ALA A 1 315 ? 27.922 15.602 -2.111 1 55.41 315 ALA A O 1
ATOM 2481 N N . ASP A 1 316 ? 29.719 16.562 -3.178 1 56.41 316 ASP A N 1
ATOM 2482 C CA . ASP A 1 316 ? 28.875 17.594 -3.781 1 56.41 316 ASP A CA 1
ATOM 2483 C C . ASP A 1 316 ? 27.922 17 -4.809 1 56.41 316 ASP A C 1
ATOM 2485 O O . ASP A 1 316 ? 26.828 17.531 -5.035 1 56.41 316 ASP A O 1
ATOM 2489 N N . GLN A 1 317 ? 28.328 15.82 -5.352 1 56.75 317 GLN A N 1
ATOM 2490 C CA . GLN A 1 317 ? 27.562 15.289 -6.477 1 56.75 317 GLN A CA 1
ATOM 2491 C C . GLN A 1 317 ? 26.391 14.438 -5.996 1 56.75 317 GLN A C 1
ATOM 2493 O O . GLN A 1 317 ? 25.375 14.328 -6.68 1 56.75 317 GLN A O 1
ATOM 2498 N N . CYS A 1 318 ? 26.547 13.773 -4.797 1 69.44 318 CYS A N 1
ATOM 2499 C CA . CYS A 1 318 ? 25.484 12.984 -4.199 1 69.44 318 CYS A CA 1
ATOM 2500 C C . CYS A 1 318 ? 24.875 13.703 -3.002 1 69.44 318 CYS A C 1
ATOM 2502 O O . CYS A 1 318 ? 25.406 13.625 -1.893 1 69.44 318 CYS A O 1
ATOM 2504 N N . ALA A 1 319 ? 23.922 14.75 -3.5 1 73.44 319 ALA A N 1
ATOM 2505 C CA . ALA A 1 319 ? 23.484 15.5 -2.332 1 73.44 319 ALA A CA 1
ATOM 2506 C C . ALA A 1 319 ? 21.984 15.352 -2.119 1 73.44 319 ALA A C 1
ATOM 2508 O O . ALA A 1 319 ? 21.234 16.328 -2.234 1 73.44 319 ALA A O 1
ATOM 2509 N N . PRO A 1 320 ? 21.609 14.055 -1.834 1 82.44 320 PRO A N 1
ATOM 2510 C CA . PRO A 1 320 ? 20.172 13.914 -1.587 1 82.44 320 PRO A CA 1
ATOM 2511 C C . PRO A 1 320 ? 19.688 14.758 -0.412 1 82.44 320 PRO A C 1
ATOM 2513 O O . PRO A 1 320 ? 18.578 15.281 -0.438 1 82.44 320 PRO A O 1
ATOM 2516 N N . LYS A 1 321 ? 20.562 15.008 0.543 1 85.56 321 LYS A N 1
ATOM 2517 C CA . LYS A 1 321 ? 20.188 15.805 1.7 1 85.56 321 LYS A CA 1
ATOM 2518 C C . LYS A 1 321 ? 20.016 17.281 1.32 1 85.56 321 LYS A C 1
ATOM 2520 O O . LYS A 1 321 ? 19.094 17.938 1.795 1 85.56 321 LYS A O 1
ATOM 2525 N N . ARG A 1 322 ? 20.906 17.734 0.519 1 86.75 322 ARG A N 1
ATOM 2526 C CA . ARG A 1 322 ? 20.812 19.109 0.057 1 86.75 322 ARG A CA 1
ATOM 2527 C C . ARG A 1 322 ? 19.531 19.344 -0.743 1 86.75 322 ARG A C 1
ATOM 2529 O O . ARG A 1 322 ? 18.891 20.375 -0.612 1 86.75 322 ARG A O 1
ATOM 2536 N N . GLY A 1 323 ? 19.203 18.328 -1.605 1 87.94 323 GLY A N 1
ATOM 2537 C CA . GLY A 1 323 ? 17.953 18.422 -2.359 1 87.94 323 GLY A CA 1
ATOM 2538 C C . GLY A 1 323 ? 16.734 18.484 -1.476 1 87.94 323 GLY A C 1
ATOM 2539 O O . GLY A 1 323 ? 15.82 19.281 -1.715 1 87.94 323 GLY A O 1
ATOM 2540 N N . LEU A 1 324 ? 16.734 17.672 -0.473 1 91.75 324 LEU A N 1
ATOM 2541 C CA . LEU A 1 324 ? 15.625 17.641 0.477 1 91.75 324 LEU A CA 1
ATOM 2542 C C . LEU A 1 324 ? 15.508 18.984 1.204 1 91.75 324 LEU A C 1
ATOM 2544 O O . LEU A 1 324 ? 14.43 19.562 1.27 1 91.75 324 LEU A O 1
ATOM 2548 N N . GLU A 1 325 ? 16.656 19.531 1.694 1 92.06 325 GLU A N 1
ATOM 2549 C CA . GLU A 1 325 ? 16.672 20.797 2.422 1 92.06 325 GLU A CA 1
ATOM 2550 C C . GLU A 1 325 ? 16.219 21.938 1.537 1 92.06 325 GLU A C 1
ATOM 2552 O O . GLU A 1 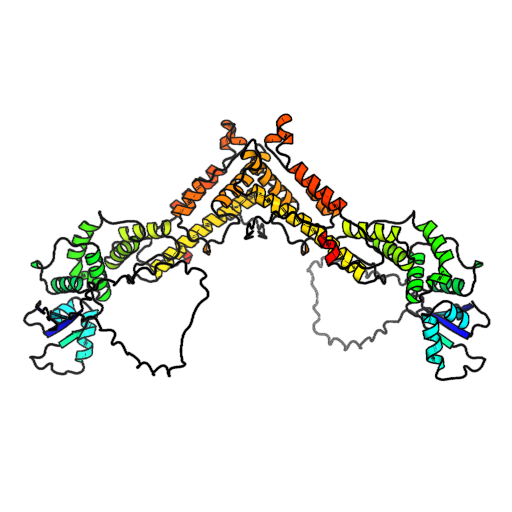325 ? 15.461 22.812 1.983 1 92.06 325 GLU A O 1
ATOM 2557 N N . SER A 1 326 ? 16.672 21.938 0.31 1 92 326 SER A N 1
ATOM 2558 C CA . SER A 1 326 ? 16.297 22.984 -0.626 1 92 326 SER A CA 1
ATOM 2559 C C . SER A 1 326 ? 14.797 22.984 -0.883 1 92 326 SER A C 1
ATOM 2561 O O . SER A 1 326 ? 14.164 24.047 -0.888 1 92 326 SER A O 1
ATOM 2563 N N . ASN A 1 327 ? 14.266 21.812 -1.08 1 91.56 327 ASN A N 1
ATOM 2564 C CA . ASN A 1 327 ? 12.836 21.703 -1.33 1 91.56 327 ASN A CA 1
ATOM 2565 C C . ASN A 1 327 ? 12.016 22.156 -0.12 1 91.56 327 ASN A C 1
ATOM 2567 O O . ASN A 1 327 ? 11.047 22.891 -0.261 1 91.56 327 ASN A O 1
ATOM 2571 N N . LEU A 1 328 ? 12.445 21.766 1.059 1 94.19 328 LEU A N 1
ATOM 2572 C CA . LEU A 1 328 ? 11.742 22.141 2.279 1 94.19 328 LEU A CA 1
ATOM 2573 C C . LEU A 1 328 ? 11.805 23.656 2.488 1 94.19 328 LEU A C 1
ATOM 2575 O O . LEU A 1 328 ? 10.797 24.281 2.842 1 94.19 328 LEU A O 1
ATOM 2579 N N . SER A 1 329 ? 12.977 24.203 2.209 1 94 329 SER A N 1
ATOM 2580 C CA . SER A 1 329 ? 13.148 25.641 2.352 1 94 329 SER A CA 1
ATOM 2581 C C . SER A 1 329 ? 12.266 26.406 1.375 1 94 329 SER A C 1
ATOM 2583 O O . SER A 1 329 ? 11.664 27.422 1.735 1 94 329 SER A O 1
ATOM 2585 N N . GLN A 1 330 ? 12.164 25.906 0.207 1 92.12 330 GLN A N 1
ATOM 2586 C CA . GLN A 1 330 ? 11.312 26.531 -0.803 1 92.12 330 GLN A CA 1
ATOM 2587 C C . GLN A 1 330 ? 9.844 26.484 -0.393 1 92.12 330 GLN A C 1
ATOM 2589 O O . GLN A 1 330 ? 9.125 27.484 -0.55 1 92.12 330 GLN A O 1
ATOM 2594 N N . LEU A 1 331 ? 9.414 25.391 0.139 1 90.31 331 LEU A N 1
ATOM 2595 C CA . LEU A 1 331 ? 8.031 25.234 0.585 1 90.31 331 LEU A CA 1
ATOM 2596 C C . LEU A 1 331 ? 7.738 26.172 1.761 1 90.31 331 LEU A C 1
ATOM 2598 O O . LEU A 1 331 ? 6.688 26.812 1.801 1 90.31 331 LEU A O 1
ATOM 2602 N N . GLU A 1 332 ? 8.695 26.25 2.633 1 90.94 332 GLU A N 1
ATOM 2603 C CA . GLU A 1 332 ? 8.531 27.125 3.791 1 90.94 332 GLU A CA 1
ATOM 2604 C C . GLU A 1 332 ? 8.406 28.594 3.369 1 90.94 332 GLU A C 1
ATOM 2606 O O . GLU A 1 332 ? 7.625 29.344 3.953 1 90.94 332 GLU A O 1
ATOM 2611 N N . ASN A 1 333 ? 9.148 28.922 2.379 1 90.88 333 ASN A N 1
ATOM 2612 C CA . ASN A 1 333 ? 9.164 30.297 1.909 1 90.88 333 ASN A CA 1
ATOM 2613 C C . ASN A 1 333 ? 7.867 30.656 1.184 1 90.88 333 ASN A C 1
ATOM 2615 O O . ASN A 1 333 ? 7.551 31.844 1.014 1 90.88 333 ASN A O 1
ATOM 2619 N N . ARG A 1 334 ? 7.117 29.672 0.888 1 88.44 334 ARG A N 1
ATOM 2620 C CA . ARG A 1 334 ? 5.898 29.906 0.119 1 88.44 334 ARG A CA 1
ATOM 2621 C C . ARG A 1 334 ? 4.695 30.094 1.04 1 88.44 334 ARG A C 1
ATOM 2623 O O . ARG A 1 334 ? 3.641 30.562 0.604 1 88.44 334 ARG A O 1
ATOM 2630 N N . VAL A 1 335 ? 4.84 29.766 2.266 1 89.94 335 VAL A N 1
ATOM 2631 C CA . VAL A 1 335 ? 3.732 29.906 3.201 1 89.94 335 VAL A CA 1
ATOM 2632 C C . VAL A 1 335 ? 3.453 31.391 3.432 1 89.94 335 VAL A C 1
ATOM 2634 O O . VAL A 1 335 ? 4.367 32.156 3.732 1 89.94 335 VAL A O 1
ATOM 2637 N N . SER A 1 336 ? 2.225 31.781 3.191 1 90.12 336 SER A N 1
ATOM 2638 C CA . SER A 1 336 ? 1.814 33.156 3.387 1 90.12 336 SER A CA 1
ATOM 2639 C C . SER A 1 336 ? 0.536 33.25 4.215 1 90.12 336 SER A C 1
ATOM 2641 O O . SER A 1 336 ? -0.257 32.312 4.242 1 90.12 336 SER A O 1
ATOM 2643 N N . GLY A 1 337 ? 0.419 34.344 4.934 1 92.5 337 GLY A N 1
ATOM 2644 C CA . GLY A 1 337 ? -0.795 34.594 5.695 1 92.5 337 GLY A CA 1
ATOM 2645 C C . GLY A 1 337 ? -1.936 35.125 4.848 1 92.5 337 GLY A C 1
ATOM 2646 O O . GLY A 1 337 ? -1.798 35.281 3.631 1 92.5 337 GLY A O 1
ATOM 2647 N N . PHE A 1 338 ? -3.006 35.344 5.566 1 91.56 338 PHE A N 1
ATOM 2648 C CA . PHE A 1 338 ? -4.223 35.75 4.871 1 91.56 338 PHE A CA 1
ATOM 2649 C C . PHE A 1 338 ? -4.355 37.25 4.836 1 91.56 338 PHE A C 1
ATOM 2651 O O . PHE A 1 338 ? -3.826 37.938 5.707 1 91.56 338 PHE A O 1
ATOM 2658 N N . GLY A 1 339 ? -5.023 37.75 3.809 1 91.06 339 GLY A N 1
ATOM 2659 C CA . GLY A 1 339 ? -5.641 39.062 3.842 1 91.06 339 GLY A CA 1
ATOM 2660 C C . GLY A 1 339 ? -7.07 39.031 4.348 1 91.06 339 GLY A C 1
ATOM 2661 O O . GLY A 1 339 ? -7.594 37.969 4.688 1 91.06 339 GLY A O 1
ATOM 2662 N N . PHE A 1 340 ? -7.664 40.281 4.438 1 87.75 340 PHE A N 1
ATOM 2663 C CA . PHE A 1 340 ? -9.016 40.344 4.984 1 87.75 340 PHE A CA 1
ATOM 2664 C C . PHE A 1 340 ? -10.031 39.812 3.984 1 87.75 340 PHE A C 1
ATOM 2666 O O . PHE A 1 340 ? -11.141 39.438 4.363 1 87.75 340 PHE A O 1
ATOM 2673 N N . GLU A 1 341 ? -9.578 39.812 2.758 1 80.12 341 GLU A N 1
ATOM 2674 C CA . GLU A 1 341 ? -10.453 39.25 1.726 1 80.12 341 GLU A CA 1
ATOM 2675 C C . GLU A 1 341 ? -10.102 37.781 1.424 1 80.12 341 GLU A C 1
ATOM 2677 O O . GLU A 1 341 ? -8.93 37.469 1.202 1 80.12 341 GLU A O 1
ATOM 2682 N N . ARG A 1 342 ? -11.188 37.031 1.586 1 77.19 342 ARG A N 1
ATOM 2683 C CA . ARG A 1 342 ? -10.969 35.625 1.32 1 77.19 342 ARG A CA 1
ATOM 2684 C C . ARG A 1 342 ? -10.641 35.375 -0.15 1 77.19 342 ARG A C 1
ATOM 2686 O O . ARG A 1 342 ? -11.336 35.906 -1.037 1 77.19 342 ARG A O 1
ATOM 2693 N N . LEU A 1 343 ? -9.484 34.844 -0.317 1 66.44 343 LEU A N 1
ATOM 2694 C CA . LEU A 1 343 ? -9.117 34.531 -1.688 1 66.44 343 LEU A CA 1
ATOM 2695 C C . LEU A 1 343 ? -9.617 33.125 -2.061 1 66.44 343 LEU A C 1
ATOM 2697 O O . LEU A 1 343 ? -9.805 32.281 -1.19 1 66.44 343 LEU A O 1
ATOM 2701 N N . ASP A 1 344 ? -10.141 32.906 -3.312 1 59.47 344 ASP A N 1
ATOM 2702 C CA . ASP A 1 344 ? -10.547 31.578 -3.809 1 59.47 344 ASP A CA 1
ATOM 2703 C C . ASP A 1 344 ? -9.453 30.547 -3.566 1 59.47 344 ASP A C 1
ATOM 2705 O O . ASP A 1 344 ? -8.273 30.812 -3.803 1 59.47 344 ASP A O 1
ATOM 2709 N N . PRO A 1 345 ? -9.891 29.594 -2.797 1 55.25 345 PRO A N 1
ATOM 2710 C CA . PRO A 1 345 ? -8.953 28.531 -2.439 1 55.25 345 PRO A CA 1
ATOM 2711 C C . PRO A 1 345 ? -8.148 28.016 -3.637 1 55.25 345 PRO A C 1
ATOM 2713 O O . PRO A 1 345 ? -6.988 27.625 -3.482 1 55.25 345 PRO A O 1
ATOM 2716 N N . GLU A 1 346 ? -8.82 27.938 -4.77 1 53.59 346 GLU A N 1
ATOM 2717 C CA . GLU A 1 346 ? -8.133 27.453 -5.961 1 53.59 346 GLU A CA 1
ATOM 2718 C C . GLU A 1 346 ? -6.977 28.375 -6.344 1 53.59 346 GLU A C 1
ATOM 2720 O O . GLU A 1 346 ? -6.012 27.938 -6.973 1 53.59 346 GLU A O 1
ATOM 2725 N N . SER A 1 347 ? -7.07 29.438 -5.965 1 50.91 347 SER A N 1
ATOM 2726 C CA . SER A 1 347 ? -6.062 30.422 -6.348 1 50.91 347 SER A CA 1
ATOM 2727 C C . SER A 1 347 ? -4.758 30.188 -5.598 1 50.91 347 SER A C 1
ATOM 2729 O O . SER A 1 347 ? -3.695 30.641 -6.039 1 50.91 347 SER A O 1
ATOM 2731 N N . TYR A 1 348 ? -4.906 29.672 -4.484 1 47.78 348 TYR A N 1
ATOM 2732 C CA . TYR A 1 348 ? -3.705 29.484 -3.674 1 47.78 348 TYR A CA 1
ATOM 2733 C C . TYR A 1 348 ? -2.855 28.344 -4.215 1 47.78 348 TYR A C 1
ATOM 2735 O O . TYR A 1 348 ? -1.624 28.406 -4.156 1 47.78 348 TYR A O 1
ATOM 2743 N N . PHE A 1 349 ? -3.576 27.312 -4.684 1 46.88 349 PHE A N 1
ATOM 2744 C CA . PHE A 1 349 ? -2.822 26.125 -5.062 1 46.88 349 PHE A CA 1
ATOM 2745 C C . PHE A 1 349 ? -2.145 26.312 -6.414 1 46.88 349 PHE A C 1
ATOM 2747 O O . PHE A 1 349 ? -1.46 25.422 -6.906 1 46.88 349 PHE A O 1
ATOM 2754 N N . LYS A 1 350 ? -2.494 27.312 -7.184 1 44.44 350 LYS A N 1
ATOM 2755 C CA . LYS A 1 350 ? -1.735 27.562 -8.406 1 44.44 350 LYS A CA 1
ATOM 2756 C C . LYS A 1 350 ? -0.244 27.688 -8.109 1 44.44 350 LYS A C 1
ATOM 2758 O O . LYS A 1 350 ? 0.581 27.656 -9.023 1 44.44 350 LYS A O 1
ATOM 2763 N N . PHE A 1 351 ? 0.018 27.906 -6.945 1 41.5 351 PHE A N 1
ATOM 2764 C CA . PHE A 1 351 ? 1.418 28.25 -6.723 1 41.5 351 PHE A CA 1
ATOM 2765 C C . PHE A 1 351 ? 2.252 27 -6.508 1 41.5 351 PHE A C 1
ATOM 2767 O O . PHE A 1 351 ? 3.467 27.078 -6.305 1 41.5 351 PHE A O 1
ATOM 2774 N N . PHE A 1 352 ? 1.643 25.938 -6.234 1 42.84 352 PHE A N 1
ATOM 2775 C CA . PHE A 1 352 ? 2.615 24.859 -6.105 1 42.84 352 PHE A CA 1
ATOM 2776 C C . PHE A 1 352 ? 2.871 24.203 -7.453 1 42.84 352 PHE A C 1
ATOM 2778 O O . PHE A 1 352 ? 2.164 23.266 -7.84 1 42.84 352 PHE A O 1
ATOM 2785 N N . PRO A 1 353 ? 3.404 24.938 -8.398 1 39.09 353 PRO A N 1
ATOM 2786 C CA . PRO A 1 353 ? 3.803 24.125 -9.539 1 39.09 353 PRO A CA 1
ATOM 2787 C C . PRO A 1 353 ? 4.664 22.922 -9.141 1 39.09 353 PRO A C 1
ATOM 2789 O O . PRO A 1 353 ? 5.77 23.094 -8.625 1 39.09 353 PRO A O 1
ATOM 2792 N N . ILE A 1 354 ? 4.105 22 -8.398 1 38.28 354 ILE A N 1
ATOM 2793 C CA . ILE A 1 354 ? 4.953 20.828 -8.336 1 38.28 354 ILE A CA 1
ATOM 2794 C C . ILE A 1 354 ? 5.461 20.484 -9.734 1 38.28 354 ILE A C 1
ATOM 2796 O O . ILE A 1 354 ? 4.668 20.281 -10.656 1 38.28 354 ILE A O 1
ATOM 2800 N N . ASN A 1 355 ? 6.473 21.094 -10.141 1 34.75 355 ASN A N 1
ATOM 2801 C CA . ASN A 1 355 ? 7.09 20.5 -11.32 1 34.75 355 ASN A CA 1
ATOM 2802 C C . ASN A 1 355 ? 6.988 18.984 -11.312 1 34.75 355 ASN A C 1
ATOM 2804 O O . ASN A 1 355 ? 7.836 18.312 -10.719 1 34.75 355 ASN A O 1
ATOM 2808 N N . LEU A 1 356 ? 5.781 18.469 -11.102 1 32.75 356 LEU A N 1
ATOM 2809 C CA . LEU A 1 356 ? 5.625 17.031 -11.367 1 32.75 356 LEU A CA 1
ATOM 2810 C C . LEU A 1 356 ? 6.117 16.688 -12.766 1 32.75 356 LEU A C 1
ATOM 2812 O O . LEU A 1 356 ? 5.527 17.109 -13.758 1 32.75 356 LEU A O 1
ATOM 2816 N N . SER A 1 357 ? 7.367 16.812 -13.008 1 31.17 357 SER A N 1
ATOM 2817 C CA . SER A 1 357 ? 7.676 16.016 -14.195 1 31.17 357 SER A CA 1
ATOM 2818 C C . SER A 1 357 ? 6.793 14.766 -14.266 1 31.17 357 SER A C 1
ATOM 2820 O O . SER A 1 357 ? 6.711 14 -13.305 1 31.17 357 SER A O 1
ATOM 2822 N N . THR A 1 358 ? 5.617 14.844 -14.773 1 31.69 358 THR A N 1
ATOM 2823 C CA . THR A 1 358 ? 4.609 13.867 -15.172 1 31.69 358 THR A CA 1
ATOM 2824 C C . THR A 1 358 ? 5.266 12.586 -15.672 1 31.69 358 THR A C 1
ATOM 2826 O O . THR A 1 358 ? 4.711 11.883 -16.516 1 31.69 358 THR A O 1
ATOM 2829 N N . SER A 1 359 ? 6.473 12.297 -15.422 1 29.41 359 SER A N 1
ATOM 2830 C CA . SER A 1 359 ? 6.641 10.922 -15.883 1 29.41 359 SER A CA 1
ATOM 2831 C C . SER A 1 359 ? 5.633 9.984 -15.227 1 29.41 359 SER A C 1
ATOM 2833 O O . SER A 1 359 ? 5.441 10.031 -14.008 1 29.41 359 SER A O 1
ATOM 2835 N N . THR A 1 360 ? 4.453 9.695 -15.852 1 30.91 360 THR A N 1
ATOM 2836 C CA . THR A 1 360 ? 3.387 8.711 -15.672 1 30.91 360 THR A CA 1
ATOM 2837 C C . THR A 1 360 ? 3.891 7.492 -14.906 1 30.91 360 THR A C 1
ATOM 2839 O O . THR A 1 360 ? 4.215 6.469 -15.508 1 30.91 360 THR A O 1
ATOM 2842 N N . TYR A 1 361 ? 4.848 7.645 -14.102 1 28.02 361 TYR A N 1
ATOM 2843 C CA . TYR A 1 361 ? 5.027 6.352 -13.461 1 28.02 361 TYR A CA 1
ATOM 2844 C C . TYR A 1 361 ? 3.848 6.02 -12.555 1 28.02 361 TYR A C 1
ATOM 2846 O O . TYR A 1 361 ? 3.482 6.812 -11.688 1 28.02 361 TYR A O 1
ATOM 2854 N N . LYS A 1 362 ? 2.648 5.52 -13.109 1 29.95 362 LYS A N 1
ATOM 2855 C CA . LYS A 1 362 ? 1.539 4.898 -12.391 1 29.95 362 LYS A CA 1
ATOM 2856 C C . LYS A 1 362 ? 2.016 4.27 -11.086 1 29.95 362 LYS A C 1
ATOM 2858 O O . LYS A 1 362 ? 2.809 3.326 -11.102 1 29.95 362 LYS A O 1
ATOM 2863 N N . LEU A 1 363 ? 2.283 5.035 -10.109 1 29.44 363 LEU A N 1
ATOM 2864 C CA . LEU A 1 363 ? 2.564 4.566 -8.758 1 29.44 363 LEU A CA 1
ATOM 2865 C C . LEU A 1 363 ? 1.459 3.635 -8.266 1 29.44 363 LEU A C 1
ATOM 2867 O O . LEU A 1 363 ? 0.292 4.031 -8.203 1 29.44 363 LEU A O 1
ATOM 2871 N N . TYR A 1 364 ? 1.454 2.434 -8.758 1 28.44 364 TYR A N 1
ATOM 2872 C CA . TYR A 1 364 ? 0.65 1.328 -8.25 1 28.44 364 TYR A CA 1
ATOM 2873 C C . TYR A 1 364 ? 0.753 1.229 -6.734 1 28.44 364 TYR A C 1
ATOM 2875 O O . TYR A 1 364 ? 0.349 0.224 -6.141 1 28.44 364 TYR A O 1
ATOM 2883 N N . PHE A 1 365 ? 1.154 2.256 -5.941 1 25.64 365 PHE A N 1
ATOM 2884 C CA . PHE A 1 365 ? 0.988 1.83 -4.559 1 25.64 365 PHE A CA 1
ATOM 2885 C C . PHE A 1 365 ? -0.465 1.968 -4.121 1 25.64 365 PHE A C 1
ATOM 2887 O O . PHE A 1 365 ? -1.169 2.877 -4.562 1 25.64 365 PHE A O 1
ATOM 2894 N N . MET B 1 1 ? -22.516 -38.531 -51.719 1 26.38 1 MET B N 1
ATOM 2895 C CA . MET B 1 1 ? -21.219 -38.906 -51.188 1 26.38 1 MET B CA 1
ATOM 2896 C C . MET B 1 1 ? -21.312 -40.125 -50.281 1 26.38 1 MET B C 1
ATOM 2898 O O . MET B 1 1 ? -22.094 -40.125 -49.344 1 26.38 1 MET B O 1
ATOM 2902 N N . GLU B 1 2 ? -21.141 -41.25 -50.719 1 32.41 2 GLU B N 1
ATOM 2903 C CA . GLU B 1 2 ? -21.359 -42.562 -50.094 1 32.41 2 GLU B CA 1
ATOM 2904 C C . GLU B 1 2 ? -20.562 -42.688 -48.781 1 32.41 2 GLU B C 1
ATOM 2906 O O . GLU B 1 2 ? -19.359 -42.438 -48.781 1 32.41 2 GLU B O 1
ATOM 2911 N N . ASN B 1 3 ? -21.094 -42.375 -47.656 1 39.56 3 ASN B N 1
ATOM 2912 C CA . ASN B 1 3 ? -20.5 -42.594 -46.344 1 39.56 3 ASN B CA 1
ATOM 2913 C C . ASN B 1 3 ? -19.75 -43.938 -46.281 1 39.56 3 ASN B C 1
ATOM 2915 O O . ASN B 1 3 ? -20.359 -45 -46.406 1 39.56 3 ASN B O 1
ATOM 2919 N N . VAL B 1 4 ? -18.625 -44.062 -46.938 1 42.62 4 VAL B N 1
ATOM 2920 C CA . VAL B 1 4 ? -17.828 -45.281 -46.906 1 42.62 4 VAL B CA 1
ATOM 2921 C C . VAL B 1 4 ? -17.703 -45.844 -45.5 1 42.62 4 VAL B C 1
ATOM 2923 O O . VAL B 1 4 ? -17.141 -45.188 -44.625 1 42.62 4 VAL B O 1
ATOM 2926 N N . LEU B 1 5 ? -18.703 -46.656 -45.031 1 51.53 5 LEU B N 1
ATOM 2927 C CA . LEU B 1 5 ? -18.734 -47.438 -43.781 1 51.53 5 LEU B CA 1
ATOM 2928 C C . LEU B 1 5 ? -17.547 -48.406 -43.719 1 51.53 5 LEU B C 1
ATOM 2930 O O . LEU B 1 5 ? -17.391 -49.25 -44.594 1 51.53 5 LEU B O 1
ATOM 2934 N N . VAL B 1 6 ? -16.391 -48 -43.375 1 59.59 6 VAL B N 1
ATOM 2935 C CA . VAL B 1 6 ? -15.32 -48.938 -43.125 1 59.59 6 VAL B CA 1
ATOM 2936 C C . VAL B 1 6 ? -15.711 -49.844 -41.938 1 59.59 6 VAL B C 1
ATOM 2938 O O . VAL B 1 6 ? -16.25 -49.375 -40.938 1 59.59 6 VAL B O 1
ATOM 2941 N N . ASN B 1 7 ? -15.914 -51.188 -42.125 1 76.56 7 ASN B N 1
ATOM 2942 C CA . ASN B 1 7 ? -16.391 -52.156 -41.156 1 76.56 7 ASN B CA 1
ATOM 2943 C C . ASN B 1 7 ? -15.242 -53.031 -40.625 1 76.56 7 ASN B C 1
ATOM 2945 O O . ASN B 1 7 ? -14.406 -53.5 -41.375 1 76.56 7 ASN B O 1
ATOM 2949 N N . THR B 1 8 ? -14.977 -53 -39.344 1 86.62 8 THR B N 1
ATOM 2950 C CA . THR B 1 8 ? -14.047 -53.906 -38.719 1 86.62 8 THR B CA 1
ATOM 2951 C C . THR B 1 8 ? -14.805 -54.969 -37.906 1 86.62 8 THR B C 1
ATOM 2953 O O . THR B 1 8 ? -15.766 -54.656 -37.219 1 86.62 8 THR B O 1
ATOM 2956 N N . ILE B 1 9 ? -14.406 -56.25 -38.156 1 92.5 9 ILE B N 1
ATOM 2957 C CA . ILE B 1 9 ? -15.047 -57.375 -37.438 1 92.5 9 ILE B CA 1
ATOM 2958 C C . ILE B 1 9 ? -14.078 -57.969 -36.406 1 92.5 9 ILE B C 1
ATOM 2960 O O . ILE B 1 9 ? -13.047 -58.531 -36.781 1 92.5 9 ILE B O 1
ATOM 2964 N N . TYR B 1 10 ? -14.453 -57.875 -35.188 1 94.12 10 TYR B N 1
ATOM 2965 C CA . TYR B 1 10 ? -13.648 -58.469 -34.125 1 94.12 10 TYR B CA 1
ATOM 2966 C C . TYR B 1 10 ? -14.188 -59.812 -33.688 1 94.12 10 TYR B C 1
ATOM 2968 O O . TYR B 1 10 ? -13.422 -60.719 -33.312 1 94.12 10 TYR B O 1
ATOM 2976 N N . ASP B 1 11 ? -15.422 -59.938 -33.719 1 92.5 11 ASP B N 1
ATOM 2977 C CA . ASP B 1 11 ? -16.125 -61.188 -33.5 1 92.5 11 ASP B CA 1
ATOM 2978 C C . ASP B 1 11 ? -17.172 -61.438 -34.594 1 92.5 11 ASP B C 1
ATOM 2980 O O . ASP B 1 11 ? -18.203 -60.75 -34.656 1 92.5 11 ASP B O 1
ATOM 2984 N N . PRO B 1 12 ? -16.844 -62.312 -35.469 1 90.38 12 PRO B N 1
ATOM 2985 C CA . PRO B 1 12 ? -17.766 -62.594 -36.562 1 90.38 12 PRO B CA 1
ATOM 2986 C C . PRO B 1 12 ? -19.172 -62.938 -36.062 1 90.38 12 PRO B C 1
ATOM 2988 O O . PRO B 1 12 ? -20.156 -62.719 -36.781 1 90.38 12 PRO B O 1
ATOM 2991 N N . SER B 1 13 ? -19.172 -63.531 -34.938 1 90.06 13 SER B N 1
ATOM 2992 C CA . SER B 1 13 ? -20.469 -63.906 -34.375 1 90.06 13 SER B CA 1
ATOM 2993 C C . SER B 1 13 ? -20.953 -62.875 -33.375 1 90.06 13 SER B C 1
ATOM 2995 O O . SER B 1 13 ? -21.859 -63.125 -32.594 1 90.06 13 SER B O 1
ATOM 2997 N N . GLY B 1 14 ? -20.359 -61.75 -33.469 1 91.88 14 GLY B N 1
ATOM 2998 C CA . GLY B 1 14 ? -20.703 -60.688 -32.531 1 91.88 14 GLY B CA 1
ATOM 2999 C C . GLY B 1 14 ? -22.141 -60.25 -32.625 1 91.88 14 GLY B C 1
ATOM 3000 O O . GLY B 1 14 ? -22.734 -60.281 -33.688 1 91.88 14 GLY B O 1
ATOM 3001 N N . ASP B 1 15 ? -22.688 -59.719 -31.438 1 92.38 15 ASP B N 1
ATOM 3002 C CA . ASP B 1 15 ? -24.094 -59.344 -31.359 1 92.38 15 ASP B CA 1
ATOM 3003 C C . ASP B 1 15 ? -24.25 -57.812 -31.203 1 92.38 15 ASP B C 1
ATOM 3005 O O . ASP B 1 15 ? -25.375 -57.312 -31.094 1 92.38 15 ASP B O 1
ATOM 3009 N N . VAL B 1 16 ? -23.156 -57.188 -31.266 1 93.31 16 VAL B N 1
ATOM 3010 C CA . VAL B 1 16 ? -23.203 -55.75 -31.109 1 93.31 16 VAL B CA 1
ATOM 3011 C C . VAL B 1 16 ? -22.438 -55.062 -32.25 1 93.31 16 VAL B C 1
ATOM 3013 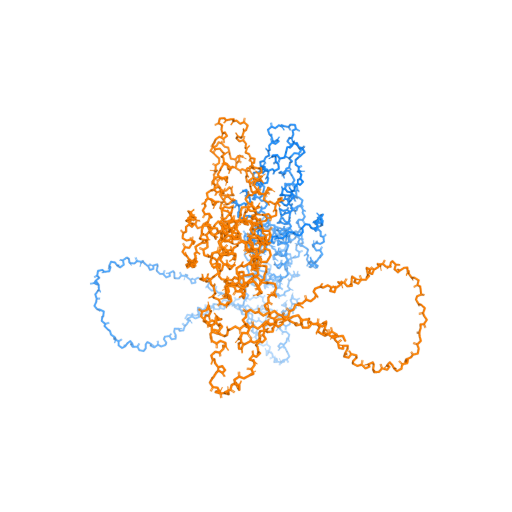O O . VAL B 1 16 ? -21.375 -55.531 -32.656 1 93.31 16 VAL B O 1
ATOM 3016 N N . LEU B 1 17 ? -22.953 -54.031 -32.688 1 93.44 17 LEU B N 1
ATOM 3017 C CA . LEU B 1 17 ? -22.281 -53.156 -33.656 1 93.44 17 LEU B CA 1
ATOM 3018 C C . LEU B 1 17 ? -21.984 -51.781 -33.031 1 93.44 17 LEU B C 1
ATOM 3020 O O . LEU B 1 17 ? -22.906 -51 -32.812 1 93.44 17 LEU B O 1
ATOM 3024 N N . LEU B 1 18 ? -20.734 -51.562 -32.75 1 93.69 18 LEU B N 1
ATOM 3025 C CA . LEU B 1 18 ? -20.312 -50.25 -32.25 1 93.69 18 LEU B CA 1
ATOM 3026 C C . LEU B 1 18 ? -20.094 -49.281 -33.406 1 93.69 18 LEU B C 1
ATOM 3028 O O . LEU B 1 18 ? -19.422 -49.625 -34.375 1 93.69 18 LEU B O 1
ATOM 3032 N N . VAL B 1 19 ? -20.703 -48.156 -33.219 1 93.19 19 VAL B N 1
ATOM 3033 C CA . VAL B 1 19 ? -20.594 -47.125 -34.281 1 93.19 19 VAL B CA 1
ATOM 3034 C C . VAL B 1 19 ? -19.719 -45.969 -33.781 1 93.19 19 VAL B C 1
ATOM 3036 O O . VAL B 1 19 ? -20.062 -45.281 -32.844 1 93.19 19 VAL B O 1
ATOM 3039 N N . LEU B 1 20 ? -18.594 -45.844 -34.5 1 92.56 20 LEU B N 1
ATOM 3040 C CA . LEU B 1 20 ? -17.609 -44.812 -34.156 1 92.56 20 LEU B CA 1
ATOM 3041 C C . LEU B 1 20 ? -17.516 -43.75 -35.219 1 92.56 20 LEU B C 1
ATOM 3043 O O . LEU B 1 20 ? -17.938 -43.969 -36.375 1 92.56 20 LEU B O 1
ATOM 3047 N N . SER B 1 21 ? -17.109 -42.531 -34.75 1 86.69 21 SER B N 1
ATOM 3048 C CA . SER B 1 21 ? -17.016 -41.406 -35.688 1 86.69 21 SER B CA 1
ATOM 3049 C C . SER B 1 21 ? -15.594 -40.875 -35.781 1 86.69 21 SER B C 1
ATOM 3051 O O . SER B 1 21 ? -14.867 -40.875 -34.781 1 86.69 21 SER B O 1
ATOM 3053 N N . LYS B 1 22 ? -15.055 -40.75 -36.938 1 77.56 22 LYS B N 1
ATOM 3054 C CA . LYS B 1 22 ? -13.781 -40.062 -37.125 1 77.56 22 LYS B CA 1
ATOM 3055 C C . LYS B 1 22 ? -13.984 -38.625 -37.594 1 77.56 22 LYS B C 1
ATOM 3057 O O . LYS B 1 22 ? -14.688 -38.375 -38.562 1 77.56 22 LYS B O 1
ATOM 3062 N N . LYS B 1 23 ? -13.664 -37.719 -36.656 1 61.19 23 LYS B N 1
ATOM 3063 C CA . LYS B 1 23 ? -13.75 -36.344 -37.125 1 61.19 23 LYS B CA 1
ATOM 3064 C C . LYS B 1 23 ? -12.688 -36.031 -38.188 1 61.19 23 LYS B C 1
ATOM 3066 O O . LYS B 1 23 ? -11.531 -36.438 -38.031 1 61.19 23 LYS B O 1
ATOM 3071 N N . ASP B 1 24 ? -13.016 -35.906 -39.469 1 52.81 24 ASP B N 1
ATOM 3072 C CA . ASP B 1 24 ? -12.078 -35.531 -40.531 1 52.81 24 ASP B CA 1
ATOM 3073 C C . ASP B 1 24 ? -11.422 -34.188 -40.219 1 52.81 24 ASP B C 1
ATOM 3075 O O . ASP B 1 24 ? -12.086 -33.156 -40.219 1 52.81 24 ASP B O 1
ATOM 3079 N N . ASP B 1 25 ? -10.508 -34.25 -39.406 1 49.72 25 ASP B N 1
ATOM 3080 C CA . ASP B 1 25 ? -9.797 -32.969 -39.219 1 49.72 25 ASP B CA 1
ATOM 3081 C C . ASP B 1 25 ? -9.234 -32.469 -40.531 1 49.72 25 ASP B C 1
ATOM 3083 O O . ASP B 1 25 ? -8.445 -31.516 -40.562 1 49.72 25 ASP B O 1
ATOM 3087 N N . SER B 1 26 ? -9.375 -33.094 -41.688 1 44.25 26 SER B N 1
ATOM 3088 C CA . SER B 1 26 ? -8.695 -32.531 -42.844 1 44.25 26 SER B CA 1
ATOM 3089 C C . SER B 1 26 ? -9.352 -31.234 -43.312 1 44.25 26 SER B C 1
ATOM 3091 O O . SER B 1 26 ? -9.094 -30.766 -44.406 1 44.25 26 SER B O 1
ATOM 3093 N N . ALA B 1 27 ? -10.398 -30.844 -42.719 1 42.97 27 ALA B N 1
ATOM 3094 C CA . ALA B 1 27 ? -10.773 -29.609 -43.406 1 42.97 27 ALA B CA 1
ATOM 3095 C C . ALA B 1 27 ? -9.734 -28.516 -43.188 1 42.97 27 ALA B C 1
ATOM 3097 O O . ALA B 1 27 ? -9.352 -28.266 -42.031 1 42.97 27 ALA B O 1
ATOM 3098 N N . PRO B 1 28 ? -8.945 -28.062 -44.188 1 35.12 28 PRO B N 1
ATOM 3099 C CA . PRO B 1 28 ? -8.055 -26.906 -44.062 1 35.12 28 PRO B CA 1
ATOM 3100 C C . PRO B 1 28 ? -8.734 -25.703 -43.406 1 35.12 28 PRO B C 1
ATOM 3102 O O . PRO B 1 28 ? -9.914 -25.438 -43.656 1 35.12 28 PRO B O 1
ATOM 3105 N N . ALA B 1 29 ? -8.398 -25.375 -42.219 1 39.12 29 ALA B N 1
ATOM 3106 C CA . ALA B 1 29 ? -8.781 -24.047 -41.75 1 39.12 29 ALA B CA 1
ATOM 3107 C C . ALA B 1 29 ? -8.695 -23.031 -42.875 1 39.12 29 ALA B C 1
ATOM 3109 O O . ALA B 1 29 ? -7.625 -22.812 -43.438 1 39.12 29 ALA B O 1
ATOM 3110 N N . THR B 1 30 ? -9.664 -22.766 -43.688 1 34.28 30 THR B N 1
ATOM 3111 C CA . THR B 1 30 ? -9.609 -21.578 -44.531 1 34.28 30 THR B CA 1
ATOM 3112 C C . THR B 1 30 ? -9.164 -20.359 -43.719 1 34.28 30 THR B C 1
ATOM 3114 O O . THR B 1 30 ? -9.812 -19.984 -42.75 1 34.28 30 THR B O 1
ATOM 3117 N N . ASN B 1 31 ? -7.84 -20.109 -43.688 1 33.91 31 ASN B N 1
ATOM 3118 C CA . ASN B 1 31 ? -7.301 -18.875 -43.156 1 33.91 31 ASN B CA 1
ATOM 3119 C C . ASN B 1 31 ? -8.055 -17.656 -43.688 1 33.91 31 ASN B C 1
ATOM 3121 O O . ASN B 1 31 ? -8.188 -17.5 -44.906 1 33.91 31 ASN B O 1
ATOM 3125 N N . PRO B 1 32 ? -8.969 -17.109 -42.938 1 34.91 32 PRO B N 1
ATOM 3126 C CA . PRO B 1 32 ? -9.492 -15.883 -43.531 1 34.91 32 PRO B CA 1
ATOM 3127 C C . PRO B 1 32 ? -8.398 -14.953 -44.031 1 34.91 32 PRO B C 1
ATOM 3129 O O . PRO B 1 32 ? -7.285 -14.961 -43.531 1 34.91 32 PRO B O 1
ATOM 3132 N N . PRO B 1 33 ? -8.375 -14.539 -45.25 1 33.03 33 PRO B N 1
ATOM 3133 C CA . PRO B 1 33 ? -7.371 -13.594 -45.75 1 33.03 33 PRO B CA 1
ATOM 3134 C C . PRO B 1 33 ? -7.137 -12.422 -44.781 1 33.03 33 PRO B C 1
ATOM 3136 O O . PRO B 1 33 ? -8.031 -12.055 -44.031 1 33.03 33 PRO B O 1
ATOM 3139 N N . GLY B 1 34 ? -5.895 -12.242 -44.406 1 27.09 34 GLY B N 1
ATOM 3140 C CA . GLY B 1 34 ? -5.344 -11.117 -43.656 1 27.09 34 GLY B CA 1
ATOM 3141 C C . GLY B 1 34 ? -5.828 -9.773 -44.156 1 27.09 34 GLY B C 1
ATOM 3142 O O . GLY B 1 34 ? -5.68 -9.453 -45.344 1 27.09 34 GLY B O 1
ATOM 3143 N N . LYS B 1 35 ? -6.898 -9.227 -43.562 1 27.44 35 LYS B N 1
ATOM 3144 C CA . LYS B 1 35 ? -7.34 -7.867 -43.844 1 27.44 35 LYS B CA 1
ATOM 3145 C C . LYS B 1 35 ? -6.16 -6.895 -43.844 1 27.44 35 LYS B C 1
ATOM 3147 O O . LYS B 1 35 ? -5.453 -6.773 -42.844 1 27.44 35 LYS B O 1
ATOM 3152 N N . VAL B 1 36 ? -5.457 -6.633 -44.938 1 24.88 36 VAL B N 1
ATOM 3153 C CA . VAL B 1 36 ? -4.598 -5.473 -45.125 1 24.88 36 VAL B CA 1
ATOM 3154 C C . VAL B 1 36 ? -5.266 -4.227 -44.562 1 24.88 36 VAL B C 1
ATOM 3156 O O . VAL B 1 36 ? -6.465 -4.012 -44.75 1 24.88 36 VAL B O 1
ATOM 3159 N N . ASN B 1 37 ? -4.691 -3.779 -43.469 1 24.84 37 ASN B N 1
ATOM 3160 C CA . ASN B 1 37 ? -4.992 -2.48 -42.875 1 24.84 37 ASN B CA 1
ATOM 3161 C C . ASN B 1 37 ? -4.867 -1.355 -43.906 1 24.84 37 ASN B C 1
ATOM 3163 O O . ASN B 1 37 ? -3.766 -1.04 -44.344 1 24.84 37 ASN B O 1
ATOM 3167 N N . LYS B 1 38 ? -5.621 -1.277 -45 1 22.56 38 LYS B N 1
ATOM 3168 C CA . LYS B 1 38 ? -5.602 -0.1 -45.875 1 22.56 38 LYS B CA 1
ATOM 3169 C C . LYS B 1 38 ? -5.609 1.186 -45.031 1 22.56 38 LYS B C 1
ATOM 3171 O O . LYS B 1 38 ? -6.355 1.303 -44.062 1 22.56 38 LYS B O 1
ATOM 3176 N N . VAL B 1 39 ? -4.547 1.857 -44.969 1 25.02 39 VAL B N 1
ATOM 3177 C CA . VAL B 1 39 ? -4.285 3.275 -44.75 1 25.02 39 VAL B CA 1
ATOM 3178 C C . VAL B 1 39 ? -5.332 4.117 -45.469 1 25.02 39 VAL B C 1
ATOM 3180 O O . VAL B 1 39 ? -5.332 4.191 -46.719 1 25.02 39 VAL B O 1
ATOM 3183 N N . SER B 1 40 ? -6.676 3.924 -45.156 1 24.91 40 SER B N 1
ATOM 3184 C CA . SER B 1 40 ? -7.617 4.773 -45.875 1 24.91 40 SER B CA 1
ATOM 3185 C C . SER B 1 40 ? -7.199 6.238 -45.812 1 24.91 40 SER B C 1
ATOM 3187 O O . SER B 1 40 ? -6.871 6.75 -44.75 1 24.91 40 SER B O 1
ATOM 3189 N N . GLN B 1 41 ? -6.402 6.711 -46.844 1 22.75 41 GLN B N 1
ATOM 3190 C CA . GLN B 1 41 ? -6.332 8.086 -47.312 1 22.75 41 GLN B CA 1
ATOM 3191 C C . GLN B 1 41 ? -7.656 8.812 -47.094 1 22.75 41 GLN B C 1
ATOM 3193 O O . GLN B 1 41 ? -8.711 8.188 -47 1 22.75 41 GLN B O 1
ATOM 3198 N N . ASN B 1 42 ? -7.531 10.195 -46.719 1 24.86 42 ASN B N 1
ATOM 3199 C CA . ASN B 1 42 ? -8.422 11.266 -46.281 1 24.86 42 ASN B CA 1
ATOM 3200 C C . ASN B 1 42 ? -9.617 11.414 -47.219 1 24.86 42 ASN B C 1
ATOM 3202 O O . ASN B 1 42 ? -10.352 12.406 -47.125 1 24.86 42 ASN B O 1
ATOM 3206 N N . ASP B 1 43 ? -9.5 10.758 -48.438 1 22.94 43 ASP B N 1
ATOM 3207 C CA . ASP B 1 43 ? -10.242 11.492 -49.469 1 22.94 43 ASP B CA 1
ATOM 3208 C C . ASP B 1 43 ? -11.703 11.656 -49.062 1 22.94 43 ASP B C 1
ATOM 3210 O O . ASP B 1 43 ? -12.242 10.859 -48.312 1 22.94 43 ASP B O 1
ATOM 3214 N N . GLU B 1 44 ? -12.203 12.906 -49.375 1 25.14 44 GLU B N 1
ATOM 3215 C CA . GLU B 1 44 ? -13.516 13.547 -49.312 1 25.14 44 GLU B CA 1
ATOM 3216 C C . GLU B 1 44 ? -14.594 12.617 -49.875 1 25.14 44 GLU B C 1
ATOM 3218 O O . GLU B 1 44 ? -14.57 12.25 -51.062 1 25.14 44 GLU B O 1
ATOM 3223 N N . HIS B 1 45 ? -15.062 11.734 -49 1 23.05 45 HIS B N 1
ATOM 3224 C CA . HIS B 1 45 ? -15.93 10.578 -49.188 1 23.05 45 HIS B CA 1
ATOM 3225 C C . HIS B 1 45 ? -17.234 10.992 -49.875 1 23.05 45 HIS B C 1
ATOM 3227 O O . HIS B 1 45 ? -17.859 11.977 -49.469 1 23.05 45 HIS B O 1
ATOM 3233 N N . GLU B 1 46 ? -17.391 10.445 -51.031 1 20.27 46 GLU B N 1
ATOM 3234 C CA . GLU B 1 46 ? -18.281 10.461 -52.188 1 20.27 46 GLU B CA 1
ATOM 3235 C C . GLU B 1 46 ? -19.734 10.297 -51.75 1 20.27 46 GLU B C 1
ATOM 3237 O O . GLU B 1 46 ? -20.016 9.977 -50.594 1 20.27 46 GLU B O 1
ATOM 3242 N N . GLU B 1 47 ? -20.406 9.469 -52.438 1 20.48 47 GLU B N 1
ATOM 3243 C CA . GLU B 1 47 ? -21.547 9.562 -53.344 1 20.48 47 GLU B CA 1
ATOM 3244 C C . GLU B 1 47 ? -22.844 9.102 -52.656 1 20.48 47 GLU B C 1
ATOM 3246 O O . GLU B 1 47 ? -23.891 9.711 -52.844 1 20.48 47 GLU B O 1
ATOM 3251 N N . LEU B 1 48 ? -22.844 7.844 -52.125 1 19.47 48 LEU B N 1
ATOM 3252 C CA . LEU B 1 48 ? -23.781 6.867 -52.656 1 19.47 48 LEU B CA 1
ATOM 3253 C C . LEU B 1 48 ? -25.188 7.133 -52.156 1 19.47 48 LEU B C 1
ATOM 3255 O O . LEU B 1 48 ? -25.375 7.766 -51.094 1 19.47 48 LEU B O 1
ATOM 3259 N N . GLY B 1 49 ? -26.141 6.305 -52.656 1 19.67 49 GLY B N 1
ATOM 3260 C CA . GLY B 1 49 ? -27.438 5.973 -53.25 1 19.67 49 GLY B CA 1
ATOM 3261 C C . GLY B 1 49 ? -28.516 5.766 -52.219 1 19.67 49 GLY B C 1
ATOM 3262 O O . GLY B 1 49 ? -28.234 5.711 -51 1 19.67 49 GLY B O 1
ATOM 3263 N N . VAL B 1 50 ? -29.688 5.547 -52.812 1 24.16 50 VAL B N 1
ATOM 3264 C CA . VAL B 1 50 ? -31.141 5.402 -52.625 1 24.16 50 VAL B CA 1
ATOM 3265 C C . VAL B 1 50 ? -31.438 4.266 -51.656 1 24.16 50 VAL B C 1
ATOM 3267 O O . VAL B 1 50 ? -30.609 3.363 -51.469 1 24.16 50 VAL B O 1
ATOM 3270 N N . ASP B 1 51 ? -32.375 4.516 -50.844 1 24.89 51 ASP B N 1
ATOM 3271 C CA . ASP B 1 51 ? -32.938 3.842 -49.688 1 24.89 51 ASP B CA 1
ATOM 3272 C C . ASP B 1 51 ? -33.438 2.441 -50.062 1 24.89 51 ASP B C 1
ATOM 3274 O O . ASP B 1 51 ? -34.5 2.014 -49.594 1 24.89 51 ASP B O 1
ATOM 3278 N N . ASP B 1 52 ? -32.719 1.82 -51.188 1 25.09 52 ASP B N 1
ATOM 3279 C CA . ASP B 1 52 ? -33.531 0.664 -51.562 1 25.09 52 ASP B CA 1
ATOM 3280 C C . ASP B 1 52 ? -33.812 -0.23 -50.375 1 25.09 52 ASP B C 1
ATOM 3282 O O . ASP B 1 52 ? -33.031 -0.246 -49.406 1 25.09 52 ASP B O 1
ATOM 3286 N N . PRO B 1 53 ? -35.062 -0.744 -50.438 1 28.7 53 PRO B N 1
ATOM 3287 C CA . PRO B 1 53 ? -35.75 -1.602 -49.438 1 28.7 53 PRO B CA 1
ATOM 3288 C C . PRO B 1 53 ? -34.938 -2.859 -49.125 1 28.7 53 PRO B C 1
ATOM 3290 O O . PRO B 1 53 ? -34.562 -3.617 -50 1 28.7 53 PRO B O 1
ATOM 3293 N N . GLN B 1 54 ? -33.906 -2.672 -48.344 1 24.2 54 GLN B N 1
ATOM 3294 C CA . GLN B 1 54 ? -33.031 -3.818 -48.125 1 24.2 54 GLN B CA 1
ATOM 3295 C C . GLN B 1 54 ? -33.844 -5.086 -47.844 1 24.2 54 GLN B C 1
ATOM 3297 O O . GLN B 1 54 ? -34.719 -5.098 -46.969 1 24.2 54 GLN B O 1
ATOM 3302 N N . PRO B 1 55 ? -33.938 -5.891 -49.062 1 27.84 55 PRO B N 1
ATOM 3303 C CA . PRO B 1 55 ? -34.688 -7.152 -48.938 1 27.84 55 PRO B CA 1
ATOM 3304 C C . PRO B 1 55 ? -34.281 -7.945 -47.688 1 27.84 55 PRO B C 1
ATOM 3306 O O . PRO B 1 55 ? -33.219 -7.75 -47.125 1 27.84 55 PRO B O 1
ATOM 3309 N N . THR B 1 56 ? -35.312 -8.492 -47.094 1 26.14 56 THR B N 1
ATOM 3310 C CA . THR B 1 56 ? -35.406 -9.438 -45.969 1 26.14 56 THR B CA 1
ATOM 3311 C C . THR B 1 56 ? -34.438 -10.609 -46.188 1 26.14 56 THR B C 1
ATOM 3313 O O . THR B 1 56 ? -34.594 -11.375 -47.156 1 26.14 56 THR B O 1
ATOM 3316 N N . GLN B 1 57 ? -33.094 -10.258 -46.188 1 27.31 57 GLN B N 1
ATOM 3317 C CA . GLN B 1 57 ? -32.25 -11.414 -46.469 1 27.31 57 GLN B CA 1
ATOM 3318 C C . GLN B 1 57 ? -32.719 -12.641 -45.719 1 27.31 57 GLN B C 1
ATOM 3320 O O . GLN B 1 57 ? -33.031 -12.555 -44.531 1 27.31 57 GLN B O 1
ATOM 3325 N N . PRO B 1 58 ? -33.188 -13.586 -46.5 1 29.72 58 PRO B N 1
ATOM 3326 C CA . PRO B 1 58 ? -33.594 -14.867 -45.906 1 29.72 58 PRO B CA 1
ATOM 3327 C C . PRO B 1 58 ? -32.562 -15.398 -44.938 1 29.72 58 PRO B C 1
ATOM 3329 O O . PRO B 1 58 ? -31.375 -15.039 -45 1 29.72 58 PRO B O 1
ATOM 3332 N N . ASP B 1 59 ? -33 -15.664 -43.719 1 28.17 59 ASP B N 1
ATOM 3333 C CA . ASP B 1 59 ? -32.312 -16.438 -42.688 1 28.17 59 ASP B CA 1
ATOM 3334 C C . ASP B 1 59 ? -31.469 -17.547 -43.281 1 28.17 59 ASP B C 1
ATOM 3336 O O . ASP B 1 59 ? -32 -18.516 -43.812 1 28.17 59 ASP B O 1
ATOM 3340 N N . ALA B 1 60 ? -30.453 -17.109 -44.156 1 30.38 60 ALA B N 1
ATOM 3341 C CA . ALA B 1 60 ? -29.578 -18.172 -44.625 1 30.38 60 ALA B CA 1
ATOM 3342 C C . ALA B 1 60 ? -29.203 -19.125 -43.5 1 30.38 60 ALA B C 1
ATOM 3344 O O . ALA B 1 60 ? -28.422 -18.766 -42.625 1 30.38 60 ALA B O 1
ATOM 3345 N N . SER B 1 61 ? -30.188 -19.781 -43.031 1 30.83 61 SER B N 1
ATOM 3346 C CA . SER B 1 61 ? -29.828 -20.984 -42.25 1 30.83 61 SER B CA 1
ATOM 3347 C C . SER B 1 61 ? -28.688 -21.734 -42.938 1 30.83 61 SER B C 1
ATOM 3349 O O . SER B 1 61 ? -28.891 -22.406 -43.938 1 30.83 61 SER B O 1
ATOM 3351 N N . ASN B 1 62 ? -27.594 -21.016 -43.281 1 33.75 62 ASN B N 1
ATOM 3352 C CA . ASN B 1 62 ? -26.484 -21.844 -43.75 1 33.75 62 ASN B CA 1
ATOM 3353 C C . ASN B 1 62 ? -26.422 -23.172 -43.031 1 33.75 62 ASN B C 1
ATOM 3355 O O . ASN B 1 62 ? -26.266 -23.219 -41.781 1 33.75 62 ASN B O 1
ATOM 3359 N N . PRO B 1 63 ? -27.094 -24.109 -43.531 1 35.38 63 PRO B N 1
ATOM 3360 C CA . PRO B 1 63 ? -26.812 -25.422 -42.938 1 35.38 63 PRO B CA 1
ATOM 3361 C C . PRO B 1 63 ? -25.328 -25.641 -42.656 1 35.38 63 PRO B C 1
ATOM 3363 O O . PRO B 1 63 ? -24.484 -25.375 -43.531 1 35.38 63 PRO B O 1
ATOM 3366 N N . GLN B 1 64 ? -24.812 -25.125 -41.562 1 35.91 64 GLN B N 1
ATOM 3367 C CA . GLN B 1 64 ? -23.531 -25.703 -41.156 1 35.91 64 GLN B CA 1
ATOM 3368 C C . GLN B 1 64 ? -23.328 -27.078 -41.781 1 35.91 64 GLN B C 1
ATOM 3370 O O . GLN B 1 64 ? -24.125 -27.984 -41.562 1 35.91 64 GLN B O 1
ATOM 3375 N N . THR B 1 65 ? -23.047 -27.094 -43.062 1 38.66 65 THR B N 1
ATOM 3376 C CA . THR B 1 65 ? -22.609 -28.359 -43.656 1 38.66 65 THR B CA 1
ATOM 3377 C C . THR B 1 65 ? -21.859 -29.188 -42.625 1 38.66 65 THR B C 1
ATOM 3379 O O . THR B 1 65 ? -20.797 -28.781 -42.125 1 38.66 65 THR B O 1
ATOM 3382 N N . SER B 1 66 ? -22.562 -29.812 -41.688 1 43.66 66 SER B N 1
ATOM 3383 C CA . SER B 1 66 ? -22 -30.875 -40.844 1 43.66 66 SER B CA 1
ATOM 3384 C C . SER B 1 66 ? -20.969 -31.688 -41.625 1 43.66 66 SER B C 1
ATOM 3386 O O . SER B 1 66 ? -21.25 -32.219 -42.688 1 43.66 66 SER B O 1
ATOM 3388 N N . GLN B 1 67 ? -19.781 -31.266 -41.812 1 49.69 67 GLN B N 1
ATOM 3389 C CA . GLN B 1 67 ? -18.734 -32.125 -42.375 1 49.69 67 GLN B CA 1
ATOM 3390 C C . GLN B 1 67 ? -19.062 -33.594 -42.188 1 49.69 67 GLN B C 1
ATOM 3392 O O . GLN B 1 67 ? -19.547 -34 -41.125 1 49.69 67 GLN B O 1
ATOM 3397 N N . PRO B 1 68 ? -19.328 -34.312 -43.188 1 55.16 68 PRO B N 1
ATOM 3398 C CA . PRO B 1 68 ? -19.703 -35.719 -43.094 1 55.16 68 PRO B CA 1
ATOM 3399 C C . PRO B 1 68 ? -18.812 -36.5 -42.156 1 55.16 68 PRO B C 1
ATOM 3401 O O . PRO B 1 68 ? -17.594 -36.406 -42.219 1 55.16 68 PRO B O 1
ATOM 3404 N N . VAL B 1 69 ? -19.125 -36.688 -40.969 1 64 69 VAL B N 1
ATOM 3405 C CA . VAL B 1 69 ? -18.5 -37.594 -40.031 1 64 69 VAL B CA 1
ATOM 3406 C C . VAL B 1 69 ? -18.562 -39.031 -40.562 1 64 69 VAL B C 1
ATOM 3408 O O . VAL B 1 69 ? -19.641 -39.5 -40.938 1 64 69 VAL B O 1
ATOM 3411 N N . LYS B 1 70 ? -17.359 -39.438 -41.094 1 78.06 70 LYS B N 1
ATOM 3412 C CA . LYS B 1 70 ? -17.328 -40.844 -41.531 1 78.06 70 LYS B CA 1
ATOM 3413 C C . LYS B 1 70 ? -17.516 -41.781 -40.344 1 78.06 70 LYS B C 1
ATOM 3415 O O . LYS B 1 70 ? -16.859 -41.625 -39.312 1 78.06 70 LYS B O 1
ATOM 3420 N N . GLU B 1 71 ? -18.594 -42.562 -40.438 1 84.25 71 GLU B N 1
ATOM 3421 C CA . GLU B 1 71 ? -18.891 -43.531 -39.406 1 84.25 71 GLU B CA 1
ATOM 3422 C C . GLU B 1 71 ? -18.125 -44.844 -39.625 1 84.25 71 GLU B C 1
ATOM 3424 O O . GLU B 1 71 ? -17.906 -45.25 -40.781 1 84.25 71 GLU B O 1
ATOM 3429 N N . HIS B 1 72 ? -17.594 -45.406 -38.562 1 91 72 HIS B N 1
ATOM 3430 C CA . HIS B 1 72 ? -16.922 -46.688 -38.562 1 91 72 HIS B CA 1
ATOM 3431 C C . HIS B 1 72 ? -17.656 -47.688 -37.656 1 91 72 HIS B C 1
ATOM 3433 O O . HIS B 1 72 ? -17.906 -47.406 -36.5 1 91 72 HIS B O 1
ATOM 3439 N N . GLU B 1 73 ? -18.031 -48.812 -38.281 1 92.25 73 GLU B N 1
ATOM 3440 C CA . GLU B 1 73 ? -18.766 -49.812 -37.531 1 92.25 73 GLU B CA 1
ATOM 3441 C C . GLU B 1 73 ? -17.859 -50.969 -37.125 1 92.25 73 GLU B C 1
ATOM 3443 O O . GLU B 1 73 ? -17.062 -51.438 -37.938 1 92.25 73 GLU B O 1
ATOM 3448 N N . CYS B 1 74 ? -17.984 -51.375 -35.906 1 94.38 74 CYS B N 1
ATOM 3449 C CA . CYS B 1 74 ? -17.234 -52.5 -35.375 1 94.38 74 CYS B CA 1
ATOM 3450 C C . CYS B 1 74 ? -18.172 -53.594 -34.844 1 94.38 74 CYS B C 1
ATOM 3452 O O . CYS B 1 74 ? -18.969 -53.312 -33.938 1 94.38 74 CYS B O 1
ATOM 3454 N N . ARG B 1 75 ? -18.078 -54.719 -35.438 1 94.31 75 ARG B N 1
ATOM 3455 C CA . ARG B 1 75 ? -18.859 -55.812 -34.906 1 94.31 75 ARG B CA 1
ATOM 3456 C C . ARG B 1 75 ? -18.125 -56.5 -33.75 1 94.31 75 ARG B C 1
ATOM 3458 O O . ARG B 1 75 ? -16.984 -56.969 -33.906 1 94.31 75 ARG B O 1
ATOM 3465 N N . VAL B 1 76 ? -18.828 -56.562 -32.625 1 95.75 76 VAL B N 1
ATOM 3466 C CA . VAL B 1 76 ? -18.141 -57.031 -31.406 1 95.75 76 VAL B CA 1
ATOM 3467 C C . VAL B 1 76 ? -19.062 -57.938 -30.594 1 95.75 76 VAL B C 1
ATOM 3469 O O . VAL B 1 76 ? -20.25 -58.062 -30.906 1 95.75 76 VAL B O 1
ATOM 3472 N N . SER B 1 77 ? -18.422 -58.625 -29.625 1 94.88 77 SER B N 1
ATOM 3473 C CA . SER B 1 77 ? -19.141 -59.5 -28.703 1 94.88 77 SER B CA 1
ATOM 3474 C C . SER B 1 77 ? -19.562 -58.75 -27.453 1 94.88 77 SER B C 1
ATOM 3476 O O . SER B 1 77 ? -18.734 -58.219 -26.719 1 94.88 77 SER B O 1
ATOM 3478 N N . SER B 1 78 ? -20.859 -58.781 -27.203 1 94.25 78 SER B N 1
ATOM 3479 C CA . SER B 1 78 ? -21.344 -58.156 -25.969 1 94.25 78 SER B CA 1
ATOM 3480 C C . SER B 1 78 ? -20.75 -58.844 -24.75 1 94.25 78 SER B C 1
ATOM 3482 O O . SER B 1 78 ? -20.484 -58.219 -23.734 1 94.25 78 SER B O 1
ATOM 3484 N N . ARG B 1 79 ? -20.5 -60.094 -24.844 1 94.5 79 ARG B N 1
ATOM 3485 C CA . ARG B 1 79 ? -19.953 -60.875 -23.734 1 94.5 79 ARG B CA 1
ATOM 3486 C C . ARG B 1 79 ? -18.531 -60.406 -23.422 1 94.5 79 ARG B C 1
ATOM 3488 O O . ARG B 1 79 ? -18.188 -60.188 -22.25 1 94.5 79 ARG B O 1
ATOM 3495 N N . ASN B 1 80 ? -17.688 -60.312 -24.469 1 96.25 80 ASN B N 1
ATOM 3496 C CA . ASN B 1 80 ? -16.312 -59.875 -24.266 1 96.25 80 ASN B CA 1
ATOM 3497 C C . ASN B 1 80 ? -16.266 -58.438 -23.688 1 96.25 80 ASN B C 1
ATOM 3499 O O . ASN B 1 80 ? -15.477 -58.188 -22.766 1 96.25 80 ASN B O 1
ATOM 3503 N N . LEU B 1 81 ? -17.125 -57.656 -24.203 1 96.5 81 LEU B N 1
ATOM 3504 C CA . LEU B 1 81 ? -17.172 -56.281 -23.719 1 96.5 81 LEU B CA 1
ATOM 3505 C C . LEU B 1 81 ? -17.578 -56.219 -22.25 1 96.5 81 LEU B C 1
ATOM 3507 O O . LEU B 1 81 ? -16.922 -55.562 -21.438 1 96.5 81 LEU B O 1
ATOM 3511 N N . ALA B 1 82 ? -18.609 -56.938 -21.906 1 95.12 82 ALA B N 1
ATOM 3512 C CA . ALA B 1 82 ? -19.172 -56.938 -20.562 1 95.12 82 ALA B CA 1
ATOM 3513 C C . ALA B 1 82 ? -18.188 -57.562 -19.562 1 95.12 82 ALA B C 1
ATOM 3515 O O . ALA B 1 82 ? -18.109 -57.125 -18.406 1 95.12 82 ALA B O 1
ATOM 3516 N N . LEU B 1 83 ? -17.469 -58.5 -19.969 1 95.69 83 LEU B N 1
ATOM 3517 C CA . LEU B 1 83 ? -16.484 -59.125 -19.109 1 95.69 83 LEU B CA 1
ATOM 3518 C C . LEU B 1 83 ? -15.32 -58.188 -18.828 1 95.69 83 LEU B C 1
ATOM 3520 O O . LEU B 1 83 ? -14.789 -58.188 -17.703 1 95.69 83 LEU B O 1
ATOM 3524 N N . ALA B 1 84 ? -14.906 -57.469 -19.828 1 96.5 84 ALA B N 1
ATOM 3525 C CA . ALA B 1 84 ? -13.727 -56.594 -19.75 1 96.5 84 ALA B CA 1
ATOM 3526 C C . ALA B 1 84 ? -14.047 -55.312 -19.016 1 96.5 84 ALA B C 1
ATOM 3528 O O . ALA B 1 84 ? -13.172 -54.688 -18.406 1 96.5 84 ALA B O 1
ATOM 3529 N N . SER B 1 85 ? -15.305 -54.844 -19.031 1 96.94 85 SER B N 1
ATOM 3530 C CA . SER B 1 85 ? -15.648 -53.5 -18.594 1 96.94 85 SER B CA 1
ATOM 3531 C C . SER B 1 85 ? -16.984 -53.469 -17.875 1 96.94 85 SER B C 1
ATOM 3533 O O . SER B 1 85 ? -18.016 -53.812 -18.453 1 96.94 85 SER B O 1
ATOM 3535 N N . PRO B 1 86 ? -17 -53.031 -16.609 1 96 86 PRO B N 1
ATOM 3536 C CA . PRO B 1 86 ? -18.297 -52.844 -15.945 1 96 86 PRO B CA 1
ATOM 3537 C C . PRO B 1 86 ? -19.172 -51.781 -16.625 1 96 86 PRO B C 1
ATOM 3539 O O . PRO B 1 86 ? -20.406 -51.875 -16.578 1 96 86 PRO B O 1
ATOM 3542 N N . VAL B 1 87 ? -18.531 -50.844 -17.25 1 95.75 87 VAL B N 1
ATOM 3543 C CA . VAL B 1 87 ? -19.266 -49.781 -17.938 1 95.75 87 VAL B CA 1
ATOM 3544 C C . VAL B 1 87 ? -19.953 -50.375 -19.172 1 95.75 87 VAL B C 1
ATOM 3546 O O . VAL B 1 87 ? -21.156 -50.125 -19.391 1 95.75 87 VAL B O 1
ATOM 3549 N N . PHE B 1 88 ? -19.25 -51.125 -19.953 1 94.38 88 PHE B N 1
ATOM 3550 C CA . PHE B 1 88 ? -19.875 -51.781 -21.094 1 94.38 88 PHE B CA 1
ATOM 3551 C C . PHE B 1 88 ? -20.969 -52.75 -20.656 1 94.38 88 PHE B C 1
ATOM 3553 O O . PHE B 1 88 ? -22 -52.844 -21.297 1 94.38 88 PHE B O 1
ATOM 3560 N N . ARG B 1 89 ? -20.688 -53.375 -19.547 1 94.56 89 ARG B N 1
ATOM 3561 C CA . ARG B 1 89 ? -21.703 -54.281 -19 1 94.56 89 ARG B CA 1
ATOM 3562 C C . ARG B 1 89 ? -23 -53.562 -18.703 1 94.56 89 ARG B C 1
ATOM 3564 O O . ARG B 1 89 ? -24.078 -54 -19.094 1 94.56 89 ARG B O 1
ATOM 3571 N N . ALA B 1 90 ? -22.859 -52.469 -18.062 1 93 90 ALA B N 1
ATOM 3572 C CA . ALA B 1 90 ? -24.031 -51.656 -17.703 1 93 90 ALA B CA 1
ATOM 3573 C C . ALA B 1 90 ? -24.719 -51.094 -18.953 1 93 90 ALA B C 1
ATOM 3575 O O . ALA B 1 90 ? -25.953 -51.062 -19.016 1 93 90 ALA B O 1
ATOM 3576 N N . MET B 1 91 ? -23.953 -50.688 -19.922 1 90.81 91 MET B N 1
ATOM 3577 C CA . MET B 1 91 ? -24.484 -50.094 -21.156 1 90.81 91 MET B CA 1
ATOM 3578 C C . MET B 1 91 ? -25.266 -51.125 -21.953 1 90.81 91 MET B C 1
ATOM 3580 O O . MET B 1 91 ? -26.281 -50.781 -22.578 1 90.81 91 MET B O 1
ATOM 3584 N N . LEU B 1 92 ? -24.906 -52.344 -21.844 1 88.44 92 LEU B N 1
ATOM 3585 C CA . LEU B 1 92 ? -25.469 -53.375 -22.703 1 88.44 92 LEU B CA 1
ATOM 3586 C C . LEU B 1 92 ? -26.562 -54.156 -21.969 1 88.44 92 LEU B C 1
ATOM 3588 O O . LEU B 1 92 ? -27.406 -54.781 -22.594 1 88.44 92 LEU B O 1
ATOM 3592 N N . ASP B 1 93 ? -26.484 -54.156 -20.531 1 78.06 93 ASP B N 1
ATOM 3593 C CA . ASP B 1 93 ? -27.5 -54.844 -19.734 1 78.06 93 ASP B CA 1
ATOM 3594 C C . ASP B 1 93 ? -28.781 -54 -19.672 1 78.06 93 ASP B C 1
ATOM 3596 O O . ASP B 1 93 ? -29.891 -54.562 -19.578 1 78.06 93 ASP B O 1
ATOM 3600 N N . GLY B 1 94 ? -28.797 -52.656 -19.297 1 60.34 94 GLY B N 1
ATOM 3601 C CA . GLY B 1 94 ? -30.016 -51.906 -19.109 1 60.34 94 GLY B CA 1
ATOM 3602 C C . GLY B 1 94 ? -31.016 -52.062 -20.234 1 60.34 94 GLY B C 1
ATOM 3603 O O . GLY B 1 94 ? -32.219 -51.938 -20.031 1 60.34 94 GLY B O 1
ATOM 3604 N N . GLY B 1 95 ? -30.562 -52.031 -21.453 1 51 95 GLY B N 1
ATOM 3605 C CA . GLY B 1 95 ? -31.531 -52.188 -22.516 1 51 95 GLY B CA 1
ATOM 3606 C C . GLY B 1 95 ? -32.125 -53.594 -22.578 1 51 95 GLY B C 1
ATOM 3607 O O . GLY B 1 95 ? -32.938 -53.875 -23.438 1 51 95 GLY B O 1
ATOM 3608 N N . PHE B 1 96 ? -31.406 -54.438 -21.875 1 45.75 96 PHE B N 1
ATOM 3609 C CA . PHE B 1 96 ? -31.922 -55.812 -21.938 1 45.75 96 PHE B CA 1
ATOM 3610 C C . PHE B 1 96 ? -33.219 -55.938 -21.156 1 45.75 96 PHE B C 1
ATOM 3612 O O . PHE B 1 96 ? -33.844 -57 -21.172 1 45.75 96 PHE B O 1
ATOM 3619 N N . GLN B 1 97 ? -33.5 -55.062 -20.344 1 41.81 97 GLN B N 1
ATOM 3620 C CA . GLN B 1 97 ? -34.812 -55.375 -19.75 1 41.81 97 GLN B CA 1
ATOM 3621 C C . GLN B 1 97 ? -35.875 -55.531 -20.844 1 41.81 97 GLN B C 1
ATOM 3623 O O . GLN B 1 97 ? -36.875 -56.219 -20.641 1 41.81 97 GLN B O 1
ATOM 3628 N N . GLU B 1 98 ? -36.125 -54.438 -21.641 1 38.25 98 GLU B N 1
ATOM 3629 C CA . GLU B 1 98 ? -37.156 -54.844 -22.594 1 38.25 98 GLU B CA 1
ATOM 3630 C C . GLU B 1 98 ? -36.688 -56 -23.453 1 38.25 98 GLU B C 1
ATOM 3632 O O . GLU B 1 98 ? -35.625 -55.938 -24.094 1 38.25 98 GLU B O 1
ATOM 3637 N N . GLY B 1 99 ? -36.625 -57.219 -22.969 1 39.69 99 GLY B N 1
ATOM 3638 C CA . GLY B 1 99 ? -36.531 -58.5 -23.656 1 39.69 99 GLY B CA 1
ATOM 3639 C C . GLY B 1 99 ? -36.75 -58.375 -25.156 1 39.69 99 GLY B C 1
ATOM 3640 O O . GLY B 1 99 ? -37.781 -58.844 -25.672 1 39.69 99 GLY B O 1
ATOM 3641 N N . VAL B 1 100 ? -36.75 -57.219 -25.594 1 39.88 100 VAL B N 1
ATOM 3642 C CA . VAL B 1 100 ? -36.906 -57.344 -27.047 1 39.88 100 VAL B CA 1
ATOM 3643 C C . VAL B 1 100 ? -35.938 -58.438 -27.562 1 39.88 100 VAL B C 1
ATOM 3645 O O . VAL B 1 100 ? -34.719 -58.312 -27.375 1 39.88 100 VAL B O 1
ATOM 3648 N N . GLU B 1 101 ? -36.281 -59.688 -27.328 1 41.5 101 GLU B N 1
ATOM 3649 C CA . GLU B 1 101 ? -35.719 -60.75 -28.156 1 41.5 101 GLU B CA 1
ATOM 3650 C C . GLU B 1 101 ? -35.031 -60.188 -29.391 1 41.5 101 GLU B C 1
ATOM 3652 O O . GLU B 1 101 ? -35.688 -59.656 -30.281 1 41.5 101 GLU B O 1
ATOM 3657 N N . LEU B 1 102 ? -33.906 -59.438 -29.266 1 43.38 102 LEU B N 1
ATOM 3658 C CA . LEU B 1 102 ? -33.219 -59.312 -30.547 1 43.38 102 LEU B CA 1
ATOM 3659 C C . LEU B 1 102 ? -33.469 -60.531 -31.438 1 43.38 102 LEU B C 1
ATOM 3661 O O . LEU B 1 102 ? -33.281 -61.656 -31 1 43.38 102 LEU B O 1
ATOM 3665 N N . SER B 1 103 ? -34.438 -60.531 -32.094 1 45.25 103 SER B N 1
ATOM 3666 C CA . SER B 1 103 ? -34.5 -61.625 -33.031 1 45.25 103 SER B CA 1
ATOM 3667 C C . SER B 1 103 ? -33.125 -62.188 -33.375 1 45.25 103 SER B C 1
ATOM 3669 O O . SER B 1 103 ? -32.156 -61.438 -33.469 1 45.25 103 SER B O 1
ATOM 3671 N N . ARG B 1 104 ? -32.688 -63.438 -32.938 1 50.94 104 ARG B N 1
ATOM 3672 C CA . ARG B 1 104 ? -31.484 -64.25 -33.125 1 50.94 104 ARG B CA 1
ATOM 3673 C C . ARG B 1 104 ? -30.609 -63.656 -34.219 1 50.94 104 ARG B C 1
ATOM 3675 O O . ARG B 1 104 ? -29.391 -63.844 -34.219 1 50.94 104 ARG B O 1
ATOM 3682 N N . GLY B 1 105 ? -31.125 -62.625 -35.031 1 58.94 105 GLY B N 1
ATOM 3683 C CA . GLY B 1 105 ? -30.422 -62.125 -36.188 1 58.94 105 GLY B CA 1
ATOM 3684 C C . GLY B 1 105 ? -30.109 -60.625 -36.125 1 58.94 105 GLY B C 1
ATOM 3685 O O . GLY B 1 105 ? -29.359 -60.094 -36.938 1 58.94 105 GLY B O 1
ATOM 3686 N N . GLN B 1 106 ? -30.641 -59.875 -35.156 1 72.25 106 GLN B N 1
ATOM 3687 C CA . GLN B 1 106 ? -30.469 -58.438 -35.312 1 72.25 106 GLN B CA 1
ATOM 3688 C C . GLN B 1 106 ? -29.375 -57.906 -34.406 1 72.25 106 GLN B C 1
ATOM 3690 O O . GLN B 1 106 ? -29.312 -58.25 -33.219 1 72.25 106 GLN B O 1
ATOM 3695 N N . LEU B 1 107 ? -28.312 -57.281 -34.938 1 84.31 107 LEU B N 1
ATOM 3696 C CA . LEU B 1 107 ? -27.172 -56.656 -34.25 1 84.31 107 LEU B CA 1
ATOM 3697 C C . LEU B 1 107 ? -27.609 -55.406 -33.5 1 84.31 107 LEU B C 1
ATOM 3699 O O . LEU B 1 107 ? -28.406 -54.625 -34.031 1 84.31 107 LEU B O 1
ATOM 3703 N N . LYS B 1 108 ? -27.344 -55.312 -32.156 1 88.31 108 LYS B N 1
ATOM 3704 C CA . LYS B 1 108 ? -27.547 -54.094 -31.406 1 88.31 108 LYS B CA 1
ATOM 3705 C C . LYS B 1 108 ? -26.547 -53.031 -31.828 1 88.31 108 LYS B C 1
ATOM 3707 O O . LYS B 1 108 ? -25.344 -53.25 -31.797 1 88.31 108 LYS B O 1
ATOM 3712 N N . ARG B 1 109 ? -27.047 -51.906 -32.188 1 89.44 109 ARG B N 1
ATOM 3713 C CA . ARG B 1 109 ? -26.188 -50.781 -32.625 1 89.44 109 ARG B CA 1
ATOM 3714 C C . ARG B 1 109 ? -25.969 -49.812 -31.469 1 89.44 109 ARG B C 1
ATOM 3716 O O . ARG B 1 109 ? -26.922 -49.344 -30.844 1 89.44 109 ARG B O 1
ATOM 3723 N N . VAL B 1 110 ? -24.781 -49.562 -31.094 1 91.56 110 VAL B N 1
ATOM 3724 C CA . VAL B 1 110 ? -24.422 -48.656 -30 1 91.56 110 VAL B CA 1
ATOM 3725 C C . VAL B 1 110 ? -23.516 -47.562 -30.531 1 91.56 110 VAL B C 1
ATOM 3727 O O . VAL B 1 110 ? -22.344 -47.812 -30.844 1 91.56 110 VAL B O 1
ATOM 3730 N N . PRO B 1 111 ? -23.938 -46.344 -30.547 1 92.19 111 PRO B N 1
ATOM 3731 C CA . PRO B 1 111 ? -23.109 -45.25 -31 1 92.19 111 PRO B CA 1
ATOM 3732 C C . PRO B 1 111 ? -22.156 -44.75 -29.906 1 92.19 111 PRO B C 1
ATOM 3734 O O . PRO B 1 111 ? -22.547 -44.625 -28.75 1 92.19 111 PRO B O 1
ATOM 3737 N N . LEU B 1 112 ? -20.922 -44.531 -30.219 1 92.62 112 LEU B N 1
ATOM 3738 C CA . LEU B 1 112 ? -19.906 -43.938 -29.359 1 92.62 112 LEU B CA 1
ATOM 3739 C C . LEU B 1 112 ? -19.203 -42.781 -30.078 1 92.62 112 LEU B C 1
ATOM 3741 O O . LEU B 1 112 ? -18 -42.844 -30.344 1 92.62 112 LEU B O 1
ATOM 3745 N N . PRO B 1 113 ? -19.812 -41.688 -30.172 1 90 113 PRO B N 1
ATOM 3746 C CA . PRO B 1 113 ? -19.312 -40.594 -31.031 1 90 113 PRO B CA 1
ATOM 3747 C C . PRO B 1 113 ? -18.125 -39.844 -30.406 1 90 113 PRO B C 1
ATOM 3749 O O . PRO B 1 113 ? -17.312 -39.25 -31.109 1 90 113 PRO B O 1
ATOM 3752 N N . ASP B 1 114 ? -17.922 -39.875 -29.141 1 90.06 114 ASP B N 1
ATOM 3753 C CA . ASP B 1 114 ? -16.922 -39.062 -28.453 1 90.06 114 ASP B CA 1
ATOM 3754 C C . ASP B 1 114 ? -15.594 -39.812 -28.328 1 90.06 114 ASP B C 1
ATOM 3756 O O . ASP B 1 114 ? -14.578 -39.219 -27.953 1 90.06 114 ASP B O 1
ATOM 3760 N N . ASP B 1 115 ? -15.633 -41.125 -28.703 1 94.62 115 ASP B N 1
ATOM 3761 C CA . ASP B 1 115 ? -14.438 -41.938 -28.484 1 94.62 115 ASP B CA 1
ATOM 3762 C C . ASP B 1 115 ? -13.508 -41.875 -29.703 1 94.62 115 ASP B C 1
ATOM 3764 O O . ASP B 1 115 ? -13.969 -41.906 -30.844 1 94.62 115 ASP B O 1
ATOM 3768 N N . ASN B 1 116 ? -12.242 -41.719 -29.453 1 94.81 116 ASN B N 1
ATOM 3769 C CA . ASN B 1 116 ? -11.25 -41.719 -30.516 1 94.81 116 ASN B CA 1
ATOM 3770 C C . ASN B 1 116 ? -11.25 -43.062 -31.281 1 94.81 116 ASN B C 1
ATOM 3772 O O . ASN B 1 116 ? -11.102 -44.125 -30.672 1 94.81 116 ASN B O 1
ATOM 3776 N N . LEU B 1 117 ? -11.336 -43 -32.531 1 94.94 117 LEU B N 1
ATOM 3777 C CA . LEU B 1 117 ? -11.5 -44.188 -33.375 1 94.94 117 LEU B CA 1
ATOM 3778 C C . LEU B 1 117 ? -10.273 -45.062 -33.281 1 94.94 117 LEU B C 1
ATOM 3780 O O . LEU B 1 117 ? -10.383 -46.25 -33 1 94.94 117 LEU B O 1
ATOM 3784 N N . ASP B 1 118 ? -9.133 -44.5 -33.531 1 95.06 118 ASP B N 1
ATOM 3785 C CA . ASP B 1 118 ? -7.902 -45.281 -33.562 1 95.06 118 ASP B CA 1
ATOM 3786 C C . ASP B 1 118 ? -7.645 -45.969 -32.219 1 95.06 118 ASP B C 1
ATOM 3788 O O . ASP B 1 118 ? -7.258 -47.125 -32.188 1 95.06 118 ASP B O 1
ATOM 3792 N N . ALA B 1 119 ? -7.883 -45.312 -31.172 1 97.5 119 ALA B N 1
ATOM 3793 C CA . ALA B 1 119 ? -7.711 -45.844 -29.828 1 97.5 119 ALA B CA 1
ATOM 3794 C C . ALA B 1 119 ? -8.719 -46.969 -29.562 1 97.5 119 ALA B C 1
ATOM 3796 O O . ALA B 1 119 ? -8.367 -48 -29.016 1 97.5 119 ALA B O 1
ATOM 3797 N N . MET B 1 120 ? -9.898 -46.781 -29.969 1 96.94 120 MET B N 1
ATOM 3798 C CA . MET B 1 120 ? -10.953 -47.75 -29.719 1 96.94 120 MET B CA 1
ATOM 3799 C C . MET B 1 120 ? -10.688 -49.062 -30.469 1 96.94 120 MET B C 1
ATOM 3801 O O . MET B 1 120 ? -10.922 -50.156 -29.938 1 96.94 120 MET B O 1
ATOM 3805 N N . LEU B 1 121 ? -10.195 -48.875 -31.641 1 96.38 121 LEU B N 1
ATOM 3806 C CA . LEU B 1 121 ? -9.891 -50.094 -32.438 1 96.38 121 LEU B CA 1
ATOM 3807 C C . LEU B 1 121 ? -8.859 -50.938 -31.703 1 96.38 121 LEU B C 1
ATOM 3809 O O . LEU B 1 121 ? -8.992 -52.156 -31.656 1 96.38 121 LEU B O 1
ATOM 3813 N N . LEU B 1 122 ? -7.973 -50.312 -31.141 1 97.12 122 LEU B N 1
ATOM 3814 C CA . LEU B 1 122 ? -6.953 -51.062 -30.406 1 97.12 122 LEU B CA 1
ATOM 3815 C C . LEU B 1 122 ? -7.52 -51.625 -29.125 1 97.12 122 LEU B C 1
ATOM 3817 O O . LEU B 1 122 ? -7.219 -52.781 -28.766 1 97.12 122 LEU B O 1
ATOM 3821 N N . VAL B 1 123 ? -8.367 -50.906 -28.438 1 97.69 123 VAL B N 1
ATOM 3822 C CA . VAL B 1 123 ? -9.016 -51.375 -27.203 1 97.69 123 VAL B CA 1
ATOM 3823 C C . VAL B 1 123 ? -9.883 -52.594 -27.5 1 97.69 123 VAL B C 1
ATOM 3825 O O . VAL B 1 123 ? -9.836 -53.562 -26.766 1 97.69 123 VAL B O 1
ATOM 3828 N N . LEU B 1 124 ? -10.562 -52.531 -28.609 1 97.31 124 LEU B N 1
ATOM 3829 C CA . LEU B 1 124 ? -11.406 -53.656 -29 1 97.31 124 LEU B CA 1
ATOM 3830 C C . LEU B 1 124 ? -10.562 -54.875 -29.359 1 97.31 124 LEU B C 1
ATOM 3832 O O . LEU B 1 124 ? -10.945 -56 -29.078 1 97.31 124 LEU B O 1
ATOM 3836 N N . ALA B 1 125 ? -9.453 -54.562 -30 1 97 125 ALA B N 1
ATOM 3837 C CA . ALA B 1 125 ? -8.539 -55.656 -30.312 1 97 125 ALA B CA 1
ATOM 3838 C C . ALA B 1 125 ? -8.047 -56.344 -29.031 1 97 125 ALA B C 1
ATOM 3840 O O . ALA B 1 125 ? -7.965 -57.562 -28.969 1 97 125 ALA B O 1
ATOM 3841 N N . ILE B 1 126 ? -7.781 -55.594 -28.016 1 97.25 126 ILE B N 1
ATOM 3842 C CA . ILE B 1 126 ? -7.312 -56.094 -26.734 1 97.25 126 ILE B CA 1
ATOM 3843 C C . ILE B 1 126 ? -8.414 -56.906 -26.062 1 97.25 126 ILE B C 1
ATOM 3845 O O . ILE B 1 126 ? -8.188 -58.031 -25.641 1 97.25 126 ILE B O 1
ATOM 3849 N N . ILE B 1 127 ? -9.602 -56.406 -26.062 1 97.25 127 ILE B N 1
ATOM 3850 C CA . ILE B 1 127 ? -10.742 -57.031 -25.391 1 97.25 127 ILE B CA 1
ATOM 3851 C C . ILE B 1 127 ? -11.055 -58.375 -26.062 1 97.25 127 ILE B C 1
ATOM 3853 O O . ILE B 1 127 ? -11.422 -59.344 -25.391 1 97.25 127 ILE B O 1
ATOM 3857 N N . HIS B 1 128 ? -10.828 -58.438 -27.375 1 96.88 128 HIS B N 1
ATOM 3858 C CA . HIS B 1 128 ? -11.211 -59.625 -28.125 1 96.88 128 HIS B CA 1
ATOM 3859 C C . HIS B 1 128 ? -10 -60.531 -28.375 1 96.88 128 HIS B C 1
ATOM 3861 O O . HIS B 1 128 ? -10.102 -61.5 -29.125 1 96.88 128 HIS B O 1
ATOM 3867 N N . GLY B 1 129 ? -8.828 -60.156 -27.891 1 94.75 129 GLY B N 1
ATOM 3868 C CA . GLY B 1 129 ? -7.645 -61 -27.953 1 94.75 129 GLY B CA 1
ATOM 3869 C C . GLY B 1 129 ? -7.004 -61.031 -29.328 1 94.75 129 GLY B C 1
ATOM 3870 O O . GLY B 1 129 ? -6.426 -62.062 -29.719 1 94.75 129 GLY B O 1
ATOM 3871 N N . ARG B 1 130 ? -7.184 -59.969 -30.047 1 93.75 130 ARG B N 1
ATOM 3872 C CA . ARG B 1 130 ? -6.559 -59.875 -31.375 1 93.75 130 ARG B CA 1
ATOM 3873 C C . ARG B 1 130 ? -5.133 -59.344 -31.266 1 93.75 130 ARG B C 1
ATOM 3875 O O . ARG B 1 130 ? -4.836 -58.25 -31.75 1 93.75 130 ARG B O 1
ATOM 3882 N N . THR B 1 131 ? -4.262 -60.094 -30.828 1 92 131 THR B N 1
ATOM 3883 C CA . THR B 1 131 ? -2.918 -59.688 -30.422 1 92 131 THR B CA 1
ATOM 3884 C C . THR B 1 131 ? -2.088 -59.312 -31.641 1 92 131 THR B C 1
ATOM 3886 O O . THR B 1 131 ? -1.236 -58.406 -31.562 1 92 131 THR B O 1
ATOM 3889 N N . ARG B 1 132 ? -2.328 -59.906 -32.75 1 92.88 132 ARG B N 1
ATOM 3890 C CA . ARG B 1 132 ? -1.555 -59.625 -33.969 1 92.88 132 ARG B CA 1
ATOM 3891 C C . ARG B 1 132 ? -1.862 -58.25 -34.5 1 92.88 132 ARG B C 1
ATOM 3893 O O . ARG B 1 132 ? -1.04 -57.625 -35.188 1 92.88 132 ARG B O 1
ATOM 3900 N N . ALA B 1 133 ? -2.98 -57.781 -34.094 1 91.88 133 ALA B N 1
ATOM 3901 C CA . ALA B 1 133 ? -3.428 -56.469 -34.562 1 91.88 133 ALA B CA 1
ATOM 3902 C C . ALA B 1 133 ? -2.93 -55.344 -33.656 1 91.88 133 ALA B C 1
ATOM 3904 O O . ALA B 1 133 ? -3.086 -54.188 -33.969 1 91.88 133 ALA B O 1
ATOM 3905 N N . ILE B 1 134 ? -2.27 -55.719 -32.625 1 95.12 134 ILE B N 1
ATOM 3906 C CA . ILE B 1 134 ? -1.862 -54.719 -31.641 1 95.12 134 ILE B CA 1
ATOM 3907 C C . ILE B 1 134 ? -0.386 -54.375 -31.828 1 95.12 134 ILE B C 1
ATOM 3909 O O . ILE B 1 134 ? 0.485 -55.219 -31.641 1 95.12 134 ILE B O 1
ATOM 3913 N N . PRO B 1 135 ? -0.156 -53.188 -32.188 1 96.56 135 PRO B N 1
ATOM 3914 C CA . PRO B 1 135 ? 1.241 -52.781 -32.406 1 96.56 135 PRO B CA 1
ATOM 3915 C C . PRO B 1 135 ? 2.053 -52.812 -31.109 1 96.56 135 PRO B C 1
ATOM 3917 O O . PRO B 1 135 ? 1.536 -52.469 -30.047 1 96.56 135 PRO B O 1
ATOM 3920 N N . ARG B 1 136 ? 3.322 -53.125 -31.219 1 94.88 136 ARG B N 1
ATOM 3921 C CA . ARG B 1 136 ? 4.219 -53.156 -30.078 1 94.88 136 ARG B CA 1
ATOM 3922 C C . ARG B 1 136 ? 4.672 -51.75 -29.703 1 94.88 136 ARG B C 1
ATOM 3924 O O . ARG B 1 136 ? 5.039 -51.469 -28.562 1 94.88 136 ARG B O 1
ATOM 3931 N N . LYS B 1 137 ? 4.668 -50.938 -30.719 1 95.25 137 LYS B N 1
ATOM 3932 C CA . LYS B 1 137 ? 5.02 -49.531 -30.516 1 95.25 137 LYS B CA 1
ATOM 3933 C C . LYS B 1 137 ? 3.902 -48.594 -31 1 95.25 137 LYS B C 1
ATOM 3935 O O . LYS B 1 137 ? 3.293 -48.844 -32.031 1 95.25 137 LYS B O 1
ATOM 3940 N N . ILE B 1 138 ? 3.648 -47.625 -30.109 1 96.25 138 ILE B N 1
ATOM 3941 C CA . ILE B 1 138 ? 2.668 -46.594 -30.5 1 96.25 138 ILE B CA 1
ATOM 3942 C C . ILE B 1 138 ? 3.195 -45.219 -30.172 1 96.25 138 ILE B C 1
ATOM 3944 O O . ILE B 1 138 ? 4.195 -45.062 -29.453 1 96.25 138 ILE B O 1
ATOM 3948 N N . GLY B 1 139 ? 2.553 -44.219 -30.781 1 95.31 139 GLY B N 1
ATOM 3949 C CA . GLY B 1 139 ? 2.9 -42.875 -30.438 1 95.31 139 GLY B CA 1
ATOM 3950 C C . GLY B 1 139 ? 2.293 -42.406 -29.125 1 95.31 139 GLY B C 1
ATOM 3951 O O . GLY B 1 139 ? 1.37 -43.031 -28.609 1 95.31 139 GLY B O 1
ATOM 3952 N N . LYS B 1 140 ? 2.854 -41.344 -28.609 1 94.06 140 LYS B N 1
ATOM 3953 C CA . LYS B 1 140 ? 2.412 -40.812 -27.328 1 94.06 140 LYS B CA 1
ATOM 3954 C C . LYS B 1 140 ? 0.947 -40.375 -27.391 1 94.06 140 LYS B C 1
ATOM 3956 O O . LYS B 1 140 ? 0.182 -40.656 -26.453 1 94.06 140 LYS B O 1
ATOM 3961 N N . GLU B 1 141 ? 0.542 -39.688 -28.406 1 94.31 141 GLU B N 1
ATOM 3962 C CA . GLU B 1 141 ? -0.823 -39.188 -28.531 1 94.31 141 GLU B CA 1
ATOM 3963 C C . GLU B 1 141 ? -1.834 -40.312 -28.516 1 94.31 141 GLU B C 1
ATOM 3965 O O . GLU B 1 141 ? -2.838 -40.25 -27.797 1 94.31 141 GLU B O 1
ATOM 3970 N N . LEU B 1 142 ? -1.53 -41.312 -29.234 1 96.94 142 LEU B N 1
ATOM 3971 C CA . LEU B 1 142 ? -2.412 -42.469 -29.281 1 96.94 142 LEU B CA 1
ATOM 3972 C C . LEU B 1 142 ? -2.471 -43.156 -27.906 1 96.94 142 LEU B C 1
ATOM 3974 O O . LEU B 1 142 ? -3.537 -43.594 -27.484 1 96.94 142 LEU B O 1
ATOM 3978 N N . PHE B 1 143 ? -1.326 -43.25 -27.297 1 97.44 143 PHE B N 1
ATOM 3979 C CA . PHE B 1 143 ? -1.266 -43.875 -25.969 1 97.44 143 PHE B CA 1
ATOM 3980 C C . PHE B 1 143 ? -2.166 -43.125 -25 1 97.44 143 PHE B C 1
ATOM 3982 O O . PHE B 1 143 ? -2.896 -43.75 -24.219 1 97.44 143 PHE B O 1
ATOM 3989 N N . VAL B 1 144 ? -2.113 -41.812 -25.031 1 96.44 144 VAL B N 1
ATOM 3990 C CA . VAL B 1 144 ? -2.961 -41 -24.156 1 96.44 144 VAL B CA 1
ATOM 3991 C C . VAL B 1 144 ? -4.43 -41.25 -24.484 1 96.44 144 VAL B C 1
ATOM 3993 O O . VAL B 1 144 ? -5.254 -41.406 -23.578 1 96.44 144 VAL B O 1
ATOM 3996 N N . ASP B 1 145 ? -4.766 -41.312 -25.672 1 97.19 145 ASP B N 1
ATOM 3997 C CA . ASP B 1 145 ? -6.141 -41.594 -26.094 1 97.19 145 ASP B CA 1
ATOM 3998 C C . ASP B 1 145 ? -6.609 -42.938 -25.594 1 97.19 145 ASP B C 1
ATOM 4000 O O . ASP B 1 145 ? -7.766 -43.094 -25.188 1 97.19 145 ASP B O 1
ATOM 4004 N N . ILE B 1 146 ? -5.738 -43.875 -25.688 1 98.12 146 ILE B N 1
ATOM 4005 C CA . ILE B 1 146 ? -6.059 -45.219 -25.188 1 98.12 146 ILE B CA 1
ATOM 4006 C C . ILE B 1 146 ? -6.301 -45.156 -23.672 1 98.12 146 ILE B C 1
ATOM 4008 O O . ILE B 1 146 ? -7.25 -45.75 -23.172 1 98.12 146 ILE B O 1
ATOM 4012 N N . ALA B 1 147 ? -5.414 -44.406 -23.016 1 97.94 147 ALA B N 1
ATOM 4013 C CA . ALA B 1 147 ? -5.562 -44.25 -21.578 1 97.94 147 ALA B CA 1
ATOM 4014 C C . ALA B 1 147 ? -6.91 -43.625 -21.219 1 97.94 147 ALA B C 1
ATOM 4016 O O . ALA B 1 147 ? -7.531 -44 -20.219 1 97.94 147 ALA B O 1
ATOM 4017 N N . VAL B 1 148 ? -7.371 -42.688 -21.984 1 97.88 148 VAL B N 1
ATOM 4018 C CA . VAL B 1 148 ? -8.672 -42.062 -21.766 1 97.88 148 VAL B CA 1
ATOM 4019 C C . VAL B 1 148 ? -9.766 -43.125 -21.828 1 97.88 148 VAL B C 1
ATOM 4021 O O . VAL B 1 148 ? -10.656 -43.156 -20.969 1 97.88 148 VAL B O 1
ATOM 4024 N N . LEU B 1 149 ? -9.719 -44 -22.734 1 97.88 149 LEU B N 1
ATOM 4025 C CA . LEU B 1 149 ? -10.711 -45.062 -22.891 1 97.88 149 LEU B CA 1
ATOM 4026 C C . LEU B 1 149 ? -10.602 -46.062 -21.75 1 97.88 149 LEU B C 1
ATOM 4028 O O . LEU B 1 149 ? -11.617 -46.594 -21.281 1 97.88 149 LEU B O 1
ATOM 4032 N N . ILE B 1 150 ? -9.406 -46.344 -21.422 1 97.75 150 ILE B N 1
ATOM 4033 C CA . ILE B 1 150 ? -9.18 -47.281 -20.312 1 97.75 150 ILE B CA 1
ATOM 4034 C C . ILE B 1 150 ? -9.859 -46.75 -19.047 1 97.75 150 ILE B C 1
ATOM 4036 O O . ILE B 1 150 ? -10.531 -47.5 -18.328 1 97.75 150 ILE B O 1
ATOM 4040 N N . ASP B 1 151 ? -9.633 -45.5 -18.812 1 96.75 151 ASP B N 1
ATOM 4041 C CA . ASP B 1 151 ? -10.242 -44.844 -17.641 1 96.75 151 ASP B CA 1
ATOM 4042 C C . ASP B 1 151 ? -11.758 -44.781 -17.781 1 96.75 151 ASP B C 1
ATOM 4044 O O . ASP B 1 151 ? -12.492 -45.156 -16.859 1 96.75 151 ASP B O 1
ATOM 4048 N N . LYS B 1 152 ? -12.266 -44.438 -18.906 1 96.69 152 LYS B N 1
ATOM 4049 C CA . LYS B 1 152 ? -13.688 -44.25 -19.172 1 96.69 152 LYS B CA 1
ATOM 4050 C C . LYS B 1 152 ? -14.438 -45.594 -19.031 1 96.69 152 LYS B C 1
ATOM 4052 O O . LYS B 1 152 ? -15.5 -45.625 -18.406 1 96.69 152 LYS B O 1
ATOM 4057 N N . TYR B 1 153 ? -13.836 -46.625 -19.562 1 96.81 153 TYR B N 1
ATOM 4058 C CA . TYR B 1 153 ? -14.531 -47.906 -19.609 1 96.81 153 TYR B CA 1
ATOM 4059 C C . TYR B 1 153 ? -14 -48.875 -18.547 1 96.81 153 TYR B C 1
ATOM 4061 O O . TYR B 1 153 ? -14.438 -50.031 -18.469 1 96.81 153 TYR B O 1
ATOM 4069 N N . GLU B 1 154 ? -13.07 -48.375 -17.734 1 96.75 154 GLU B N 1
ATOM 4070 C CA . GLU B 1 154 ? -12.531 -49.125 -16.609 1 96.75 154 GLU B CA 1
ATOM 4071 C C . GLU B 1 154 ? -12.008 -50.5 -17.078 1 96.75 154 GLU B C 1
ATOM 4073 O O . GLU B 1 154 ? -12.383 -51.531 -16.516 1 96.75 154 GLU B O 1
ATOM 4078 N N . ILE B 1 155 ? -11.141 -50.531 -18 1 97.31 155 ILE B N 1
ATOM 4079 C CA . ILE B 1 155 ? -10.633 -51.75 -18.562 1 97.31 155 ILE B CA 1
ATOM 4080 C C . ILE B 1 155 ? -9.148 -51.906 -18.25 1 97.31 155 ILE B C 1
ATOM 4082 O O . ILE B 1 155 ? -8.383 -52.406 -19.062 1 97.31 155 ILE B O 1
ATOM 4086 N N . ASN B 1 156 ? -8.719 -51.469 -17.172 1 95.19 156 ASN B N 1
ATOM 4087 C CA . ASN B 1 156 ? -7.316 -51.469 -16.781 1 95.19 156 ASN B CA 1
ATOM 4088 C C . ASN B 1 156 ? -6.754 -52.875 -16.75 1 95.19 156 ASN B C 1
ATOM 4090 O O . ASN B 1 156 ? -5.648 -53.125 -17.25 1 95.19 156 ASN B O 1
ATOM 4094 N N . GLU B 1 157 ? -7.488 -53.812 -16.281 1 94.12 157 GLU B N 1
ATOM 4095 C CA . GLU B 1 157 ? -6.992 -55.156 -16.062 1 94.12 157 GLU B CA 1
ATOM 4096 C C . GLU B 1 157 ? -6.629 -55.844 -17.391 1 94.12 157 GLU B C 1
ATOM 4098 O O . GLU B 1 157 ? -5.535 -56.375 -17.531 1 94.12 157 GLU B O 1
ATOM 4103 N N . CYS B 1 158 ? -7.488 -55.75 -18.375 1 94.25 158 CYS B N 1
ATOM 4104 C CA . CYS B 1 158 ? -7.25 -56.469 -19.609 1 94.25 158 CYS B CA 1
ATOM 4105 C C . CYS B 1 158 ? -6.215 -55.719 -20.469 1 94.25 158 CYS B C 1
ATOM 4107 O O . CYS B 1 158 ? -5.598 -56.344 -21.344 1 94.25 158 CYS B O 1
ATOM 4109 N N . ALA B 1 159 ? -6.031 -54.531 -20.172 1 96.31 159 ALA B N 1
ATOM 4110 C CA . ALA B 1 159 ? -5.133 -53.719 -21.016 1 96.31 159 ALA B CA 1
ATOM 4111 C C . ALA B 1 159 ? -3.738 -53.656 -20.391 1 96.31 159 ALA B C 1
ATOM 4113 O O . ALA B 1 159 ? -2.809 -53.125 -21.016 1 96.31 159 ALA B O 1
ATOM 4114 N N . GLU B 1 160 ? -3.49 -54.125 -19.297 1 96.5 160 GLU B N 1
ATOM 4115 C CA . GLU B 1 160 ? -2.336 -53.875 -18.438 1 96.5 160 GLU B CA 1
ATOM 4116 C C . GLU B 1 160 ? -1.036 -54.25 -19.125 1 96.5 160 GLU B C 1
ATOM 4118 O O . GLU B 1 160 ? -0.06 -53.5 -19.109 1 96.5 160 GLU B O 1
ATOM 4123 N N . VAL B 1 161 ? -0.9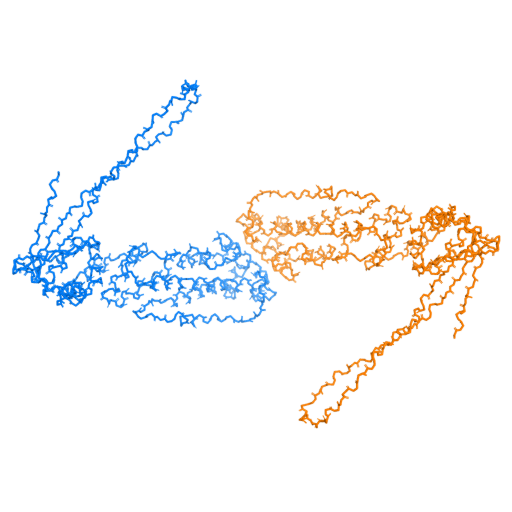53 -55.469 -19.734 1 96.12 161 VAL B N 1
ATOM 4124 C CA . VAL B 1 161 ? 0.264 -55.969 -20.359 1 96.12 161 VAL B CA 1
ATOM 4125 C C . VAL B 1 161 ? 0.707 -55.031 -21.469 1 96.12 161 VAL B C 1
ATOM 4127 O O . VAL B 1 161 ? 1.894 -54.719 -21.594 1 96.12 161 VAL B O 1
ATOM 4130 N N . TYR B 1 162 ? -0.226 -54.594 -22.266 1 96.94 162 TYR B N 1
ATOM 4131 C CA . TYR B 1 162 ? 0.082 -53.719 -23.391 1 96.94 162 TYR B CA 1
ATOM 4132 C C . TYR B 1 162 ? 0.445 -52.312 -22.906 1 96.94 162 TYR B C 1
ATOM 4134 O O . TYR B 1 162 ? 1.374 -51.719 -23.422 1 96.94 162 TYR B O 1
ATOM 4142 N N . THR B 1 163 ? -0.27 -51.844 -21.891 1 97.19 163 THR B N 1
ATOM 4143 C CA . THR B 1 163 ? 0.022 -50.5 -21.391 1 97.19 163 THR B CA 1
ATOM 4144 C C . THR B 1 163 ? 1.394 -50.469 -20.719 1 97.19 163 THR B C 1
ATOM 4146 O O . THR B 1 163 ? 2.117 -49.469 -20.828 1 97.19 163 THR B O 1
ATOM 4149 N N . ASP B 1 164 ? 1.738 -51.531 -20.047 1 96.81 164 ASP B N 1
ATOM 4150 C CA . ASP B 1 164 ? 3.066 -51.594 -19.453 1 96.81 164 ASP B CA 1
ATOM 4151 C C . ASP B 1 164 ? 4.156 -51.562 -20.516 1 96.81 164 ASP B C 1
ATOM 4153 O O . ASP B 1 164 ? 5.168 -50.875 -20.359 1 96.81 164 ASP B O 1
ATOM 4157 N N . MET B 1 165 ? 3.893 -52.312 -21.578 1 96.94 165 MET B N 1
ATOM 4158 C CA . MET B 1 165 ? 4.836 -52.344 -22.688 1 96.94 165 MET B CA 1
ATOM 4159 C C . MET B 1 165 ? 4.977 -50.969 -23.328 1 96.94 165 MET B C 1
ATOM 4161 O O . MET B 1 165 ? 6.094 -50.469 -23.516 1 96.94 165 MET B O 1
ATOM 4165 N N . TRP B 1 166 ? 3.889 -50.344 -23.656 1 97.62 166 TRP B N 1
ATOM 4166 C CA . TRP B 1 166 ? 3.908 -49 -24.281 1 97.62 166 TRP B CA 1
ATOM 4167 C C . TRP B 1 166 ? 4.516 -47.969 -23.328 1 97.62 166 TRP B C 1
ATOM 4169 O O . TRP B 1 166 ? 5.281 -47.125 -23.766 1 97.62 166 TRP B O 1
ATOM 4179 N N . PHE B 1 167 ? 4.219 -48.094 -22.047 1 97 167 PHE B N 1
ATOM 4180 C CA . PHE B 1 167 ? 4.73 -47.188 -21.031 1 97 167 PHE B CA 1
ATOM 4181 C C . PHE B 1 167 ? 6.246 -47.281 -20.922 1 97 167 PHE B C 1
ATOM 4183 O O . PHE B 1 167 ? 6.945 -46.281 -20.891 1 97 167 PHE B O 1
ATOM 4190 N N . ALA B 1 168 ? 6.734 -48.438 -20.891 1 96.06 168 ALA B N 1
ATOM 4191 C CA . ALA B 1 168 ? 8.172 -48.688 -20.766 1 96.06 168 ALA B CA 1
ATOM 4192 C C . ALA B 1 168 ? 8.922 -48.094 -21.953 1 96.06 168 ALA B C 1
ATOM 4194 O O . ALA B 1 168 ? 10.039 -47.594 -21.812 1 96.06 168 ALA B O 1
ATOM 4195 N N . ALA B 1 169 ? 8.305 -48.125 -23.078 1 95.62 169 ALA B N 1
ATOM 4196 C CA . ALA B 1 169 ? 8.938 -47.625 -24.297 1 95.62 169 ALA B CA 1
ATOM 4197 C C . ALA B 1 169 ? 8.875 -46.094 -24.359 1 95.62 169 ALA B C 1
ATOM 4199 O O . ALA B 1 169 ? 9.836 -45.438 -24.797 1 95.62 169 ALA B O 1
ATOM 4200 N N . LEU B 1 170 ? 7.828 -45.531 -23.875 1 95 170 LEU B N 1
ATOM 4201 C CA . LEU B 1 170 ? 7.566 -44.094 -24.109 1 95 170 LEU B CA 1
ATOM 4202 C C . LEU B 1 170 ? 8.016 -43.281 -22.922 1 95 170 LEU B C 1
ATOM 4204 O O . LEU B 1 170 ? 8.328 -42.094 -23.062 1 95 170 LEU B O 1
ATOM 4208 N N . TRP B 1 171 ? 8.125 -43.844 -21.781 1 93.56 171 TRP B N 1
ATOM 4209 C CA . TRP B 1 171 ? 8.375 -43.125 -20.547 1 93.56 171 TRP B CA 1
ATOM 4210 C C . TRP B 1 171 ? 9.75 -42.438 -20.578 1 93.56 171 TRP B C 1
ATOM 4212 O O . TRP B 1 171 ? 9.891 -41.281 -20.234 1 93.56 171 TRP B O 1
ATOM 4222 N N . PRO B 1 172 ? 10.773 -43.188 -21.031 1 93 172 PRO B N 1
ATOM 4223 C CA . PRO B 1 172 ? 12.086 -42.531 -21.078 1 93 172 PRO B CA 1
ATOM 4224 C C . PRO B 1 172 ? 12.141 -41.375 -22.062 1 93 172 PRO B C 1
ATOM 4226 O O . PRO B 1 172 ? 13 -40.5 -21.938 1 93 172 PRO B O 1
ATOM 4229 N N . LEU B 1 173 ? 11.172 -41.312 -23 1 90.94 173 LEU B N 1
ATOM 4230 C CA . LEU B 1 173 ? 11.156 -40.281 -24.047 1 90.94 173 LEU B CA 1
ATOM 4231 C C . LEU B 1 173 ? 10.203 -39.156 -23.688 1 90.94 173 LEU B C 1
ATOM 4233 O O . LEU B 1 173 ? 10.023 -38.219 -24.453 1 90.94 173 LEU B O 1
ATOM 4237 N N . ARG B 1 174 ? 9.734 -39.156 -22.438 1 87.12 174 ARG B N 1
ATOM 4238 C CA . ARG B 1 174 ? 8.688 -38.219 -22.062 1 87.12 174 ARG B CA 1
ATOM 4239 C C . ARG B 1 174 ? 9.219 -36.781 -22 1 87.12 174 ARG B C 1
ATOM 4241 O O . ARG B 1 174 ? 10.406 -36.594 -21.75 1 87.12 174 ARG B O 1
ATOM 4248 N N . GLN B 1 175 ? 8.297 -35.906 -22.312 1 83.31 175 GLN B N 1
ATOM 4249 C CA . GLN B 1 175 ? 8.578 -34.469 -22.109 1 83.31 175 GLN B CA 1
ATOM 4250 C C . GLN B 1 175 ? 8.078 -34 -20.75 1 83.31 175 GLN B C 1
ATOM 4252 O O . GLN B 1 175 ? 6.871 -34.031 -20.484 1 83.31 175 GLN B O 1
ATOM 4257 N N . ASP B 1 176 ? 9.086 -33.625 -19.938 1 81.88 176 ASP B N 1
ATOM 4258 C CA . ASP B 1 176 ? 8.758 -33.344 -18.562 1 81.88 176 ASP B CA 1
ATOM 4259 C C . ASP B 1 176 ? 8.68 -31.828 -18.328 1 81.88 176 ASP B C 1
ATOM 4261 O O . ASP B 1 176 ? 9.336 -31.281 -17.438 1 81.88 176 ASP B O 1
ATOM 4265 N N . SER B 1 177 ? 8.188 -31.156 -19.266 1 81.56 177 SER B N 1
ATOM 4266 C CA . SER B 1 177 ? 8 -29.719 -19.109 1 81.56 177 SER B CA 1
ATOM 4267 C C . SER B 1 177 ? 6.602 -29.281 -19.531 1 81.56 177 SER B C 1
ATOM 4269 O O . SER B 1 177 ? 5.949 -29.969 -20.312 1 81.56 177 SER B O 1
ATOM 4271 N N . PRO B 1 178 ? 6.121 -28.203 -18.828 1 73 178 PRO B N 1
ATOM 4272 C CA . PRO B 1 178 ? 4.848 -27.672 -19.312 1 73 178 PRO B CA 1
ATOM 4273 C C . PRO B 1 178 ? 4.883 -27.328 -20.797 1 73 178 PRO B C 1
ATOM 4275 O O . PRO B 1 178 ? 5.891 -26.828 -21.297 1 73 178 PRO B O 1
ATOM 4278 N N . PRO B 1 179 ? 3.811 -27.766 -21.562 1 75.88 179 PRO B N 1
ATOM 4279 C CA . PRO B 1 179 ? 2.436 -28.203 -21.281 1 75.88 179 PRO B CA 1
ATOM 4280 C C . PRO B 1 179 ? 2.271 -29.719 -21.312 1 75.88 179 PRO B C 1
ATOM 4282 O O . PRO B 1 179 ? 1.151 -30.219 -21.219 1 75.88 179 PRO B O 1
ATOM 4285 N N . HIS B 1 180 ? 3.385 -30.375 -21.312 1 80.31 180 HIS B N 1
ATOM 4286 C CA . HIS B 1 180 ? 3.301 -31.812 -21.547 1 80.31 180 HIS B CA 1
ATOM 4287 C C . HIS B 1 180 ? 3.145 -32.594 -20.234 1 80.31 180 HIS B C 1
ATOM 4289 O O . HIS B 1 180 ? 2.936 -33.781 -20.25 1 80.31 180 HIS B O 1
ATOM 4295 N N . LEU B 1 181 ? 3.107 -31.828 -19.188 1 91.81 181 LEU B N 1
ATOM 4296 C CA . LEU B 1 181 ? 3.074 -32.5 -17.891 1 91.81 181 LEU B CA 1
ATOM 4297 C C . LEU B 1 181 ? 1.732 -33.188 -17.656 1 91.81 181 LEU B C 1
ATOM 4299 O O . LEU B 1 181 ? 1.675 -34.25 -17.062 1 91.81 181 LEU B O 1
ATOM 4303 N N . ALA B 1 182 ? 0.715 -32.594 -18.25 1 93.38 182 ALA B N 1
ATOM 4304 C CA . ALA B 1 182 ? -0.635 -33.125 -18.031 1 93.38 182 ALA B CA 1
ATOM 4305 C C . ALA B 1 182 ? -0.789 -34.531 -18.594 1 93.38 182 ALA B C 1
ATOM 4307 O O . ALA B 1 182 ? -1.375 -35.406 -17.938 1 93.38 182 ALA B O 1
ATOM 4308 N N . ASP B 1 183 ? -0.216 -34.75 -19.766 1 94.12 183 ASP B N 1
ATOM 4309 C CA . ASP B 1 183 ? -0.303 -36.094 -20.391 1 94.12 183 ASP B CA 1
ATOM 4310 C C . ASP B 1 183 ? 0.359 -37.156 -19.516 1 94.12 183 ASP B C 1
ATOM 4312 O O . ASP B 1 183 ? -0.207 -38.219 -19.297 1 94.12 183 ASP B O 1
ATOM 4316 N N . GLY B 1 184 ? 1.565 -36.812 -19.094 1 94.81 184 GLY B N 1
ATOM 4317 C CA . GLY B 1 184 ? 2.291 -37.719 -18.234 1 94.81 184 GLY B CA 1
ATOM 4318 C C . GLY B 1 184 ? 1.59 -38 -16.922 1 94.81 184 GLY B C 1
ATOM 4319 O O . GLY B 1 184 ? 1.525 -39.125 -16.469 1 94.81 184 GLY B O 1
ATOM 4320 N N . ILE B 1 185 ? 1.014 -36.938 -16.344 1 95.94 185 ILE B N 1
ATOM 4321 C CA . ILE B 1 185 ? 0.295 -37.062 -15.07 1 95.94 185 ILE B CA 1
ATOM 4322 C C . ILE B 1 185 ? -0.929 -37.969 -15.266 1 95.94 185 ILE B C 1
ATOM 4324 O O . ILE B 1 185 ? -1.183 -38.844 -14.469 1 95.94 185 ILE B O 1
ATOM 4328 N N . PHE B 1 186 ? -1.594 -37.75 -16.281 1 95.88 186 PHE B N 1
ATOM 4329 C CA . PHE B 1 186 ? -2.797 -38.531 -16.578 1 95.88 186 PHE B CA 1
ATOM 4330 C C . PHE B 1 186 ? -2.461 -40 -16.797 1 95.88 186 PHE B C 1
ATOM 4332 O O . PHE B 1 186 ? -3.127 -40.875 -16.25 1 95.88 186 PHE B O 1
ATOM 4339 N N . LEU B 1 187 ? -1.466 -40.219 -17.609 1 96.31 187 LEU B N 1
ATOM 4340 C CA . LEU B 1 187 ? -1.041 -41.594 -17.875 1 96.31 187 LEU B CA 1
ATOM 4341 C C . LEU B 1 187 ? -0.679 -42.312 -16.562 1 96.31 187 LEU B C 1
ATOM 4343 O O . LEU B 1 187 ? -1.131 -43.438 -16.312 1 96.31 187 LEU B O 1
ATOM 4347 N N . CYS B 1 188 ? 0.076 -41.625 -15.75 1 96.19 188 CYS B N 1
ATOM 4348 C CA . CYS B 1 188 ? 0.491 -42.219 -14.484 1 96.19 188 CYS B CA 1
ATOM 4349 C C . CYS B 1 188 ? -0.707 -42.438 -13.57 1 96.19 188 CYS B C 1
ATOM 4351 O O . CYS B 1 188 ? -0.751 -43.406 -12.828 1 96.19 188 CYS B O 1
ATOM 4353 N N . TRP B 1 189 ? -1.666 -41.562 -13.648 1 96.25 189 TRP B N 1
ATOM 4354 C CA . TRP B 1 189 ? -2.875 -41.688 -12.836 1 96.25 189 TRP B CA 1
ATOM 4355 C C . TRP B 1 189 ? -3.705 -42.875 -13.25 1 96.25 189 TRP B C 1
ATOM 4357 O O . TRP B 1 189 ? -4.055 -43.719 -12.422 1 96.25 189 TRP B O 1
ATOM 4367 N N . VAL B 1 190 ? -3.957 -43 -14.508 1 96.81 190 VAL B N 1
ATOM 4368 C CA . VAL B 1 190 ? -4.824 -44.031 -15.039 1 96.81 190 VAL B CA 1
ATOM 4369 C C . VAL B 1 190 ? -4.145 -45.406 -14.891 1 96.81 190 VAL B C 1
ATOM 4371 O O . VAL B 1 190 ? -4.789 -46.375 -14.523 1 96.81 190 VAL B O 1
ATOM 4374 N N . LEU B 1 191 ? -2.826 -45.438 -15.156 1 96.94 191 LEU B N 1
ATOM 4375 C CA . LEU B 1 191 ? -2.09 -46.688 -15.164 1 96.94 191 LEU B CA 1
ATOM 4376 C C . LEU B 1 191 ? -1.541 -47 -13.781 1 96.94 191 LEU B C 1
ATOM 4378 O O . LEU B 1 191 ? -0.842 -48 -13.594 1 96.94 191 LEU B O 1
ATOM 4382 N N . LYS B 1 192 ? -1.712 -46.188 -12.828 1 95.38 192 LYS B N 1
ATOM 4383 C CA . LYS B 1 192 ? -1.356 -46.375 -11.43 1 95.38 192 LYS B CA 1
ATOM 4384 C C . LYS B 1 192 ? 0.154 -46.5 -11.25 1 95.38 192 LYS B C 1
ATOM 4386 O O . LYS B 1 192 ? 0.628 -47.406 -10.555 1 95.38 192 LYS B O 1
ATOM 4391 N N . LYS B 1 193 ? 0.842 -45.594 -11.977 1 96.31 193 LYS B N 1
ATOM 4392 C CA . LYS B 1 193 ? 2.287 -45.469 -11.805 1 96.31 193 LYS B CA 1
ATOM 4393 C C . LYS B 1 193 ? 2.629 -44.438 -10.727 1 96.31 193 LYS B C 1
ATOM 4395 O O . LYS B 1 193 ? 2.766 -43.25 -11.016 1 96.31 193 LYS B O 1
ATOM 4400 N N . ALA B 1 194 ? 2.877 -44.906 -9.57 1 95.69 194 ALA B N 1
ATOM 4401 C CA . ALA B 1 194 ? 2.977 -44.062 -8.391 1 95.69 194 ALA B CA 1
ATOM 4402 C C . ALA B 1 194 ? 4.207 -43.156 -8.469 1 95.69 194 ALA B C 1
ATOM 4404 O O . ALA B 1 194 ? 4.125 -41.938 -8.188 1 95.69 194 ALA B O 1
ATOM 4405 N N . THR B 1 195 ? 5.328 -43.719 -8.766 1 95.62 195 THR B N 1
ATOM 4406 C CA . THR B 1 195 ? 6.578 -42.969 -8.797 1 95.62 195 THR B CA 1
ATOM 4407 C C . THR B 1 195 ? 6.516 -41.875 -9.844 1 95.62 195 THR B C 1
ATOM 4409 O O . THR B 1 195 ? 6.875 -40.719 -9.555 1 95.62 195 THR B O 1
ATOM 4412 N N . GLY B 1 196 ? 6.004 -42.188 -11.07 1 95.44 196 GLY B N 1
ATOM 4413 C CA . GLY B 1 196 ? 5.867 -41.188 -12.117 1 95.44 196 GLY B CA 1
ATOM 4414 C C . GLY B 1 196 ? 4.875 -40.094 -11.773 1 95.44 196 GLY B C 1
ATOM 4415 O O . GLY B 1 196 ? 5.129 -38.906 -12.031 1 95.44 196 GLY B O 1
ATOM 4416 N N . PHE B 1 197 ? 3.814 -40.5 -11.125 1 95.94 197 PHE B N 1
ATOM 4417 C CA . PHE B 1 197 ? 2.773 -39.562 -10.719 1 95.94 197 PHE B CA 1
ATOM 4418 C C . PHE B 1 197 ? 3.324 -38.531 -9.727 1 95.94 197 PHE B C 1
ATOM 4420 O O . PHE B 1 197 ? 3.139 -37.344 -9.906 1 95.94 197 PHE B O 1
ATOM 4427 N N . LYS B 1 198 ? 4.039 -39.031 -8.773 1 95.19 198 LYS B N 1
ATOM 4428 C CA . LYS B 1 198 ? 4.625 -38.188 -7.746 1 95.19 198 LYS B CA 1
ATOM 4429 C C . LYS B 1 198 ? 5.645 -37.219 -8.352 1 95.19 198 LYS B C 1
ATOM 4431 O O . LYS B 1 198 ? 5.629 -36.031 -8.055 1 95.19 198 LYS B O 1
ATOM 4436 N N . GLU B 1 199 ? 6.477 -37.719 -9.156 1 94.75 199 GLU B N 1
ATOM 4437 C CA . GLU B 1 199 ? 7.531 -36.938 -9.766 1 94.75 199 GLU B CA 1
ATOM 4438 C C . GLU B 1 199 ? 6.949 -35.844 -10.664 1 94.75 199 GLU B C 1
ATOM 4440 O O . GLU B 1 199 ? 7.359 -34.688 -10.594 1 94.75 199 GLU B O 1
ATOM 4445 N N . LEU B 1 200 ? 5.953 -36.188 -11.461 1 95.06 200 LEU B N 1
ATOM 4446 C CA . LEU B 1 200 ? 5.406 -35.25 -12.438 1 95.06 200 LEU B CA 1
ATOM 4447 C C . LEU B 1 200 ? 4.539 -34.188 -11.75 1 95.06 200 LEU B C 1
ATOM 4449 O O . LEU B 1 200 ? 4.512 -33.031 -12.172 1 95.06 200 LEU B O 1
ATOM 4453 N N . THR B 1 201 ? 3.84 -34.562 -10.711 1 94.56 201 THR B N 1
ATOM 4454 C CA . THR B 1 201 ? 3.045 -33.562 -9.992 1 94.56 201 THR B CA 1
ATOM 4455 C C . THR B 1 201 ? 3.945 -32.594 -9.242 1 94.56 201 THR B C 1
ATOM 4457 O O . THR B 1 201 ? 3.627 -31.406 -9.133 1 94.56 201 THR B O 1
ATOM 4460 N N . LYS B 1 202 ? 5.027 -33.094 -8.688 1 94.38 202 LYS B N 1
ATOM 4461 C CA . LYS B 1 202 ? 6.012 -32.219 -8.078 1 94.38 202 LYS B CA 1
ATOM 4462 C C . LYS B 1 202 ? 6.516 -31.172 -9.078 1 94.38 202 LYS B C 1
ATOM 4464 O O . LYS B 1 202 ? 6.574 -29.984 -8.766 1 94.38 202 LYS B O 1
ATOM 4469 N N . LYS B 1 203 ? 6.871 -31.703 -10.242 1 95.06 203 LYS B N 1
ATOM 4470 C CA . LYS B 1 203 ? 7.344 -30.812 -11.297 1 95.06 203 LYS B CA 1
ATOM 4471 C C . LYS B 1 203 ? 6.266 -29.812 -11.688 1 95.06 203 LYS B C 1
ATOM 4473 O O . LYS B 1 203 ? 6.562 -28.641 -11.938 1 95.06 203 LYS B O 1
ATOM 4478 N N . ALA B 1 204 ? 5.047 -30.297 -11.75 1 94.38 204 ALA B N 1
ATOM 4479 C CA . ALA B 1 204 ? 3.932 -29.422 -12.102 1 94.38 204 ALA B CA 1
ATOM 4480 C C . ALA B 1 204 ? 3.764 -28.297 -11.07 1 94.38 204 ALA B C 1
ATOM 4482 O O . ALA B 1 204 ? 3.551 -27.141 -11.438 1 94.38 204 ALA B O 1
ATOM 4483 N N . ILE B 1 205 ? 3.906 -28.594 -9.844 1 93.75 205 ILE B N 1
ATOM 4484 C CA . ILE B 1 205 ? 3.805 -27.609 -8.773 1 93.75 205 ILE B CA 1
ATOM 4485 C C . ILE B 1 205 ? 4.906 -26.562 -8.938 1 93.75 205 ILE B C 1
ATOM 4487 O O . ILE B 1 205 ? 4.648 -25.359 -8.844 1 93.75 205 ILE B O 1
ATOM 4491 N N . PHE B 1 206 ? 6.078 -27.016 -9.219 1 93.94 206 PHE B N 1
ATOM 4492 C CA . PHE B 1 206 ? 7.281 -26.188 -9.203 1 93.94 206 PHE B CA 1
ATOM 4493 C C . PHE B 1 206 ? 7.398 -25.375 -10.484 1 93.94 206 PHE B C 1
ATOM 4495 O O . PHE B 1 206 ? 7.906 -24.25 -10.469 1 93.94 206 PHE B O 1
ATOM 4502 N N . GLU B 1 207 ? 6.828 -25.922 -11.609 1 93.56 207 GLU B N 1
ATOM 4503 C CA . GLU B 1 207 ? 7.16 -25.312 -12.898 1 93.56 207 GLU B CA 1
ATOM 4504 C C . GLU B 1 207 ? 5.922 -24.719 -13.562 1 93.56 207 GLU B C 1
ATOM 4506 O O . GLU B 1 207 ? 6.027 -23.984 -14.555 1 93.56 207 GLU B O 1
ATOM 4511 N N . SER B 1 208 ? 4.785 -24.969 -13.008 1 91.12 208 SER B N 1
ATOM 4512 C CA . SER B 1 208 ? 3.58 -24.422 -13.625 1 91.12 208 SER B CA 1
ATOM 4513 C C . SER B 1 208 ? 3.311 -23 -13.133 1 91.12 208 SER B C 1
ATOM 4515 O O . SER B 1 208 ? 3.631 -22.656 -11.992 1 91.12 208 SER B O 1
ATOM 4517 N N . ALA B 1 209 ? 2.84 -22.219 -14.117 1 90 209 ALA B N 1
ATOM 4518 C CA . ALA B 1 209 ? 2.34 -20.906 -13.742 1 90 209 ALA B CA 1
ATOM 4519 C C . ALA B 1 209 ? 0.875 -20.969 -13.32 1 90 209 ALA B C 1
ATOM 4521 O O . ALA B 1 209 ? 0.383 -22.031 -12.93 1 90 209 ALA B O 1
ATOM 4522 N N . LEU B 1 210 ? 0.22 -19.812 -13.352 1 85.19 210 LEU B N 1
ATOM 4523 C CA . LEU B 1 210 ? -1.182 -19.75 -12.953 1 85.19 210 LEU B CA 1
ATOM 4524 C C . LEU B 1 210 ? -2.037 -20.656 -13.836 1 85.19 210 LEU B C 1
ATOM 4526 O O . LEU B 1 210 ? -1.851 -20.688 -15.055 1 85.19 210 LEU B O 1
ATOM 4530 N N . ASN B 1 211 ? -2.914 -21.359 -13.234 1 81.62 211 ASN B N 1
ATOM 4531 C CA . ASN B 1 211 ? -3.887 -22.234 -13.898 1 81.62 211 ASN B CA 1
ATOM 4532 C C . ASN B 1 211 ? -3.207 -23.375 -14.633 1 81.62 211 ASN B C 1
ATOM 4534 O O . ASN B 1 211 ? -2.938 -23.281 -15.836 1 81.62 211 ASN B O 1
ATOM 4538 N N . PHE B 1 212 ? -2.93 -24.453 -14 1 86.38 212 PHE B N 1
ATOM 4539 C CA . PHE B 1 212 ? -2.393 -25.672 -14.578 1 86.38 212 PHE B CA 1
ATOM 4540 C C . PHE B 1 212 ? -3.275 -26.172 -15.719 1 86.38 212 PHE B C 1
ATOM 4542 O O . PHE B 1 212 ? -4.488 -26.312 -15.562 1 86.38 212 PHE B O 1
ATOM 4549 N N . ASP B 1 213 ? -2.672 -26.344 -16.859 1 85.94 213 ASP B N 1
ATOM 4550 C CA . ASP B 1 213 ? -3.383 -26.828 -18.031 1 85.94 213 ASP B CA 1
ATOM 4551 C C . ASP B 1 213 ? -3.459 -28.359 -18.047 1 85.94 213 ASP B C 1
ATOM 4553 O O . ASP B 1 213 ? -2.441 -29.031 -18.203 1 85.94 213 ASP B O 1
ATOM 4557 N N . ASP B 1 214 ? -4.641 -28.828 -17.969 1 88.69 214 ASP B N 1
ATOM 4558 C CA . ASP B 1 214 ? -4.82 -30.281 -17.953 1 88.69 214 ASP B CA 1
ATOM 4559 C C . ASP B 1 214 ? -4.934 -30.828 -19.375 1 88.69 214 ASP B C 1
ATOM 4561 O O . ASP B 1 214 ? -5.121 -32.031 -19.578 1 88.69 214 ASP B O 1
ATOM 4565 N N . ASN B 1 215 ? -4.863 -29.938 -20.453 1 87.38 215 ASN B N 1
ATOM 4566 C CA . ASN B 1 215 ? -4.914 -30.312 -21.859 1 87.38 215 ASN B CA 1
ATOM 4567 C C . ASN B 1 215 ? -6.234 -30.984 -22.203 1 87.38 215 ASN B C 1
ATOM 4569 O O . ASN B 1 215 ? -6.277 -31.875 -23.062 1 87.38 215 ASN B O 1
ATOM 4573 N N . GLY B 1 216 ? -7.301 -30.688 -21.484 1 89.19 216 GLY B N 1
ATOM 4574 C CA . GLY B 1 216 ? -8.617 -31.25 -21.766 1 89.19 216 GLY B CA 1
ATOM 4575 C C . GLY B 1 216 ? -8.742 -32.688 -21.344 1 89.19 216 GLY B C 1
ATOM 4576 O O . GLY B 1 216 ? -9.734 -33.344 -21.641 1 89.19 216 GLY B O 1
ATOM 4577 N N . LEU B 1 217 ? -7.797 -33.219 -20.656 1 93.62 217 LEU B N 1
ATOM 4578 C CA . LEU B 1 217 ? -7.816 -34.594 -20.203 1 93.62 217 LEU B CA 1
ATOM 4579 C C . LEU B 1 217 ? -8.711 -34.75 -18.984 1 93.62 217 LEU B C 1
ATOM 4581 O O . LEU B 1 217 ? -8.875 -33.812 -18.203 1 93.62 217 LEU B O 1
ATOM 4585 N N . PRO B 1 218 ? -9.352 -35.906 -18.891 1 94.5 218 PRO B N 1
ATOM 4586 C CA . PRO B 1 218 ? -10.25 -36.125 -17.766 1 94.5 218 PRO B CA 1
ATOM 4587 C C . PRO B 1 218 ? -9.5 -36.438 -16.469 1 94.5 218 PRO B C 1
ATOM 4589 O O . PRO B 1 218 ? -9.727 -37.5 -15.859 1 94.5 218 PRO B O 1
ATOM 4592 N N . LEU B 1 219 ? -8.68 -35.5 -16.031 1 92.19 219 LEU B N 1
ATOM 4593 C CA . LEU B 1 219 ? -8.023 -35.625 -14.727 1 92.19 219 LEU B CA 1
ATOM 4594 C C . LEU B 1 219 ? -9 -35.344 -13.594 1 92.19 219 LEU B C 1
ATOM 4596 O O . LEU B 1 219 ? -9.875 -34.469 -13.719 1 92.19 219 LEU B O 1
ATOM 4600 N N . PRO B 1 220 ? -8.773 -36.125 -12.508 1 91.38 220 PRO B N 1
ATOM 4601 C CA . PRO B 1 220 ? -9.539 -35.719 -11.336 1 91.38 220 PRO B CA 1
ATOM 4602 C C . PRO B 1 220 ? -9.328 -34.25 -10.992 1 91.38 220 PRO B C 1
ATOM 4604 O O . PRO B 1 220 ? -8.203 -33.75 -11.023 1 91.38 220 PRO B O 1
ATOM 4607 N N . GLN B 1 221 ? -10.398 -33.562 -10.648 1 89.44 221 GLN B N 1
ATOM 4608 C CA . GLN B 1 221 ? -10.383 -32.125 -10.453 1 89.44 221 GLN B CA 1
ATOM 4609 C C . GLN B 1 221 ? -9.43 -31.734 -9.328 1 89.44 221 GLN B C 1
ATOM 4611 O O . GLN B 1 221 ? -8.805 -30.688 -9.375 1 89.44 221 GLN B O 1
ATOM 4616 N N . TRP B 1 222 ? -9.289 -32.562 -8.375 1 89.56 222 TRP B N 1
ATOM 4617 C CA . TRP B 1 222 ? -8.484 -32.219 -7.207 1 89.56 222 TRP B CA 1
ATOM 4618 C C . TRP B 1 222 ? -7.008 -32.125 -7.574 1 89.56 222 TRP B C 1
ATOM 4620 O O . TRP B 1 222 ? -6.238 -31.438 -6.914 1 89.56 222 TRP B O 1
ATOM 4630 N N . ILE B 1 223 ? -6.594 -32.844 -8.602 1 92.62 223 ILE B N 1
ATOM 4631 C CA . ILE B 1 223 ? -5.188 -32.844 -8.977 1 92.62 223 ILE B CA 1
ATOM 4632 C C . ILE B 1 223 ? -4.777 -31.453 -9.445 1 92.62 223 ILE B C 1
ATOM 4634 O O . ILE B 1 223 ? -3.814 -30.875 -8.938 1 92.62 223 ILE B O 1
ATOM 4638 N N . ALA B 1 224 ? -5.547 -30.938 -10.391 1 90.31 224 ALA B N 1
ATOM 4639 C CA . ALA B 1 224 ? -5.258 -29.594 -10.891 1 90.31 224 ALA B CA 1
ATOM 4640 C C . ALA B 1 224 ? -5.41 -28.562 -9.781 1 90.31 224 ALA B C 1
ATOM 4642 O O . ALA B 1 224 ? -4.582 -27.656 -9.656 1 90.31 224 ALA B O 1
ATOM 4643 N N . SER B 1 225 ? -6.449 -28.688 -9.039 1 89.88 225 SER B N 1
ATOM 4644 C CA . SER B 1 225 ? -6.719 -27.75 -7.961 1 89.88 225 SER B CA 1
ATOM 4645 C C . SER B 1 225 ? -5.613 -27.781 -6.914 1 89.88 225 SER B C 1
ATOM 4647 O O . SER B 1 225 ? -5.168 -26.734 -6.438 1 89.88 225 SER B O 1
ATOM 4649 N N . ASP B 1 226 ? -5.152 -28.953 -6.594 1 91.38 226 ASP B N 1
ATOM 4650 C CA . ASP B 1 226 ? -4.113 -29.094 -5.574 1 91.38 226 ASP B CA 1
ATOM 4651 C C . ASP B 1 226 ? -2.77 -28.578 -6.09 1 91.38 226 ASP B C 1
ATOM 4653 O O . ASP B 1 226 ? -1.971 -28.031 -5.328 1 91.38 226 ASP B O 1
ATOM 4657 N N . ILE B 1 227 ? -2.471 -28.844 -7.316 1 92.69 227 ILE B N 1
ATOM 4658 C CA . ILE B 1 227 ? -1.252 -28.297 -7.91 1 92.69 227 ILE B CA 1
ATOM 4659 C C . ILE B 1 227 ? -1.229 -26.781 -7.75 1 92.69 227 ILE B C 1
ATOM 4661 O O . ILE B 1 227 ? -0.228 -26.219 -7.309 1 92.69 227 ILE B O 1
ATOM 4665 N N . GLU B 1 228 ? -2.367 -26.172 -8.07 1 91.75 228 GLU B N 1
ATOM 4666 C CA . GLU B 1 228 ? -2.477 -24.719 -7.949 1 91.75 228 GLU B CA 1
ATOM 4667 C C . GLU B 1 228 ? -2.381 -24.281 -6.492 1 91.75 228 GLU B C 1
ATOM 4669 O O . GLU B 1 228 ? -1.709 -23.297 -6.18 1 91.75 228 GLU B O 1
ATOM 4674 N N . GLN B 1 229 ? -3.025 -24.969 -5.664 1 91.25 229 GLN B N 1
ATOM 4675 C CA . GLN B 1 229 ? -3.021 -24.609 -4.25 1 91.25 229 GLN B CA 1
ATOM 4676 C C . GLN B 1 229 ? -1.619 -24.719 -3.658 1 91.25 229 GLN B C 1
ATOM 4678 O O . GLN B 1 229 ? -1.2 -23.859 -2.879 1 91.25 229 GLN B O 1
ATOM 4683 N N . HIS B 1 230 ? -0.899 -25.75 -3.994 1 91.88 230 HIS B N 1
ATOM 4684 C CA . HIS B 1 230 ? 0.472 -25.906 -3.523 1 91.88 230 HIS B CA 1
ATOM 4685 C C . HIS B 1 230 ? 1.377 -24.812 -4.086 1 91.88 230 HIS B C 1
ATOM 4687 O O . HIS B 1 230 ? 2.186 -24.234 -3.357 1 91.88 230 HIS B O 1
ATOM 4693 N N . ARG B 1 231 ? 1.239 -24.594 -5.332 1 93.81 231 ARG B N 1
ATOM 4694 C CA . ARG B 1 231 ? 2.002 -23.516 -5.941 1 93.81 231 ARG B CA 1
ATOM 4695 C C . ARG B 1 231 ? 1.777 -22.203 -5.195 1 93.81 231 ARG B C 1
ATOM 4697 O O . ARG B 1 231 ? 2.734 -21.516 -4.836 1 93.81 231 ARG B O 1
ATOM 4704 N N . LEU B 1 232 ? 0.522 -21.891 -4.984 1 93.25 232 LEU B N 1
ATOM 4705 C CA . LEU B 1 232 ? 0.159 -20.641 -4.328 1 93.25 232 LEU B CA 1
ATOM 4706 C C . LEU B 1 232 ? 0.724 -20.578 -2.914 1 93.25 232 LEU B C 1
ATOM 4708 O O . LEU B 1 232 ? 1.212 -19.531 -2.477 1 93.25 232 LEU B O 1
ATOM 4712 N N . SER B 1 233 ? 0.638 -21.641 -2.252 1 92.44 233 SER B N 1
ATOM 4713 C CA . SER B 1 233 ? 1.146 -21.703 -0.886 1 92.44 233 SER B CA 1
ATOM 4714 C C . SER B 1 233 ? 2.648 -21.453 -0.843 1 92.44 233 SER B C 1
ATOM 4716 O O . SER B 1 233 ? 3.139 -20.75 0.048 1 92.44 233 SER B O 1
ATOM 4718 N N . TYR B 1 234 ? 3.336 -22.016 -1.768 1 93.38 234 TYR B N 1
ATOM 4719 C CA . TYR B 1 234 ? 4.781 -21.828 -1.838 1 93.38 234 TYR B CA 1
ATOM 4720 C C . TYR B 1 234 ? 5.121 -20.375 -2.164 1 93.38 234 TYR B C 1
ATOM 4722 O O . TYR B 1 234 ? 6.004 -19.781 -1.537 1 93.38 234 TYR B O 1
ATOM 4730 N N . ILE B 1 235 ? 4.469 -19.828 -3.045 1 95.12 235 ILE B N 1
ATOM 4731 C CA . ILE B 1 235 ? 4.691 -18.438 -3.434 1 95.12 235 ILE B CA 1
ATOM 4732 C C . ILE B 1 235 ? 4.379 -17.516 -2.258 1 95.12 235 ILE B C 1
ATOM 4734 O O . ILE B 1 235 ? 5.109 -16.547 -2.002 1 95.12 235 ILE B O 1
ATOM 4738 N N . GLN B 1 236 ? 3.316 -17.859 -1.62 1 95.25 236 GLN B N 1
ATOM 4739 C CA . GLN B 1 236 ? 2.961 -17.078 -0.432 1 95.25 236 GLN B CA 1
ATOM 4740 C C . GLN B 1 236 ? 4.074 -17.125 0.608 1 95.25 236 GLN B C 1
ATOM 4742 O O . GLN B 1 236 ? 4.391 -16.125 1.237 1 95.25 236 GLN B O 1
ATOM 4747 N N . ALA B 1 237 ? 4.602 -18.281 0.788 1 94.31 237 ALA B N 1
ATOM 4748 C CA . ALA B 1 237 ? 5.695 -18.422 1.742 1 94.31 237 ALA B CA 1
ATOM 4749 C C . ALA B 1 237 ? 6.887 -17.562 1.356 1 94.31 237 ALA B C 1
ATOM 4751 O O . ALA B 1 237 ? 7.52 -16.953 2.221 1 94.31 237 ALA B O 1
ATOM 4752 N N . ILE B 1 238 ? 7.184 -17.516 0.138 1 95.75 238 ILE B N 1
ATOM 4753 C CA . ILE B 1 238 ? 8.297 -16.703 -0.347 1 95.75 238 ILE B CA 1
ATOM 4754 C C . ILE B 1 238 ? 8.008 -15.227 -0.113 1 95.75 238 ILE B C 1
ATOM 4756 O O . ILE B 1 238 ? 8.859 -14.492 0.382 1 95.75 238 ILE B O 1
ATOM 4760 N N . VAL B 1 239 ? 6.816 -14.797 -0.44 1 96.25 239 VAL B N 1
ATOM 4761 C CA . VAL B 1 239 ? 6.41 -13.406 -0.272 1 96.25 239 VAL B CA 1
ATOM 4762 C C . VAL B 1 239 ? 6.465 -13.031 1.206 1 96.25 239 VAL B C 1
ATOM 4764 O O . VAL B 1 239 ? 6.938 -11.945 1.558 1 96.25 239 VAL B O 1
ATOM 4767 N N . ASP B 1 240 ? 6.012 -13.93 2.016 1 94.5 240 ASP B N 1
ATOM 4768 C CA . ASP B 1 240 ? 6.055 -13.695 3.455 1 94.5 240 ASP B CA 1
ATOM 4769 C C . ASP B 1 240 ? 7.496 -13.547 3.945 1 94.5 240 ASP B C 1
ATOM 4771 O O . ASP B 1 240 ? 7.785 -12.695 4.785 1 94.5 240 ASP B O 1
ATOM 4775 N N . TYR B 1 241 ? 8.328 -14.352 3.49 1 94.56 241 TYR B N 1
ATOM 4776 C CA . TYR B 1 241 ? 9.734 -14.258 3.854 1 94.56 241 TYR B CA 1
ATOM 4777 C C . TYR B 1 241 ? 10.305 -12.906 3.453 1 94.56 241 TYR B C 1
ATOM 4779 O O . TYR B 1 241 ? 11.008 -12.258 4.238 1 94.56 241 TYR B O 1
ATOM 4787 N N . LEU B 1 242 ? 10.031 -12.516 2.227 1 95.88 242 LEU B N 1
ATOM 4788 C CA . LEU B 1 242 ? 10.531 -11.242 1.73 1 95.88 242 LEU B CA 1
ATOM 4789 C C . LEU B 1 242 ? 9.984 -10.086 2.564 1 95.88 242 LEU B C 1
ATOM 4791 O O . LEU B 1 242 ? 10.703 -9.133 2.869 1 95.88 242 LEU B O 1
ATOM 4795 N N . ARG B 1 243 ? 8.695 -10.188 2.828 1 96 243 ARG B N 1
ATOM 4796 C CA . ARG B 1 243 ? 8.07 -9.18 3.68 1 96 243 ARG B CA 1
ATOM 4797 C C . ARG B 1 243 ? 8.789 -9.078 5.023 1 96 243 ARG B C 1
ATOM 4799 O O . ARG B 1 243 ? 9.078 -7.977 5.492 1 96 243 ARG B O 1
ATOM 4806 N N . ASN B 1 244 ? 9.023 -10.18 5.629 1 94.44 244 ASN B N 1
ATOM 4807 C CA . ASN B 1 244 ? 9.727 -10.211 6.906 1 94.44 244 ASN B CA 1
ATOM 4808 C C . ASN B 1 244 ? 11.141 -9.648 6.785 1 94.44 244 ASN B C 1
ATOM 4810 O O . ASN B 1 244 ? 11.602 -8.922 7.672 1 94.44 244 ASN B O 1
ATOM 4814 N N . LEU B 1 245 ? 11.812 -10.047 5.766 1 93.75 245 LEU B N 1
ATOM 4815 C CA . LEU B 1 245 ? 13.164 -9.555 5.52 1 93.75 245 LEU B CA 1
ATOM 4816 C C . LEU B 1 245 ? 13.172 -8.039 5.387 1 93.75 245 LEU B C 1
ATOM 4818 O O . LEU B 1 245 ? 13.984 -7.363 6.012 1 93.75 245 LEU B O 1
ATOM 4822 N N . LEU B 1 246 ? 12.266 -7.492 4.598 1 95.81 246 LEU B N 1
ATOM 4823 C CA . LEU B 1 246 ? 12.141 -6.047 4.426 1 95.81 246 LEU B CA 1
ATOM 4824 C C . LEU B 1 246 ? 11.875 -5.359 5.762 1 95.81 246 LEU B C 1
ATOM 4826 O O . LEU B 1 246 ? 12.539 -4.375 6.098 1 95.81 246 LEU B O 1
ATOM 4830 N N . ASN B 1 247 ? 10.984 -5.914 6.492 1 94.44 247 ASN B N 1
ATOM 4831 C CA . ASN B 1 247 ? 10.625 -5.328 7.777 1 94.44 247 ASN B CA 1
ATOM 4832 C C . ASN B 1 247 ? 11.805 -5.32 8.742 1 94.44 247 ASN B C 1
ATOM 4834 O O . ASN B 1 247 ? 11.977 -4.375 9.516 1 94.44 247 ASN B O 1
ATOM 4838 N N . ARG B 1 248 ? 12.531 -6.379 8.734 1 93.38 248 ARG B N 1
ATOM 4839 C CA . ARG B 1 248 ? 13.711 -6.457 9.586 1 93.38 248 ARG B CA 1
ATOM 4840 C C . ARG B 1 248 ? 14.695 -5.336 9.273 1 93.38 248 ARG B C 1
ATOM 4842 O O . ARG B 1 248 ? 15.188 -4.664 10.18 1 93.38 248 ARG B O 1
ATOM 4849 N N . TYR B 1 249 ? 14.898 -5.102 8.031 1 94.44 249 TYR B N 1
ATOM 4850 C CA . TYR B 1 249 ? 15.891 -4.098 7.641 1 94.44 249 TYR B CA 1
ATOM 4851 C C . TYR B 1 249 ? 15.32 -2.691 7.77 1 94.44 249 TYR B C 1
ATOM 4853 O O . TYR B 1 249 ? 16.062 -1.726 7.941 1 94.44 249 TYR B O 1
ATOM 4861 N N . ILE B 1 250 ? 13.992 -2.561 7.621 1 95.56 250 ILE B N 1
ATOM 4862 C CA . ILE B 1 250 ? 13.344 -1.263 7.777 1 95.56 250 ILE B CA 1
ATOM 4863 C C . ILE B 1 250 ? 13.328 -0.869 9.258 1 95.56 250 ILE B C 1
ATOM 4865 O O . ILE B 1 250 ? 13.406 0.316 9.586 1 95.56 250 ILE B O 1
ATOM 4869 N N . SER B 1 251 ? 13.266 -1.795 10.086 1 92.38 251 SER B N 1
ATOM 4870 C CA . SER B 1 251 ? 13.164 -1.558 11.516 1 92.38 251 SER B CA 1
ATOM 4871 C C . SER B 1 251 ? 14.383 -0.81 12.039 1 92.38 251 SER B C 1
ATOM 4873 O O . SER B 1 251 ? 15.383 -0.674 11.336 1 92.38 251 SER B O 1
ATOM 4875 N N . GLU B 1 252 ? 14.336 -0.327 13.258 1 89 252 GLU B N 1
ATOM 4876 C CA . GLU B 1 252 ? 15.406 0.45 13.875 1 89 252 GLU B CA 1
ATOM 4877 C C . GLU B 1 252 ? 16.531 -0.456 14.375 1 89 252 GLU B C 1
ATOM 4879 O O . GLU B 1 252 ? 17.641 0.008 14.633 1 89 252 GLU B O 1
ATOM 4884 N N . GLN B 1 253 ? 16.234 -1.665 14.484 1 90.75 253 GLN B N 1
ATOM 4885 C CA . GLN B 1 253 ? 17.25 -2.604 14.945 1 90.75 253 GLN B CA 1
ATOM 4886 C C . GLN B 1 253 ? 18.312 -2.828 13.883 1 90.75 253 GLN B C 1
ATOM 4888 O O . GLN B 1 253 ? 18 -3.131 12.734 1 90.75 253 GLN B O 1
ATOM 4893 N N . GLN B 1 254 ? 19.484 -2.633 14.328 1 91.75 254 GLN B N 1
ATOM 4894 C CA . GLN B 1 254 ? 20.594 -2.836 13.406 1 91.75 254 GLN B CA 1
ATOM 4895 C C . GLN B 1 254 ? 20.812 -4.32 13.117 1 91.75 254 GLN B C 1
ATOM 4897 O O . GLN B 1 254 ? 20.906 -5.129 14.039 1 91.75 254 GLN B O 1
ATOM 4902 N N . GLN B 1 255 ? 20.891 -4.68 11.852 1 90.25 255 GLN B N 1
ATOM 4903 C CA . GLN B 1 255 ? 21.047 -6.066 11.43 1 90.25 255 GLN B CA 1
ATOM 4904 C C . GLN B 1 255 ? 22.531 -6.418 11.242 1 90.25 255 GLN B C 1
ATOM 4906 O O . GLN B 1 255 ? 22.969 -7.5 11.633 1 90.25 255 GLN B O 1
ATOM 4911 N N . CYS B 1 256 ? 23.219 -5.465 10.633 1 89.69 256 CYS B N 1
ATOM 4912 C CA . CYS B 1 256 ? 24.656 -5.66 10.484 1 89.69 256 CYS B CA 1
ATOM 4913 C C . CYS B 1 256 ? 25.375 -5.305 11.773 1 89.69 256 CYS B C 1
ATOM 4915 O O . CYS B 1 256 ? 25.203 -4.211 12.312 1 89.69 256 CYS B O 1
ATOM 4917 N N . ARG B 1 257 ? 26.234 -6.09 12.266 1 84.69 257 ARG B N 1
ATOM 4918 C CA . ARG B 1 257 ? 26.922 -5.875 13.531 1 84.69 257 ARG B CA 1
ATOM 4919 C C . ARG B 1 257 ? 28.047 -4.852 13.375 1 84.69 257 ARG B C 1
ATOM 4921 O O . ARG B 1 257 ? 28.469 -4.246 14.359 1 84.69 257 ARG B O 1
ATOM 4928 N N . ASN B 1 258 ? 28.406 -4.629 12.188 1 84.81 258 ASN B N 1
ATOM 4929 C CA . ASN B 1 258 ? 29.594 -3.812 11.945 1 84.81 258 ASN B CA 1
ATOM 4930 C C . ASN B 1 258 ? 29.219 -2.354 11.695 1 84.81 258 ASN B C 1
ATOM 4932 O O . ASN B 1 258 ? 29.844 -1.446 12.242 1 84.81 258 ASN B O 1
ATOM 4936 N N . ASP B 1 259 ? 28.234 -2.176 10.812 1 88 259 ASP B N 1
ATOM 4937 C CA . ASP B 1 259 ? 27.984 -0.821 10.336 1 88 259 ASP B CA 1
ATOM 4938 C C . ASP B 1 259 ? 26.5 -0.631 10 1 88 259 ASP B C 1
ATOM 4940 O O . ASP B 1 259 ? 25.922 -1.393 9.219 1 88 259 ASP B O 1
ATOM 4944 N N . LYS B 1 260 ? 25.953 0.422 10.57 1 88.44 260 LYS B N 1
ATOM 4945 C CA . LYS B 1 260 ? 24.547 0.719 10.297 1 88.44 260 LYS B CA 1
ATOM 4946 C C . LYS B 1 260 ? 24.344 1.081 8.828 1 88.44 260 LYS B C 1
ATOM 4948 O O . LYS B 1 260 ? 23.25 0.897 8.281 1 88.44 260 LYS B O 1
ATOM 4953 N N . ARG B 1 261 ? 25.406 1.538 8.188 1 92.5 261 ARG B N 1
ATOM 4954 C CA . ARG B 1 261 ? 25.312 1.893 6.773 1 92.5 261 ARG B CA 1
ATOM 4955 C C . ARG B 1 261 ? 25.156 0.65 5.902 1 92.5 261 ARG B C 1
ATOM 4957 O O . ARG B 1 261 ? 24.625 0.729 4.797 1 92.5 261 ARG B O 1
ATOM 4964 N N . CYS B 1 262 ? 25.578 -0.386 6.391 1 92.38 262 CYS B N 1
ATOM 4965 C CA . CYS B 1 262 ? 25.438 -1.654 5.684 1 92.38 262 CYS B CA 1
ATOM 4966 C C . CYS B 1 262 ? 23.984 -2.057 5.566 1 92.38 262 CYS B C 1
ATOM 4968 O O . CYS B 1 262 ? 23.531 -2.508 4.508 1 92.38 262 CYS B O 1
ATOM 4970 N N . ASP B 1 263 ? 23.188 -1.754 6.668 1 93.38 263 ASP B N 1
ATOM 4971 C CA . ASP B 1 263 ? 21.766 -2.061 6.676 1 93.38 263 ASP B CA 1
ATOM 4972 C C . ASP B 1 263 ? 21.016 -1.227 5.633 1 93.38 263 ASP B C 1
ATOM 4974 O O . ASP B 1 263 ? 20.141 -1.739 4.934 1 93.38 263 ASP B O 1
ATOM 4978 N N . ALA B 1 264 ? 21.453 -0.004 5.605 1 95.12 264 ALA B N 1
ATOM 4979 C CA . ALA B 1 264 ? 20.797 0.895 4.652 1 95.12 264 ALA B CA 1
ATOM 4980 C C . ALA B 1 264 ? 21.062 0.457 3.215 1 95.12 264 ALA B C 1
ATOM 4982 O O . ALA B 1 264 ? 20.156 0.397 2.395 1 95.12 264 ALA B O 1
ATOM 4983 N N . MET B 1 265 ? 22.25 0.137 2.951 1 94.25 265 MET B N 1
ATOM 4984 C CA . MET B 1 265 ? 22.641 -0.284 1.604 1 94.25 265 MET B CA 1
ATOM 4985 C C . MET B 1 265 ? 21.922 -1.581 1.222 1 94.25 265 MET B C 1
ATOM 4987 O O . MET B 1 265 ? 21.422 -1.709 0.109 1 94.25 265 MET B O 1
ATOM 4991 N N . THR B 1 266 ? 21.891 -2.506 2.152 1 94.94 266 THR B N 1
ATOM 4992 C CA . THR B 1 266 ? 21.25 -3.789 1.916 1 94.94 266 THR B CA 1
ATOM 4993 C C . THR B 1 266 ? 19.75 -3.594 1.629 1 94.94 266 THR B C 1
ATOM 4995 O O . THR B 1 266 ? 19.234 -4.148 0.665 1 94.94 266 THR B O 1
ATOM 4998 N N . LEU B 1 267 ? 19.125 -2.75 2.484 1 96.19 267 LEU B N 1
ATOM 4999 C CA . LEU B 1 267 ? 17.703 -2.477 2.305 1 96.19 267 LEU B CA 1
ATOM 5000 C C . LEU B 1 267 ? 17.438 -1.836 0.946 1 96.19 267 LEU B C 1
ATOM 5002 O O . LEU B 1 267 ? 16.547 -2.273 0.211 1 96.19 267 LEU B O 1
ATOM 5006 N N . GLY B 1 268 ? 18.203 -0.848 0.616 1 96.81 268 GLY B N 1
ATOM 5007 C CA . GLY B 1 268 ? 18.031 -0.174 -0.661 1 96.81 268 GLY B CA 1
ATOM 5008 C C . GLY B 1 268 ? 18.234 -1.091 -1.852 1 96.81 268 GLY B C 1
ATOM 5009 O O . GLY B 1 268 ? 17.453 -1.067 -2.805 1 96.81 268 GLY B O 1
ATOM 5010 N N . SER B 1 269 ? 19.266 -1.883 -1.804 1 95.81 269 SER B N 1
ATOM 5011 C CA . SER B 1 269 ? 19.531 -2.803 -2.906 1 95.81 269 SER B CA 1
ATOM 5012 C C . SER B 1 269 ? 18.422 -3.848 -3.033 1 95.81 269 SER B C 1
ATOM 5014 O O . SER B 1 269 ? 18.062 -4.25 -4.141 1 95.81 269 SER B O 1
ATOM 5016 N N . LEU B 1 270 ? 17.953 -4.312 -1.887 1 95.94 270 LEU B N 1
ATOM 5017 C CA . LEU B 1 270 ? 16.859 -5.273 -1.887 1 95.94 270 LEU B CA 1
ATOM 5018 C C . LEU B 1 270 ? 15.625 -4.691 -2.566 1 95.94 270 LEU B C 1
ATOM 5020 O O . LEU B 1 270 ? 15.039 -5.32 -3.455 1 95.94 270 LEU B O 1
ATOM 5024 N N . ILE B 1 271 ? 15.273 -3.465 -2.184 1 97.25 271 ILE B N 1
ATOM 5025 C CA . ILE B 1 271 ? 14.086 -2.811 -2.713 1 97.25 271 ILE B CA 1
ATOM 5026 C C . ILE B 1 271 ? 14.258 -2.543 -4.207 1 97.25 271 ILE B C 1
ATOM 5028 O O . ILE B 1 271 ? 13.367 -2.828 -5.004 1 97.25 271 ILE B O 1
ATOM 5032 N N . LYS B 1 272 ? 15.367 -2.055 -4.609 1 96.25 272 LYS B N 1
ATOM 5033 C CA . LYS B 1 272 ? 15.641 -1.803 -6.023 1 96.25 272 LYS B CA 1
ATOM 5034 C C . LYS B 1 272 ? 15.602 -3.096 -6.832 1 96.25 272 LYS B C 1
ATOM 5036 O O . LYS B 1 272 ? 15.031 -3.133 -7.926 1 96.25 272 LYS B O 1
ATOM 5041 N N . GLY B 1 273 ? 16.188 -4.141 -6.316 1 95.88 273 GLY B N 1
ATOM 5042 C CA . GLY B 1 273 ? 16.188 -5.438 -6.977 1 95.88 273 GLY B CA 1
ATOM 5043 C C . GLY B 1 273 ? 14.789 -6.012 -7.156 1 95.88 273 GLY B C 1
ATOM 5044 O O . GLY B 1 273 ? 14.469 -6.547 -8.219 1 95.88 273 GLY B O 1
ATOM 5045 N N . LEU B 1 274 ? 14.016 -5.902 -6.105 1 96.81 274 LEU B N 1
ATOM 5046 C CA . LEU B 1 274 ? 12.641 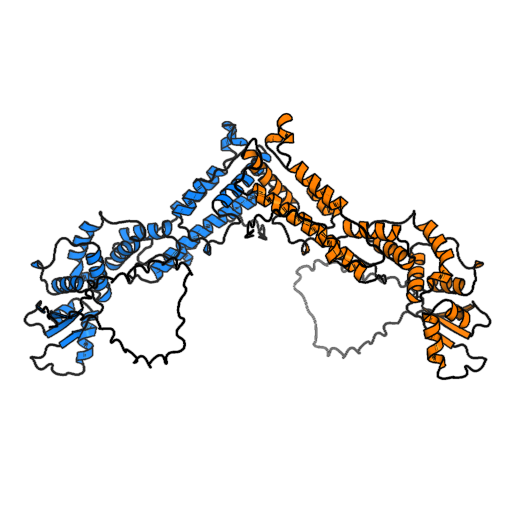-6.391 -6.172 1 96.81 274 LEU B CA 1
ATOM 5047 C C . LEU B 1 274 ? 11.82 -5.566 -7.156 1 96.81 274 LEU B C 1
ATOM 5049 O O . LEU B 1 274 ? 11.023 -6.117 -7.918 1 96.81 274 LEU B O 1
ATOM 5053 N N . ASN B 1 275 ? 12.047 -4.273 -7.094 1 96.25 275 ASN B N 1
ATOM 5054 C CA . ASN B 1 275 ? 11.32 -3.395 -8.008 1 96.25 275 ASN B CA 1
ATOM 5055 C C . ASN B 1 275 ? 11.625 -3.717 -9.461 1 96.25 275 ASN B C 1
ATOM 5057 O O . ASN B 1 275 ? 10.727 -3.766 -10.297 1 96.25 275 ASN B O 1
ATOM 5061 N N . ALA B 1 276 ? 12.836 -3.939 -9.789 1 94.94 276 ALA B N 1
ATOM 5062 C CA . ALA B 1 276 ? 13.266 -4.258 -11.148 1 94.94 276 ALA B CA 1
ATOM 5063 C C . ALA B 1 276 ? 12.586 -5.527 -11.648 1 94.94 276 ALA B C 1
ATOM 5065 O O . ALA B 1 276 ? 12.492 -5.754 -12.859 1 94.94 276 ALA B O 1
ATOM 5066 N N . ARG B 1 277 ? 12.094 -6.375 -10.797 1 94.94 277 ARG B N 1
ATOM 5067 C CA . ARG B 1 277 ? 11.477 -7.652 -11.125 1 94.94 277 ARG B CA 1
ATOM 5068 C C . ARG B 1 277 ? 9.969 -7.609 -10.883 1 94.94 277 ARG B C 1
ATOM 5070 O O . ARG B 1 277 ? 9.312 -8.648 -10.836 1 94.94 277 ARG B O 1
ATOM 5077 N N . ASN B 1 278 ? 9.477 -6.375 -10.617 1 94.06 278 ASN B N 1
ATOM 5078 C CA . ASN B 1 278 ? 8.055 -6.121 -10.391 1 94.06 278 ASN B CA 1
ATOM 5079 C C . ASN B 1 278 ? 7.551 -6.844 -9.141 1 94.06 278 ASN B C 1
ATOM 5081 O O . ASN B 1 278 ? 6.43 -7.352 -9.133 1 94.06 278 ASN B O 1
ATOM 5085 N N . LEU B 1 279 ? 8.438 -6.922 -8.219 1 95.88 279 LEU B N 1
ATOM 5086 C CA . LEU B 1 279 ? 8.094 -7.594 -6.969 1 95.88 279 LEU B CA 1
ATOM 5087 C C . LEU B 1 279 ? 8.055 -6.598 -5.812 1 95.88 279 LEU B C 1
ATOM 5089 O O . LEU B 1 279 ? 8.102 -6.996 -4.648 1 95.88 279 LEU B O 1
ATOM 5093 N N . PHE B 1 280 ? 8.086 -5.277 -6.105 1 94.81 280 PHE B N 1
ATOM 5094 C CA . PHE B 1 280 ? 7.957 -4.234 -5.094 1 94.81 280 PHE B CA 1
ATOM 5095 C C . PHE B 1 280 ? 6.973 -3.162 -5.543 1 94.81 280 PHE B C 1
ATOM 5097 O O . PHE B 1 280 ? 7.059 -2.662 -6.664 1 94.81 280 PHE B O 1
ATOM 5104 N N . PRO B 1 281 ? 6.074 -2.709 -4.793 1 93.25 281 PRO B N 1
ATOM 5105 C CA . PRO B 1 281 ? 5.742 -3.303 -3.494 1 93.25 281 PRO B CA 1
ATOM 5106 C C . PRO B 1 281 ? 5.344 -4.773 -3.604 1 93.25 281 PRO B C 1
ATOM 5108 O O . PRO B 1 281 ? 4.957 -5.234 -4.68 1 93.25 281 PRO B O 1
ATOM 5111 N N . LEU B 1 282 ? 5.52 -5.531 -2.533 1 95.62 282 LEU B N 1
ATOM 5112 C CA . LEU B 1 282 ? 5.27 -6.969 -2.584 1 95.62 282 LEU B CA 1
ATOM 5113 C C . LEU B 1 282 ? 3.812 -7.254 -2.922 1 95.62 282 LEU B C 1
ATOM 5115 O O . LEU B 1 282 ? 2.906 -6.805 -2.219 1 95.62 282 LEU B O 1
ATOM 5119 N N . PRO B 1 283 ? 3.639 -7.961 -4.027 1 94.44 283 PRO B N 1
ATOM 5120 C CA . PRO B 1 283 ? 2.266 -8.336 -4.375 1 94.44 283 PRO B CA 1
ATOM 5121 C C . PRO B 1 283 ? 1.73 -9.484 -3.527 1 94.44 283 PRO B C 1
ATOM 5123 O O . PRO B 1 283 ? 2.496 -10.133 -2.811 1 94.44 283 PRO B O 1
ATOM 5126 N N . GLU B 1 284 ? 0.346 -9.57 -3.676 1 94.25 284 GLU B N 1
ATOM 5127 C CA . GLU B 1 284 ? -0.247 -10.781 -3.127 1 94.25 284 GLU B CA 1
ATOM 5128 C C . GLU B 1 284 ? 0.131 -12.008 -3.957 1 94.25 284 GLU B C 1
ATOM 5130 O O . GLU B 1 284 ? 0.292 -11.906 -5.176 1 94.25 284 GLU B O 1
ATOM 5135 N N . ALA B 1 285 ? 0.252 -13.102 -3.273 1 93.44 285 ALA B N 1
ATOM 5136 C CA . ALA B 1 285 ? 0.654 -14.328 -3.947 1 93.44 285 ALA B CA 1
ATOM 5137 C C . ALA B 1 285 ? -0.28 -14.648 -5.113 1 93.44 285 ALA B C 1
ATOM 5139 O O . ALA B 1 285 ? 0.17 -15.07 -6.18 1 93.44 285 ALA B O 1
ATOM 5140 N N . GLU B 1 286 ? -1.561 -14.414 -4.918 1 93 286 GLU B N 1
ATOM 5141 C CA . GLU B 1 286 ? -2.578 -14.742 -5.91 1 93 286 GLU B CA 1
ATOM 5142 C C . GLU B 1 286 ? -2.42 -13.891 -7.164 1 93 286 GLU B C 1
ATOM 5144 O O . GLU B 1 286 ? -2.889 -14.266 -8.242 1 93 286 GLU B O 1
ATOM 5149 N N . ALA B 1 287 ? -1.805 -12.805 -6.996 1 93.38 287 ALA B N 1
ATOM 5150 C CA . ALA B 1 287 ? -1.653 -11.875 -8.109 1 93.38 287 ALA B CA 1
ATOM 5151 C C . ALA B 1 287 ? -0.451 -12.242 -8.977 1 93.38 287 ALA B C 1
ATOM 5153 O O . ALA B 1 287 ? -0.288 -11.711 -10.078 1 93.38 287 ALA B O 1
ATOM 5154 N N . LEU B 1 288 ? 0.387 -13.125 -8.523 1 94 288 LEU B N 1
ATOM 5155 C CA . LEU B 1 288 ? 1.614 -13.484 -9.227 1 94 288 LEU B CA 1
ATOM 5156 C C . LEU B 1 288 ? 1.376 -14.656 -10.172 1 94 288 LEU B C 1
ATOM 5158 O O . LEU B 1 288 ? 1.119 -15.781 -9.727 1 94 288 LEU B O 1
ATOM 5162 N N . ASP B 1 289 ? 1.353 -14.359 -11.469 1 93.44 289 ASP B N 1
ATOM 5163 C CA . ASP B 1 289 ? 1.285 -15.391 -12.5 1 93.44 289 ASP B CA 1
ATOM 5164 C C . ASP B 1 289 ? 2.682 -15.852 -12.914 1 93.44 289 ASP B C 1
ATOM 5166 O O . ASP B 1 289 ? 3.129 -15.562 -14.023 1 93.44 289 ASP B O 1
ATOM 5170 N N . ILE B 1 290 ? 3.354 -16.484 -12.047 1 94.88 290 ILE B N 1
ATOM 5171 C CA . ILE B 1 290 ? 4.73 -16.938 -12.227 1 94.88 290 ILE B CA 1
ATOM 5172 C C . ILE B 1 290 ? 4.918 -18.312 -11.578 1 94.88 290 ILE B C 1
ATOM 5174 O O . ILE B 1 290 ? 4.207 -18.656 -10.641 1 94.88 290 ILE B O 1
ATOM 5178 N N . SER B 1 291 ? 5.738 -19.141 -12.109 1 94.81 291 SER B N 1
ATOM 5179 C CA . SER B 1 291 ? 6.062 -20.422 -11.5 1 94.81 291 SER B CA 1
ATOM 5180 C C . SER B 1 291 ? 7.023 -20.234 -10.328 1 94.81 291 SER B C 1
ATOM 5182 O O . SER B 1 291 ? 7.699 -19.219 -10.219 1 94.81 291 SER B O 1
ATOM 5184 N N . ILE B 1 292 ? 7.059 -21.203 -9.453 1 94.94 292 ILE B N 1
ATOM 5185 C CA . ILE B 1 292 ? 7.988 -21.172 -8.328 1 94.94 292 ILE B CA 1
ATOM 5186 C C . ILE B 1 292 ? 9.422 -21.141 -8.844 1 94.94 292 ILE B C 1
ATOM 5188 O O . ILE B 1 292 ? 10.25 -20.375 -8.352 1 94.94 292 ILE B O 1
ATOM 5192 N N . LYS B 1 293 ? 9.688 -21.922 -9.844 1 94.88 293 LYS B N 1
ATOM 5193 C CA . LYS B 1 293 ? 11.016 -22.016 -10.438 1 94.88 293 LYS B CA 1
ATOM 5194 C C . LYS B 1 293 ? 11.492 -20.641 -10.922 1 94.88 293 LYS B C 1
ATOM 5196 O O . LYS B 1 293 ? 12.609 -20.234 -10.633 1 94.88 293 LYS B O 1
ATOM 5201 N N . GLU B 1 294 ? 10.641 -20.031 -11.625 1 95.62 294 GLU B N 1
ATOM 5202 C CA . GLU B 1 294 ? 10.992 -18.719 -12.164 1 95.62 294 GLU B CA 1
ATOM 5203 C C . GLU B 1 294 ? 11.18 -17.688 -11.039 1 95.62 294 GLU B C 1
ATOM 5205 O O . GLU B 1 294 ? 12.117 -16.891 -11.078 1 95.62 294 GLU B O 1
ATOM 5210 N N . LEU B 1 295 ? 10.273 -17.625 -10.109 1 96.44 295 LEU B N 1
ATOM 5211 C CA . LEU B 1 295 ? 10.367 -16.703 -8.984 1 96.44 295 LEU B CA 1
ATOM 5212 C C . LEU B 1 295 ? 11.672 -16.906 -8.219 1 96.44 295 LEU B C 1
ATOM 5214 O O . LEU B 1 295 ? 12.375 -15.938 -7.922 1 96.44 295 LEU B O 1
ATOM 5218 N N . VAL B 1 296 ? 11.992 -18.141 -7.938 1 96.5 296 VAL B N 1
ATOM 5219 C CA . VAL B 1 296 ? 13.211 -18.469 -7.207 1 96.5 296 VAL B CA 1
ATOM 5220 C C . VAL B 1 296 ? 14.43 -18.016 -8.016 1 96.5 296 VAL B C 1
ATOM 5222 O O . VAL B 1 296 ? 15.375 -17.453 -7.461 1 96.5 296 VAL B O 1
ATOM 5225 N N . SER B 1 297 ? 14.375 -18.297 -9.258 1 95.81 297 SER B N 1
ATOM 5226 C CA . SER B 1 297 ? 15.477 -17.891 -10.125 1 95.81 297 SER B CA 1
ATOM 5227 C C . SER B 1 297 ? 15.664 -16.375 -10.109 1 95.81 297 SER B C 1
ATOM 5229 O O . SER B 1 297 ? 16.797 -15.891 -10.047 1 95.81 297 SER B O 1
ATOM 5231 N N . GLN B 1 298 ? 14.602 -15.648 -10.18 1 96.12 298 GLN B N 1
ATOM 5232 C CA . GLN B 1 298 ? 14.648 -14.188 -10.133 1 96.12 298 GLN B CA 1
ATOM 5233 C C . GLN B 1 298 ? 15.25 -13.703 -8.82 1 96.12 298 GLN B C 1
ATOM 5235 O O . GLN B 1 298 ? 16.062 -12.781 -8.805 1 96.12 298 GLN B O 1
ATOM 5240 N N . LEU B 1 299 ? 14.844 -14.305 -7.762 1 96.56 299 LEU B N 1
ATOM 5241 C CA . LEU B 1 299 ? 15.305 -13.891 -6.438 1 96.56 299 LEU B CA 1
ATOM 5242 C C . LEU B 1 299 ? 16.766 -14.25 -6.238 1 96.56 299 LEU B C 1
ATOM 5244 O O . LEU B 1 299 ? 17.516 -13.508 -5.59 1 96.56 299 LEU B O 1
ATOM 5248 N N . ARG B 1 300 ? 17.172 -15.344 -6.801 1 94.62 300 ARG B N 1
ATOM 5249 C CA . ARG B 1 300 ? 18.578 -15.734 -6.715 1 94.62 300 ARG B CA 1
ATOM 5250 C C . ARG B 1 300 ? 19.453 -14.773 -7.512 1 94.62 300 ARG B C 1
ATOM 5252 O O . ARG B 1 300 ? 20.625 -14.562 -7.164 1 94.62 300 ARG B O 1
ATOM 5259 N N . ALA B 1 301 ? 18.906 -14.195 -8.492 1 93.94 301 ALA B N 1
ATOM 5260 C CA . ALA B 1 301 ? 19.641 -13.281 -9.359 1 93.94 301 ALA B CA 1
ATOM 5261 C C . ALA B 1 301 ? 19.734 -11.891 -8.727 1 93.94 301 ALA B C 1
ATOM 5263 O O . ALA B 1 301 ? 20.438 -11.016 -9.234 1 93.94 301 ALA B O 1
ATOM 5264 N N . LEU B 1 302 ? 19.031 -11.664 -7.633 1 92.75 302 LEU B N 1
ATOM 5265 C CA . LEU B 1 302 ? 19.078 -10.383 -6.941 1 92.75 302 LEU B CA 1
ATOM 5266 C C . LEU B 1 302 ? 20.484 -10.07 -6.465 1 92.75 302 LEU B C 1
ATOM 5268 O O . LEU B 1 302 ? 21.172 -10.938 -5.922 1 92.75 302 LEU B O 1
ATOM 5272 N N . GLU B 1 303 ? 20.906 -8.898 -6.773 1 88.69 303 GLU B N 1
ATOM 5273 C CA . GLU B 1 303 ? 22.172 -8.422 -6.25 1 88.69 303 GLU B CA 1
ATOM 5274 C C . GLU B 1 303 ? 21.984 -7.652 -4.945 1 88.69 303 GLU B C 1
ATOM 5276 O O . GLU B 1 303 ? 21.531 -6.508 -4.953 1 88.69 303 GLU B O 1
ATOM 5281 N N . LEU B 1 304 ? 22.266 -8.281 -3.857 1 91.31 304 LEU B N 1
ATOM 5282 C CA . LEU B 1 304 ? 22.203 -7.617 -2.559 1 91.31 304 LEU B CA 1
ATOM 5283 C C . LEU B 1 304 ? 23.562 -7.012 -2.199 1 91.31 304 LEU B C 1
ATOM 5285 O O . LEU B 1 304 ? 24.531 -7.734 -2.004 1 91.31 304 LEU B O 1
ATOM 5289 N N . MET B 1 305 ? 23.578 -5.73 -2.133 1 90.81 305 MET B N 1
ATOM 5290 C CA . MET B 1 305 ? 24.812 -5.004 -1.863 1 90.81 305 MET B CA 1
ATOM 5291 C C . MET B 1 305 ? 25 -4.777 -0.367 1 90.81 305 MET B C 1
ATOM 5293 O O . MET B 1 305 ? 24.031 -4.496 0.346 1 90.81 305 MET B O 1
ATOM 5297 N N . THR B 1 306 ? 26.203 -5.031 0.142 1 89.69 306 THR B N 1
ATOM 5298 C CA . THR B 1 306 ? 26.578 -4.77 1.53 1 89.69 306 THR B CA 1
ATOM 5299 C C . THR B 1 306 ? 27.875 -3.975 1.605 1 89.69 306 THR B C 1
ATOM 5301 O O . THR B 1 306 ? 28.672 -3.99 0.667 1 89.69 306 THR B O 1
ATOM 5304 N N . LEU B 1 307 ? 27.984 -3.213 2.607 1 86.81 307 LEU B N 1
ATOM 5305 C CA . LEU B 1 307 ? 29.219 -2.475 2.828 1 86.81 307 LEU B CA 1
ATOM 5306 C C . LEU B 1 307 ? 30.328 -3.406 3.297 1 86.81 307 LEU B C 1
ATOM 5308 O O . LEU B 1 307 ? 31.516 -3.143 3.053 1 86.81 307 LEU B O 1
ATOM 5312 N N . CYS B 1 308 ? 29.969 -4.469 3.9 1 81.81 308 CYS B N 1
ATOM 5313 C CA . CYS B 1 308 ? 30.922 -5.402 4.5 1 81.81 308 CYS B CA 1
ATOM 5314 C C . CYS B 1 308 ? 31.516 -6.316 3.441 1 81.81 308 CYS B C 1
ATOM 5316 O O . CYS B 1 308 ? 32.5 -7.012 3.703 1 81.81 308 CYS B O 1
ATOM 5318 N N . GLN B 1 309 ? 31.016 -6.465 2.217 1 68.88 309 GLN B N 1
ATOM 5319 C CA . GLN B 1 309 ? 31.531 -7.352 1.179 1 68.88 309 GLN B CA 1
ATOM 5320 C C . GLN B 1 309 ? 33 -7.027 0.85 1 68.88 309 GLN B C 1
ATOM 5322 O O . GLN B 1 309 ? 33.75 -7.922 0.499 1 68.88 309 GLN B O 1
ATOM 5327 N N . LYS B 1 310 ? 33.406 -5.777 0.87 1 60.03 310 LYS B N 1
ATOM 5328 C CA . LYS B 1 310 ? 34.781 -5.473 0.478 1 60.03 310 LYS B CA 1
ATOM 5329 C C . LYS B 1 310 ? 35.781 -6.004 1.505 1 60.03 310 LYS B C 1
ATOM 5331 O O . LYS B 1 310 ? 36.969 -6.141 1.211 1 60.03 310 LYS B O 1
ATOM 5336 N N . ASN B 1 311 ? 35.281 -6.332 2.639 1 56.5 311 ASN B N 1
ATOM 5337 C CA . ASN B 1 311 ? 36.219 -6.902 3.592 1 56.5 311 ASN B CA 1
ATOM 5338 C C . ASN B 1 311 ? 35.938 -8.383 3.848 1 56.5 311 ASN B C 1
ATOM 5340 O O . ASN B 1 311 ? 34.906 -8.727 4.41 1 56.5 311 ASN B O 1
ATOM 5344 N N . ALA B 1 312 ? 36.625 -9.266 3.133 1 54.88 312 ALA B N 1
ATOM 5345 C CA . ALA B 1 312 ? 36.562 -10.719 3.154 1 54.88 312 ALA B CA 1
ATOM 5346 C C . ALA B 1 312 ? 36.219 -11.234 4.555 1 54.88 312 ALA B C 1
ATOM 5348 O O . ALA B 1 312 ? 35.406 -12.141 4.711 1 54.88 312 ALA B O 1
ATOM 5349 N N . TYR B 1 313 ? 36.875 -10.703 5.531 1 52.28 313 TYR B N 1
ATOM 5350 C CA . TYR B 1 313 ? 36.719 -11.164 6.91 1 52.28 313 TYR B CA 1
ATOM 5351 C C . TYR B 1 313 ? 35.344 -10.82 7.469 1 52.28 313 TYR B C 1
ATOM 5353 O O . TYR B 1 313 ? 34.812 -11.555 8.305 1 52.28 313 TYR B O 1
ATOM 5361 N N . MET B 1 314 ? 34.719 -9.758 6.902 1 54.78 314 MET B N 1
ATOM 5362 C CA . MET B 1 314 ? 33.469 -9.266 7.477 1 54.78 314 MET B CA 1
ATOM 5363 C C . MET B 1 314 ? 32.25 -9.75 6.672 1 54.78 314 MET B C 1
ATOM 5365 O O . MET B 1 314 ? 31.109 -9.586 7.102 1 54.78 314 MET B O 1
ATOM 5369 N N . ALA B 1 315 ? 32.594 -10.281 5.516 1 55.06 315 ALA B N 1
ATOM 5370 C CA . ALA B 1 315 ? 31.578 -10.664 4.551 1 55.06 315 ALA B CA 1
ATOM 5371 C C . ALA B 1 315 ? 30.672 -11.758 5.113 1 55.06 315 ALA B C 1
ATOM 5373 O O . ALA B 1 315 ? 29.484 -11.812 4.805 1 55.06 315 ALA B O 1
ATOM 5374 N N . ASP B 1 316 ? 31.297 -12.547 6.016 1 56.19 316 ASP B N 1
ATOM 5375 C CA . ASP B 1 316 ? 30.547 -13.68 6.551 1 56.19 316 ASP B CA 1
ATOM 5376 C C . ASP B 1 316 ? 29.438 -13.211 7.484 1 56.19 316 ASP B C 1
ATOM 5378 O O . ASP B 1 316 ? 28.406 -13.875 7.605 1 56.19 316 ASP B O 1
ATOM 5382 N N . GLN B 1 317 ? 29.641 -12 8.055 1 56.56 317 GLN B N 1
ATOM 5383 C CA . GLN B 1 317 ? 28.719 -11.586 9.109 1 56.56 317 GLN B CA 1
ATOM 5384 C C . GLN B 1 317 ? 27.5 -10.898 8.523 1 56.56 317 GLN B C 1
ATOM 5386 O O . GLN B 1 317 ? 26.422 -10.922 9.125 1 56.56 317 GLN B O 1
ATOM 5391 N N . CYS B 1 318 ? 27.672 -10.211 7.34 1 69.19 318 CYS B N 1
ATOM 5392 C CA . CYS B 1 318 ? 26.562 -9.562 6.652 1 69.19 318 CYS B CA 1
ATOM 5393 C C . CYS B 1 318 ? 26.141 -10.359 5.422 1 69.19 318 CYS B C 1
ATOM 5395 O O . CYS B 1 318 ? 26.734 -10.219 4.355 1 69.19 318 CYS B O 1
ATOM 5397 N N . ALA B 1 319 ? 25.312 -11.547 5.855 1 73.44 319 ALA B N 1
ATOM 5398 C CA . ALA B 1 319 ? 25.078 -12.359 4.664 1 73.44 319 ALA B CA 1
ATOM 5399 C C . ALA B 1 319 ? 23.594 -12.406 4.316 1 73.44 319 ALA B C 1
ATOM 5401 O O . ALA B 1 319 ? 22.984 -13.469 4.367 1 73.44 319 ALA B O 1
ATOM 5402 N N . PRO B 1 320 ? 23.094 -11.164 3.988 1 82.69 320 PRO B N 1
ATOM 5403 C CA . PRO B 1 320 ? 21.672 -11.211 3.611 1 82.69 320 PRO B CA 1
ATOM 5404 C C . PRO B 1 320 ? 21.422 -12.109 2.4 1 82.69 320 PRO B C 1
ATOM 5406 O O . PRO B 1 320 ? 20.375 -12.773 2.326 1 82.69 320 PRO B O 1
ATOM 5409 N N . LYS B 1 321 ? 22.391 -12.227 1.525 1 85.81 321 LYS B N 1
ATOM 5410 C CA . LYS B 1 321 ? 22.234 -13.062 0.341 1 85.81 321 LYS B CA 1
ATOM 5411 C C . LYS B 1 321 ? 22.234 -14.547 0.708 1 85.81 321 LYS B C 1
ATOM 5413 O O . LYS B 1 321 ? 21.453 -15.328 0.158 1 85.81 321 LYS B O 1
ATOM 5418 N N . ARG B 1 322 ? 23.109 -14.867 1.589 1 86.81 322 ARG B N 1
ATOM 5419 C CA . ARG B 1 322 ? 23.172 -16.25 2.045 1 86.81 322 ARG B CA 1
ATOM 5420 C C . ARG B 1 322 ? 21.875 -16.656 2.732 1 86.81 322 ARG B C 1
ATOM 5422 O O . ARG B 1 322 ? 21.391 -17.781 2.551 1 86.81 322 ARG B O 1
ATOM 5429 N N . GLY B 1 323 ? 21.328 -15.719 3.559 1 88.06 323 GLY B N 1
ATOM 5430 C CA . GLY B 1 323 ? 20.062 -15.984 4.203 1 88.06 323 GLY B CA 1
ATOM 5431 C C . GLY B 1 323 ? 18.922 -16.203 3.215 1 88.06 323 GLY B C 1
ATOM 5432 O O . GLY B 1 323 ? 18.125 -17.125 3.383 1 88.06 323 GLY B O 1
ATOM 5433 N N . LEU B 1 324 ? 18.906 -15.391 2.215 1 91.75 324 LEU B N 1
ATOM 5434 C CA . LEU B 1 324 ? 17.891 -15.516 1.172 1 91.75 324 LEU B CA 1
ATOM 5435 C C . LEU B 1 324 ? 18.031 -16.844 0.446 1 91.75 324 LEU B C 1
ATOM 5437 O O . LEU B 1 324 ? 17.047 -17.578 0.291 1 91.75 324 LEU B O 1
ATOM 5441 N N . GLU B 1 325 ? 19.266 -17.234 0.049 1 92.06 325 GLU B N 1
ATOM 5442 C CA . GLU B 1 325 ? 19.516 -18.484 -0.667 1 92.06 325 GLU B CA 1
ATOM 5443 C C . GLU B 1 325 ? 19.156 -19.688 0.183 1 92.06 325 GLU B C 1
ATOM 5445 O O . GLU B 1 325 ? 18.562 -20.656 -0.32 1 92.06 325 GLU B O 1
ATOM 5450 N N . SER B 1 326 ? 19.5 -19.625 1.447 1 92.06 326 SER B N 1
ATOM 5451 C CA . SER B 1 326 ? 19.203 -20.719 2.355 1 92.06 326 SER B CA 1
ATOM 5452 C C . SER B 1 326 ? 17.688 -20.922 2.482 1 92.06 326 SER B C 1
ATOM 5454 O O . SER B 1 326 ? 17.219 -22.062 2.441 1 92.06 326 SER B O 1
ATOM 5456 N N . ASN B 1 327 ? 17 -19.844 2.629 1 91.56 327 ASN B N 1
ATOM 5457 C CA . ASN B 1 327 ? 15.547 -19.922 2.756 1 91.56 327 ASN B CA 1
ATOM 5458 C C . ASN B 1 327 ? 14.906 -20.469 1.484 1 91.56 327 ASN B C 1
ATOM 5460 O O . ASN B 1 327 ? 14.039 -21.344 1.546 1 91.56 327 ASN B O 1
ATOM 5464 N N . LEU B 1 328 ? 15.359 -20.016 0.345 1 94.12 328 LEU B N 1
ATOM 5465 C CA . LEU B 1 328 ? 14.82 -20.5 -0.928 1 94.12 328 LEU B CA 1
ATOM 5466 C C . LEU B 1 328 ? 15.109 -21.984 -1.12 1 94.12 328 LEU B C 1
ATOM 5468 O O . LEU B 1 328 ? 14.234 -22.734 -1.55 1 94.12 328 LEU B O 1
ATOM 5472 N N . SER B 1 329 ? 16.328 -22.359 -0.747 1 93.88 329 SER B N 1
ATOM 5473 C CA . SER B 1 329 ? 16.703 -23.766 -0.866 1 93.88 329 SER B CA 1
ATOM 5474 C C . SER B 1 329 ? 15.852 -24.641 0.037 1 93.88 329 SER B C 1
ATOM 5476 O O . SER B 1 329 ? 15.438 -25.734 -0.366 1 93.88 329 SER B O 1
ATOM 5478 N N . GLN B 1 330 ? 15.594 -24.172 1.192 1 92 330 GLN B N 1
ATOM 5479 C CA . GLN B 1 330 ? 14.758 -24.922 2.133 1 92 330 GLN B CA 1
ATOM 5480 C C . GLN B 1 330 ? 13.336 -25.078 1.602 1 92 330 GLN B C 1
ATOM 5482 O O . GLN B 1 330 ? 12.75 -26.156 1.698 1 92 330 GLN B O 1
ATOM 5487 N N . LEU B 1 331 ? 12.797 -24.047 1.028 1 90.31 331 LEU B N 1
ATOM 5488 C CA . LEU B 1 331 ? 11.453 -24.094 0.468 1 90.31 331 LEU B CA 1
ATOM 5489 C C . LEU B 1 331 ? 11.391 -25.047 -0.722 1 90.31 331 LEU B C 1
ATOM 5491 O O . LEU B 1 331 ? 10.453 -25.828 -0.847 1 90.31 331 LEU B O 1
ATOM 5495 N N . GLU B 1 332 ? 12.414 -24.984 -1.511 1 90.81 332 GLU B N 1
ATOM 5496 C CA . GLU B 1 332 ? 12.469 -25.859 -2.676 1 90.81 332 GLU B CA 1
ATOM 5497 C C . GLU B 1 332 ? 12.508 -27.328 -2.262 1 90.81 332 GLU B C 1
ATOM 5499 O O . GLU B 1 332 ? 11.898 -28.188 -2.906 1 90.81 332 GLU B O 1
ATOM 5504 N N . ASN B 1 333 ? 13.211 -27.578 -1.208 1 90.62 333 ASN B N 1
ATOM 5505 C CA . ASN B 1 333 ? 13.367 -28.938 -0.732 1 90.62 333 ASN B CA 1
ATOM 5506 C C . ASN B 1 333 ? 12.078 -29.484 -0.121 1 90.62 333 ASN B C 1
ATOM 5508 O O . ASN B 1 333 ? 11.914 -30.688 0.025 1 90.62 333 ASN B O 1
ATOM 5512 N N . ARG B 1 334 ? 11.188 -28.609 0.083 1 88.12 334 ARG B N 1
ATOM 5513 C CA . ARG B 1 334 ? 9.945 -29.016 0.742 1 88.12 334 ARG B CA 1
ATOM 5514 C C . ARG B 1 334 ? 8.867 -29.359 -0.281 1 88.12 334 ARG B C 1
ATOM 5516 O O . ARG B 1 334 ? 7.848 -29.969 0.062 1 88.12 334 ARG B O 1
ATOM 5523 N N . VAL B 1 335 ? 9.062 -29 -1.479 1 89.69 335 VAL B N 1
ATOM 5524 C CA . VAL B 1 335 ? 8.07 -29.297 -2.512 1 89.69 335 VAL B CA 1
ATOM 5525 C C . VAL B 1 335 ? 8.023 -30.797 -2.76 1 89.69 335 VAL B C 1
ATOM 5527 O O . VAL B 1 335 ? 9.055 -31.438 -2.967 1 89.69 335 VAL B O 1
ATOM 5530 N N . SER B 1 336 ? 6.855 -31.344 -2.641 1 90 336 SER B N 1
ATOM 5531 C CA . SER B 1 336 ? 6.656 -32.781 -2.869 1 90 336 SER B CA 1
ATOM 5532 C C . SER B 1 336 ? 5.477 -33.031 -3.801 1 90 336 SER B C 1
ATOM 5534 O O . SER B 1 336 ? 4.566 -32.188 -3.893 1 90 336 SER B O 1
ATOM 5536 N N . GLY B 1 337 ? 5.578 -34.125 -4.535 1 92.56 337 GLY B N 1
ATOM 5537 C CA . GLY B 1 337 ? 4.48 -34.531 -5.398 1 92.56 337 GLY B CA 1
ATOM 5538 C C . GLY B 1 337 ? 3.355 -35.219 -4.656 1 92.56 337 GLY B C 1
ATOM 5539 O O . GLY B 1 337 ? 3.402 -35.344 -3.432 1 92.56 337 GLY B O 1
ATOM 5540 N N . PHE B 1 338 ? 2.385 -35.562 -5.457 1 91.56 338 PHE B N 1
ATOM 5541 C CA . PHE B 1 338 ? 1.178 -36.125 -4.871 1 91.56 338 PHE B CA 1
ATOM 5542 C C . PHE B 1 338 ? 1.253 -37.656 -4.84 1 91.56 338 PHE B C 1
ATOM 5544 O O . PHE B 1 338 ? 1.945 -38.25 -5.66 1 91.56 338 PHE B O 1
ATOM 5551 N N . GLY B 1 339 ? 0.582 -38.25 -3.865 1 91.06 339 GLY B N 1
ATOM 5552 C CA . GLY B 1 339 ? 0.157 -39.625 -3.945 1 91.06 339 GLY B CA 1
ATOM 5553 C C . GLY B 1 339 ? -1.214 -39.812 -4.574 1 91.06 339 GLY B C 1
ATOM 5554 O O . GLY B 1 339 ? -1.85 -38.812 -4.961 1 91.06 339 GLY B O 1
ATOM 5555 N N . PHE B 1 340 ? -1.622 -41.094 -4.703 1 87.38 340 PHE B N 1
ATOM 5556 C CA . PHE B 1 340 ? -2.896 -41.344 -5.363 1 87.38 340 PHE B CA 1
ATOM 5557 C C . PHE B 1 340 ? -4.062 -40.969 -4.457 1 87.38 340 PHE B C 1
ATOM 5559 O O . PHE B 1 340 ? -5.18 -40.75 -4.93 1 87.38 340 PHE B O 1
ATOM 5566 N N . GLU B 1 341 ? -3.713 -40.906 -3.205 1 79.88 341 GLU B N 1
ATOM 5567 C CA . GLU B 1 341 ? -4.738 -40.5 -2.254 1 79.88 341 GLU B CA 1
ATOM 5568 C C . GLU B 1 341 ? -4.617 -39 -1.925 1 79.88 341 GLU B C 1
ATOM 5570 O O . GLU B 1 341 ? -3.529 -38.531 -1.606 1 79.88 341 GLU B O 1
ATOM 5575 N N . ARG B 1 342 ? -5.785 -38.406 -2.18 1 77.06 342 ARG B N 1
ATOM 5576 C CA . ARG B 1 342 ? -5.785 -36.969 -1.898 1 77.06 342 ARG B CA 1
ATOM 5577 C C . ARG B 1 342 ? -5.609 -36.719 -0.407 1 77.06 342 ARG B C 1
ATOM 5579 O O . ARG B 1 342 ? -6.293 -37.312 0.422 1 77.06 342 ARG B O 1
ATOM 5586 N N . LEU B 1 343 ? -4.559 -36.031 -0.146 1 66.31 343 LEU B N 1
ATOM 5587 C CA . LEU B 1 343 ? -4.344 -35.656 1.249 1 66.31 343 LEU B CA 1
ATOM 5588 C C . LEU B 1 343 ? -5.047 -34.344 1.581 1 66.31 343 LEU B C 1
ATOM 5590 O O . LEU B 1 343 ? -5.273 -33.531 0.697 1 66.31 343 LEU B O 1
ATOM 5594 N N . ASP B 1 344 ? -5.703 -34.219 2.777 1 59.44 344 ASP B N 1
ATOM 5595 C CA . ASP B 1 344 ? -6.312 -33 3.24 1 59.44 344 ASP B CA 1
ATOM 5596 C C . ASP B 1 344 ? -5.352 -31.812 3.088 1 59.44 344 ASP B C 1
ATOM 5598 O O . ASP B 1 344 ? -4.172 -31.922 3.434 1 59.44 344 ASP B O 1
ATOM 5602 N N . PRO B 1 345 ? -5.84 -30.906 2.293 1 55.09 345 PRO B N 1
ATOM 5603 C CA . PRO B 1 345 ? -5.02 -29.734 2.016 1 55.09 345 PRO B CA 1
ATOM 5604 C C . PRO B 1 345 ? -4.391 -29.141 3.277 1 55.09 345 PRO B C 1
ATOM 5606 O O . PRO B 1 345 ? -3.289 -28.594 3.221 1 55.09 345 PRO B O 1
ATOM 5609 N N . GLU B 1 346 ? -5.176 -29.156 4.34 1 53.25 346 GLU B N 1
ATOM 5610 C CA . GLU B 1 346 ? -4.664 -28.594 5.582 1 53.25 346 GLU B CA 1
ATOM 5611 C C . GLU B 1 346 ? -3.432 -29.359 6.07 1 53.25 346 GLU B C 1
ATOM 5613 O O . GLU B 1 346 ? -2.592 -28.797 6.777 1 53.25 346 GLU B O 1
ATOM 5618 N N . SER B 1 347 ? -3.363 -30.422 5.695 1 50.81 347 SER B N 1
ATOM 5619 C CA . SER B 1 347 ? -2.27 -31.25 6.172 1 50.81 347 SER B CA 1
ATOM 5620 C C . SER B 1 347 ? -0.943 -30.844 5.543 1 50.81 347 SER B C 1
ATOM 5622 O O . SER B 1 347 ? 0.125 -31.141 6.082 1 50.81 347 SER B O 1
ATOM 5624 N N . TYR B 1 348 ? -1.064 -30.328 4.434 1 47.16 348 TYR B N 1
ATOM 5625 C CA . TYR B 1 348 ? 0.171 -29.984 3.738 1 47.16 348 TYR B CA 1
ATOM 5626 C C . TYR B 1 348 ? 0.811 -28.75 4.348 1 47.16 348 TYR B C 1
ATOM 5628 O O . TYR B 1 348 ? 2.037 -28.625 4.395 1 47.16 348 TYR B O 1
ATOM 5636 N N . PHE B 1 349 ? -0.086 -27.797 4.703 1 46.72 349 PHE B N 1
ATOM 5637 C CA . PHE B 1 349 ? 0.483 -26.531 5.129 1 46.72 349 PHE B CA 1
ATOM 5638 C C . PHE B 1 349 ? 1.042 -26.625 6.543 1 46.72 349 PHE B C 1
ATOM 5640 O O . PHE B 1 349 ? 1.543 -25.641 7.094 1 46.72 349 PHE B O 1
ATOM 5647 N N . LYS B 1 350 ? 0.773 -27.641 7.266 1 44.78 350 LYS B N 1
ATOM 5648 C CA . LYS B 1 350 ? 1.429 -27.781 8.562 1 44.78 350 LYS B CA 1
ATOM 5649 C C . LYS B 1 350 ? 2.945 -27.688 8.43 1 44.78 350 LYS B C 1
ATOM 5651 O O . LYS B 1 350 ? 3.65 -27.469 9.414 1 44.78 350 LYS B O 1
ATOM 5656 N N . PHE B 1 351 ? 3.357 -27.859 7.312 1 41.56 351 PHE B N 1
ATOM 5657 C CA . PHE B 1 351 ? 4.809 -27.984 7.254 1 41.56 351 PHE B CA 1
ATOM 5658 C C . PHE B 1 351 ? 5.465 -26.625 7.105 1 41.56 351 PHE B C 1
ATOM 5660 O O . PHE B 1 351 ? 6.688 -26.516 7.008 1 41.56 351 PHE B O 1
ATOM 5667 N N . PHE B 1 352 ? 4.73 -25.656 6.75 1 42.59 352 PHE B N 1
ATOM 5668 C CA . PHE B 1 352 ? 5.547 -24.453 6.695 1 42.59 352 PHE B CA 1
ATOM 5669 C C . PHE B 1 352 ? 5.59 -23.766 8.055 1 42.59 352 PHE B C 1
ATOM 5671 O O . PHE B 1 352 ? 4.73 -22.938 8.367 1 42.59 352 PHE B O 1
ATOM 5678 N N . PRO B 1 353 ? 6.121 -24.453 9.047 1 39.41 353 PRO B N 1
ATOM 5679 C CA . PRO B 1 353 ? 6.293 -23.578 10.219 1 39.41 353 PRO B CA 1
ATOM 5680 C C . PRO B 1 353 ? 7.012 -22.266 9.883 1 39.41 353 PRO B C 1
ATOM 5682 O O . PRO B 1 353 ? 8.172 -22.297 9.469 1 39.41 353 PRO B O 1
ATOM 5685 N N . ILE B 1 354 ? 6.422 -21.438 9.07 1 38.44 354 ILE B N 1
ATOM 5686 C CA . ILE B 1 354 ? 7.109 -20.141 9.086 1 38.44 354 ILE B CA 1
ATOM 5687 C C . ILE B 1 354 ? 7.418 -19.734 10.523 1 38.44 354 ILE B C 1
ATOM 5689 O O . ILE B 1 354 ? 6.516 -19.672 11.359 1 38.44 354 ILE B O 1
ATOM 5693 N N . ASN B 1 355 ? 8.453 -20.219 11.023 1 34.97 355 ASN B N 1
ATOM 5694 C CA . ASN B 1 355 ? 8.867 -19.562 12.266 1 34.97 355 ASN B CA 1
ATOM 5695 C C . ASN B 1 355 ? 8.547 -18.078 12.242 1 34.97 355 ASN B C 1
ATOM 5697 O O . ASN B 1 355 ? 9.328 -17.281 11.719 1 34.97 355 ASN B O 1
ATOM 5701 N N . LEU B 1 356 ? 7.309 -17.719 11.938 1 33 356 LEU B N 1
ATOM 5702 C CA . LEU B 1 356 ? 6.918 -16.344 12.18 1 33 356 LEU B CA 1
ATOM 5703 C C . LEU B 1 356 ? 7.219 -15.938 13.617 1 33 356 LEU B C 1
ATOM 5705 O O . LEU B 1 356 ? 6.613 -16.453 14.555 1 33 356 LEU B O 1
ATOM 5709 N N . SER B 1 357 ? 8.453 -15.867 13.992 1 31.36 357 SER B N 1
ATOM 5710 C CA . SER B 1 357 ? 8.531 -15.055 15.195 1 31.36 357 SER B CA 1
ATOM 5711 C C . SER B 1 357 ? 7.484 -13.945 15.188 1 31.36 357 SER B C 1
ATOM 5713 O O . SER B 1 357 ? 7.398 -13.172 14.227 1 31.36 357 SER B O 1
ATOM 5715 N N . THR B 1 358 ? 6.285 -14.188 15.578 1 31.78 358 THR B N 1
ATOM 5716 C CA . THR B 1 358 ? 5.109 -13.375 15.875 1 31.78 358 THR B CA 1
ATOM 5717 C C . THR B 1 358 ? 5.52 -12.008 16.422 1 31.78 358 THR B C 1
ATOM 5719 O O . THR B 1 358 ? 4.98 -11.555 17.438 1 31.78 358 THR B O 1
ATOM 5722 N N . SER B 1 359 ? 6.695 -11.547 16.297 1 29.58 359 SER B N 1
ATOM 5723 C CA . SER B 1 359 ? 6.617 -10.164 16.766 1 29.58 359 SER B CA 1
ATOM 5724 C C . SER B 1 359 ? 5.555 -9.383 16 1 29.58 359 SER B C 1
ATOM 5726 O O . SER B 1 359 ? 5.5 -9.445 14.773 1 29.58 359 SER B O 1
ATOM 5728 N N . THR B 1 360 ? 4.281 -9.281 16.5 1 30.89 360 THR B N 1
ATOM 5729 C CA . THR B 1 360 ? 3.107 -8.469 16.203 1 30.89 360 THR B CA 1
ATOM 5730 C C . THR B 1 360 ? 3.508 -7.172 15.508 1 30.89 360 THR B C 1
ATOM 5732 O O . THR B 1 360 ? 3.633 -6.129 16.141 1 30.89 360 THR B O 1
ATOM 5735 N N . TYR B 1 361 ? 4.539 -7.172 14.789 1 27.52 361 TYR B N 1
ATOM 5736 C CA . TYR B 1 361 ? 4.609 -5.863 14.148 1 27.52 361 TYR B CA 1
ATOM 5737 C C . TYR B 1 361 ? 3.49 -5.699 13.125 1 27.52 361 TYR B C 1
ATOM 5739 O O . TYR B 1 361 ? 3.338 -6.523 12.227 1 27.52 361 TYR B O 1
ATOM 5747 N N . LYS B 1 362 ? 2.184 -5.367 13.555 1 30.03 362 LYS B N 1
ATOM 5748 C CA . LYS B 1 362 ? 1.072 -4.902 12.727 1 30.03 362 LYS B CA 1
ATOM 5749 C C . LYS B 1 362 ? 1.577 -4.191 11.477 1 30.03 362 LYS B C 1
ATOM 5751 O O . LYS B 1 362 ? 2.23 -3.15 11.57 1 30.03 362 LYS B O 1
ATOM 5756 N N . LEU B 1 363 ? 2.027 -4.887 10.516 1 29 363 LEU B N 1
ATOM 5757 C CA . LEU B 1 363 ? 2.377 -4.391 9.188 1 29 363 LEU B CA 1
ATOM 5758 C C . LEU B 1 363 ? 1.242 -3.559 8.602 1 29 363 LEU B C 1
ATOM 5760 O O . LEU B 1 363 ? 0.126 -4.055 8.438 1 29 363 LEU B O 1
ATOM 5764 N N . TYR B 1 364 ? 1.108 -2.373 9.094 1 28.28 364 TYR B N 1
ATOM 5765 C CA . TYR B 1 364 ? 0.256 -1.338 8.523 1 28.28 364 TYR B CA 1
ATOM 5766 C C . TYR B 1 364 ? 0.471 -1.225 7.016 1 28.28 364 TYR B C 1
ATOM 5768 O O . TYR B 1 364 ? -0.08 -0.33 6.371 1 28.28 364 TYR B O 1
ATOM 5776 N N . PHE B 1 365 ? 1.078 -2.186 6.285 1 25.69 365 PHE B N 1
ATOM 5777 C CA . PHE B 1 365 ? 0.992 -1.78 4.887 1 25.69 365 PHE B CA 1
ATOM 5778 C C . PHE B 1 365 ? -0.373 -2.129 4.305 1 25.69 365 PHE B C 1
ATOM 5780 O O . PHE B 1 365 ? -0.975 -3.137 4.684 1 25.69 365 PHE B O 1
#

Radius of gyration: 46.07 Å; Cα contacts (8 Å, |Δi|>4): 863; chains: 2; bounding box: 83×124×108 Å

Foldseek 3Di:
DPLPAAEAELDPLFQAKEKEWDDPPPPPPPPPPDPPPPPPPPPPPDDCPDDPPPPPPPPCVVVPPPPPTRMYIYGAHLVLLVVQFVQSVVVVVVVCVVVPVPPSPHHHYDYDYVAHDVLVVQVRCLSSVVVVPHDLEDDLVSLLSNLLVCQVRVRLVSCLVSNVSHCVVCVVVQDLAPPRLLSQLSSCLSNVVFVSNWVSLLSLLQHAFPQRDNVPGPDDPVSRVLSNVSNLLLLQLLLVVLVVVLCVLVDPDQQQPPDSVQSVQQNVQSQVLCVVVVCPVHDRSVVDRGGNNVVLVSLLPRDGDGPQVVPPVRCVRPPPNVVSNVVSVVSSVLRIGDGSDDDPPVVSSVPPCPVPPPPVPVPPD/DPLPAAEAELDPLFQAKEKEWDDPPPPPPPPDPDPPPPPPDPPPDDDDDDPPPPPPPPPCPVVPPPPPGRMYIYGAHLVLLVVQFVQSVVVVVVVCVVVPVPPSPHHHYDYDYVADPVLVVQVRCLSSVVVVPHDLEDDLVSLLSVLLVCQVRVRQVSCLVSNVSHCVVCVVVQDLAPPRLLSQLSSCLSNVVFVSNWVSLLSLLQHAFPQRDNVPGPDDPVSRVLSNVSNLLLLQLLLVVLVVVLCVLVDPDQQQPPDSVQSVQQNVQSQVLCVVVVCPVHDRSVVDRGGNNVVLVSLLPRDGDGPCVVPPVRCVRPPPSVVSNVVSVVSSVLRIGDGSDDDDSVVSSVPPCPVPPPPVPVPPD

Organism: NCBI:txid86049

Solvent-accessible surface area (backbone atoms only — not comparable to full-atom values): 42333 Å² total; per-residue (Å²): 130,80,74,67,66,52,73,46,76,73,29,91,82,32,51,27,30,38,35,29,30,44,81,70,74,71,67,70,76,76,68,70,77,75,76,72,76,68,78,70,70,77,63,73,57,78,74,81,73,68,82,66,78,73,69,78,70,69,80,72,70,65,69,73,73,69,70,78,62,40,44,35,38,33,30,29,40,59,64,48,42,32,72,51,9,67,50,47,29,52,69,62,49,65,64,49,63,66,66,63,68,56,55,99,77,56,64,46,76,46,80,41,69,87,47,59,47,74,33,45,54,49,52,50,28,54,59,64,65,38,62,89,76,50,71,80,69,77,54,69,70,53,50,51,49,34,45,52,48,29,58,74,33,52,28,55,81,78,40,40,73,57,50,52,51,40,43,67,67,45,55,84,70,56,60,89,43,89,78,41,39,33,59,55,34,44,49,19,58,68,70,66,34,60,70,59,26,17,53,44,40,26,47,45,25,37,62,34,44,67,76,66,61,51,82,86,52,92,58,64,68,63,57,53,52,45,35,48,51,50,33,44,51,51,45,35,51,53,47,50,48,51,51,51,52,51,48,52,50,41,40,89,59,74,78,34,88,84,38,70,63,26,32,16,15,28,40,15,20,44,50,28,44,29,34,76,67,70,44,49,76,73,64,58,45,88,73,53,76,54,18,53,51,55,52,50,51,54,60,69,66,47,64,66,43,54,66,39,59,86,39,74,87,44,26,74,72,59,40,68,60,57,53,52,51,51,52,51,50,54,54,59,70,63,64,66,44,50,67,94,61,84,67,62,69,70,64,60,59,66,66,60,69,66,79,60,75,68,73,78,63,79,71,82,120,130,80,73,65,64,54,73,46,74,74,28,90,83,32,51,26,30,39,35,28,31,43,79,68,73,73,64,72,77,78,69,73,78,78,77,74,78,72,76,76,73,85,68,87,80,78,83,84,84,75,83,68,75,75,70,80,72,70,81,72,69,64,69,71,73,69,69,76,59,40,45,34,38,33,31,29,40,59,64,48,43,30,72,50,9,66,50,46,28,52,68,62,47,66,63,46,66,65,65,65,67,55,55,100,78,57,65,45,76,46,79,41,68,86,47,59,47,75,34,47,54,50,49,50,29,53,59,66,64,39,61,88,76,51,72,83,71,76,55,69,69,52,50,50,48,33,46,51,49,30,60,71,34,53,28,55,79,78,42,42,72,61,50,51,51,41,43,66,67,45,55,85,70,56,60,88,43,90,78,42,38,31,59,56,35,45,49,19,58,70,70,65,34,62,70,59,24,18,54,42,41,26,47,44,24,37,62,34,44,66,78,66,61,51,82,86,51,93,58,65,66,63,58,53,52,45,36,48,50,50,34,43,52,51,45,35,52,52,46,50,50,50,52,51,53,50,48,51,50,42,40,89,58,73,78,34,89,84,38,69,64,26,32,16,15,29,39,16,20,45,50,29,44,30,34,76,69,70,43,49,75,74,65,59,45,89,74,53,75,54,17,52,52,56,52,50,52,54,58,67,65,46,63,65,45,53,67,41,58,84,39,73,87,44,27,74,72,58,39,69,60,58,53,50,52,50,52,51,51,53,54,59,70,63,64,65,42,51,66,96,61,85,69,64,69,71,64,62,60,64,67,60,69,64,81,61,74,71,72,77,65,78,72,82,117

pLDDT: mean 78.28, std 24.96, range [19.47, 98.12]

Secondary structure (DSSP, 8-state):
-----EEEES-TT-SEEEEEEE--TT---------------TT--------------------------EEEEEEE-HHHHHHH-HHHHHHHHGGGSS-----TTPPEEEEETTS-HHHHHHHHHHHTT-GGGS-S---HHHHHHHHHHHHHHT-HHHHHHHHHHHHHHHGGG---STTTHHHHHHHHHHHT-HHHHHHHHHHHHHH--SS---TT----HHHHHHHHHHHHHHHHHHHHHHHHHHHHHHSSS--SSS-HHHHHHHHHHHHHHHHHTT-SSPPPGGG----HHHHHHHHHT-----SGGGSHHHHTT--HHHHHHHHHHHHHHH-----SSPPPHHHHHTT--------------/-----EEEES-TT-SEEEEEEE--TTS------------------------------------------EEEEEEE-HHHHHHH-HHHHHHHHGGGSS-----TTPPEEEEETTS-HHHHHHHHHHHTT-GGGS-S---HHHHHHHHHHHHHHT-HHHHHHHHHHHHHHHGGG---STTTHHHHHHHHHHHT-HHHHHHHHHHHHHH--SS---TT----HHHHHHHHHHHHHHHHHHHHHHHHHHHHHHSSS--SSS-HHHHHHHHHHHHHHHHHTT-SSPPPGGG----HHHHHHHHHT-----SGGGSHHHHTT--HHHHHHHHHHHHHHH-----SSPPPHHHHHTT--------------

Sequence (730 aa):
MENVLVNTIYDPSGDVLLVLSKKDDSAPATNPPGKVNKVSQNDEHEELGVDDPQPTQPDASNPQTSQPVKEHECRVSSRNLALASPVFRAMLDGGFQEGVELSRGQLKRVPLPDDNLDAMLLVLAIIHGRTRAIPRKIGKELFVDIAVLIDKYEINECAEVYTDMWFAALWPLRQDSPPHLADGIFLCWVLKKATGFKELTKKAIFESALNFDDNGLPLPQWIASDIEQHRLSYIQAIVDYLRNLLNRYISEQQQCRNDKRCDAMTLGSLIKGLNARNLFPLPEAEALDISIKELVSQLRALELMTLCQKNAYMADQCAPKRGLESNLSQLENRVSGFGFERLDPESYFKFFPINLSTSTYKLYFMENVLVNTIYDPSGDVLLVLSKKDDSAPATNPPGKVNKVSQNDEHEELGVDDPQPTQPDASNPQTSQPVKEHECRVSSRNLALASPVFRAMLDGGFQEGVELSRGQLKRVPLPDDNLDAMLLVLAIIHGRTRAIPRKIGKELFVDIAVLIDKYEINECAEVYTDMWFAALWPLRQDSPPHLADGIFLCWVLKKATGFKELTKKAIFESALNFDDNGLPLPQWIASDIEQHRLSYIQAIVDYLRNLLNRYISEQQQCRNDKRCDAMTLGSLIKGLNARNLFPLPEAEALDISIKELVSQLRALELMTLCQKNAYMADQCAPKRGLESNLSQLENRVSGFGFERLDPESYFKFFPINLSTSTYKLYF

InterPro domains:
  IPR011333 SKP1/BTB/POZ domain superfamily [G3DSA:3.30.710.10] (67-175)